Protein AF-A0A011NVB1-F1 (afdb_monomer_lite)

Sequence (656 aa):
MHEAGTSKDQVQRYHRDCARVYELPCSGVNRGPGPGHGWVEADSHVDPPVDDRRLDEIAPDIEPHRRLKRDAVMPAQLICRVVDPRPAGFPRFWIRLLRDEIGLDGAISGDDLSLAGAGAAGGTGQQCTSAGEAGCDPRLVCNSPDAVGELPDGWSVTPDPRRRQRSAKPRPFRSGGRRSGAPGAGRWRYNRRVGSAIARRAPVSRETTAMNDVRARAKAFFNALDFNRPIDFGVPGLVNNGLGQELYVERIHGGGESDPVQQLADQIDFSESAGAYLFTGNRGTGKTTELLRLARILDGYGCEVFYADLSEYLILTQRVEISDFLVSVLGALSEKIGQRFGAEPGREGFFDRVWKFLLSDVVFEEVKLPAGPLELKASLHQNPTFKEELQKRTRGLVEQLVRQARTFVGEAVDQVRSQRQDPARKLVLIVDSVERLRGVGDSADVREVFKSAETLFSSHAEKLRFSGLSVVYTVPPYLLALAGGLGAYYAGGRIYALPSVHIYRCRPAAGKPAEIYAGGQEKMRAIIDRRYPAWSDFFTEKQLNRLAESSGGDLRDYFRMLRLAVTRLPANGVLPLADTVLLDAEQAVRGDMLPIAADDRGWLARITTSHQPELPSLDKLADFARLQQGKYVLQYRNGEDWYDVHPLLRREVAQG

Secondary structure (DSSP, 8-state):
-------HHHHHHHHTTT-SEEE-S-----SSSSSS-SS--S-TTTS--EE---HHHHHHHHHHHHHS--SEEE--S-EETTT-SS-TTS-HHHHHIIIIIS---SEE---BTTSGGG-SSS-HHHHHHHHHHHT-SS-B--S-HHHHHTSPTT------TTHHHHHTSS------S-SS--TTHHHHHHHHHHHHHHHHHS---HHHHHHHHHHHHHHHHHHHT--SSPBP-S-TTS-SSPBPGGG--SSSS--GGG-HHHHHHHHHHH-SS--EEEEEE-TTSSHHHHHHHHHHHHHHTTEEEEEEEGGGTS-TTS---HHHHHHHHHHHHHHHHHHHH---TT---HHHHHHHHHHHS---SSSPPPSSHHHHHHHHHH-HHHHHHHHHHHTTTHHHHHHHHHHHHHHHHHHHHHHHT-TTPEEEEEEESGGG----SSHHHHHHHHHHHHHHHTTTGGGG--SSEEEEEEE-GGGGTTTTTGGGGSTTSSEEEEPSP--BSSPPPTTSPPPB-HHHHHHHHHHHHHH-GGGGGT--HHHHHHHHHHTTT-HHHHHHHHHHHHHT--TT--SSPPHHHHHHHHHHHHHTT-SPPHHHHHHHHHHHHH-S---S-GGGHHHHHHHHHTTSEEEEEESEEEEEE-GGGHHHHHT-

Organism: NCBI:txid1454001

Foldseek 3Di:
DDDPDDDPVNVLVVVQPDDQEEEDFQAAPDDDPDGGHRPFPDDCQAAQAEDQDDPVVSVVSCVSLLVDQHQEYEYGSHADPNVPRAGLLQALVNVCCNCPVSPHLAAYEYDACQGPHNPDPDAPLVSLQRSVVSPHLHYHHPPCVVSVVPHDDPRDYDDDPCSVVRHCSPDDPDPPDDPPDDPCPVVVVVVVVVVVVCVVPVPCDPLVVVVVVLLVLLVLLLVLLDLVAAAAPPDPPQDDDHHHPLLDQPAQQHDDPPQLLVVVLVLLLPDLWAWEAEEEEAPQQRVVNSVNVSQVSNVVSQAAEHEDELLLQAALQAFDALLSVLLRQLLSVQVSLCVVVNDDVPDQALQNVVLVVCVPVPDDDPDDRQPGSVSNSCCRNPPPVSVVSSCVGCVVPLVVSLVSSQVNVVVSLVVVCVSVVHNSHAYEYEYPDNLSRAHDDDPVRRVNSVVSLVCCQAVCLVSPTYTRYHYYDYGHPLVVVVPPFSLCSISNSDHSYRFAGCQFQDDDAFPDDTHGDVVSLVSQVSSSCSSRVVCQFADDSVLLNVLCVLQVRSSVLSSQLSSQLSVPQPSSNDPNGDVVSSVVSSVVLLVLLPDQDPVRLVQQLNCQRHQALSQPDPSCSSVSSVCSNSQQKGWGCNPDIGIHGRNSCPVVSVVD

InterPro domains:
  IPR001764 Glycoside hydrolase, family 3, N-terminal [PF00933] (35-145)
  IPR003593 AAA+ ATPase domain [SM00382] (273-476)
  IPR017853 Glycoside hydrolase superfamily [SSF51445] (35-149)
  IPR027417 P-loop containing nucleoside triphosphate hydrolase [G3DSA:3.40.50.300] (256-474)
  IPR027417 P-loop containing nucleoside triphosphate hydrolase [SSF52540] (266-571)
  IPR036962 Glycoside hydrolase, family 3, N-terminal domain superfamily [G3DSA:3.20.20.300] (35-175)
  IPR050226 NagZ Beta-hexosaminidase [PTHR30480] (35-146)

Structure (mmCIF, N/CA/C/O backbone):
data_AF-A0A011NVB1-F1
#
_entry.id   AF-A0A011NVB1-F1
#
loop_
_atom_site.group_PDB
_atom_site.id
_atom_site.type_symbol
_atom_site.label_atom_id
_atom_site.label_alt_id
_atom_site.label_comp_id
_atom_site.label_asym_id
_atom_site.label_entity_id
_atom_site.label_seq_id
_atom_site.pdbx_PDB_ins_code
_atom_site.Cartn_x
_atom_site.Cartn_y
_atom_site.Cartn_z
_atom_site.occupancy
_atom_site.B_iso_or_equiv
_atom_site.auth_seq_id
_atom_site.auth_comp_id
_atom_site.auth_asym_id
_atom_site.auth_atom_id
_atom_site.pdbx_PDB_model_num
ATOM 1 N N . MET A 1 1 ? 19.431 12.618 -44.768 1.00 31.19 1 MET A N 1
ATOM 2 C CA . MET A 1 1 ? 19.362 14.085 -44.617 1.00 31.19 1 MET A CA 1
ATOM 3 C C . MET A 1 1 ? 18.397 14.635 -45.654 1.00 31.19 1 MET A C 1
ATOM 5 O O . MET A 1 1 ? 18.718 14.622 -46.829 1.00 31.19 1 MET A O 1
ATOM 9 N N . HIS A 1 2 ? 17.209 15.048 -45.226 1.00 21.28 2 HIS A N 1
ATOM 10 C CA . HIS A 1 2 ? 16.389 16.058 -45.894 1.00 21.28 2 HIS A CA 1
ATOM 11 C C . HIS A 1 2 ? 15.531 16.664 -44.784 1.00 21.28 2 HIS A C 1
ATOM 13 O O . HIS A 1 2 ? 14.655 15.999 -44.234 1.00 21.28 2 HIS A O 1
ATOM 19 N N . GLU A 1 3 ? 15.875 17.880 -44.371 1.00 25.19 3 GLU A N 1
ATOM 20 C CA . GLU A 1 3 ? 15.094 18.663 -43.421 1.00 25.19 3 GLU A CA 1
ATOM 21 C C . GLU A 1 3 ? 13.755 19.030 -44.064 1.00 25.19 3 GLU A C 1
ATOM 23 O O . GLU A 1 3 ? 13.701 19.817 -45.006 1.00 25.19 3 GLU A O 1
ATOM 28 N N . ALA A 1 4 ? 12.661 18.470 -43.555 1.00 27.73 4 ALA A N 1
ATOM 29 C CA . ALA A 1 4 ? 11.322 18.969 -43.840 1.00 27.73 4 ALA A CA 1
ATOM 30 C C . ALA A 1 4 ? 10.952 20.011 -42.774 1.00 27.73 4 ALA A C 1
ATOM 32 O O . ALA A 1 4 ? 10.198 19.739 -41.843 1.00 27.73 4 ALA A O 1
ATOM 33 N N . GLY A 1 5 ? 11.538 21.204 -42.882 1.00 30.75 5 GLY A N 1
ATOM 34 C CA . GLY A 1 5 ? 11.035 22.390 -42.197 1.00 30.75 5 GLY A CA 1
ATOM 35 C C . GLY A 1 5 ? 9.868 22.966 -42.995 1.00 30.75 5 GLY A C 1
ATOM 36 O O . GLY A 1 5 ? 10.079 23.571 -44.042 1.00 30.75 5 GLY A O 1
ATOM 37 N N . THR A 1 6 ? 8.633 22.776 -42.535 1.00 42.56 6 THR A N 1
ATOM 38 C CA . THR A 1 6 ? 7.474 23.488 -43.096 1.00 42.56 6 THR A CA 1
ATOM 39 C C . THR A 1 6 ? 7.613 24.970 -42.750 1.00 42.56 6 THR A C 1
ATOM 41 O O . THR A 1 6 ? 7.619 25.328 -41.572 1.00 42.56 6 THR A O 1
ATOM 44 N N . SER A 1 7 ? 7.759 25.846 -43.746 1.00 45.28 7 SER A N 1
ATOM 45 C CA . SER A 1 7 ? 7.908 27.283 -43.485 1.00 45.28 7 SER A CA 1
ATOM 46 C C . SER A 1 7 ? 6.605 27.874 -42.928 1.00 45.28 7 SER A C 1
ATOM 48 O O . SER A 1 7 ? 5.508 27.419 -43.267 1.00 45.28 7 SER A O 1
ATOM 50 N N . LYS A 1 8 ? 6.692 28.924 -42.095 1.00 47.94 8 LYS A N 1
ATOM 51 C CA . LYS A 1 8 ? 5.510 29.630 -41.553 1.00 47.94 8 LYS A CA 1
ATOM 52 C C . LYS A 1 8 ? 4.561 30.122 -42.671 1.00 47.94 8 LYS A C 1
ATOM 54 O O . LYS A 1 8 ? 3.348 30.170 -42.471 1.00 47.94 8 LYS A O 1
ATOM 59 N N . ASP A 1 9 ? 5.078 30.367 -43.877 1.00 43.19 9 ASP A N 1
ATOM 60 C CA . ASP A 1 9 ? 4.288 30.710 -45.070 1.00 43.19 9 ASP A CA 1
ATOM 61 C C . ASP A 1 9 ? 3.477 29.530 -45.647 1.00 43.19 9 ASP A C 1
ATOM 63 O O . ASP A 1 9 ? 2.392 29.732 -46.203 1.00 43.19 9 ASP A O 1
ATOM 67 N N . GLN A 1 10 ? 3.949 28.284 -45.503 1.00 45.34 10 GLN A N 1
ATOM 68 C CA . GLN A 1 10 ? 3.200 27.089 -45.918 1.00 45.34 10 GLN A CA 1
ATOM 69 C C . GLN A 1 10 ? 1.991 26.829 -45.013 1.00 45.34 10 GLN A C 1
ATOM 71 O O . GLN A 1 10 ? 0.910 26.524 -45.519 1.00 45.34 10 GLN A O 1
ATOM 76 N N . VAL A 1 11 ? 2.139 27.025 -43.700 1.00 46.56 11 VAL A N 1
ATOM 77 C CA . VAL A 1 11 ? 1.042 26.944 -42.716 1.00 46.56 11 VAL A CA 1
ATOM 78 C C . VAL A 1 11 ? -0.050 27.966 -43.066 1.00 46.56 11 VAL A C 1
ATOM 80 O O . VAL A 1 11 ? -1.227 27.626 -43.182 1.00 46.56 11 VAL A O 1
ATOM 83 N N . GLN A 1 12 ? 0.339 29.206 -43.378 1.00 49.50 12 GLN A N 1
ATOM 84 C CA . GLN A 1 12 ? -0.593 30.268 -43.778 1.00 49.50 12 GLN A CA 1
ATOM 85 C C . GLN A 1 12 ? -1.372 29.957 -45.067 1.00 49.50 12 GLN A C 1
ATOM 87 O O . GLN A 1 12 ? -2.556 30.295 -45.159 1.00 49.50 12 GLN A O 1
ATOM 92 N N . ARG A 1 13 ? -0.744 29.309 -46.061 1.00 45.03 13 ARG A N 1
ATOM 93 C CA . ARG A 1 13 ? -1.437 28.878 -47.290 1.00 45.03 13 ARG A CA 1
ATOM 94 C C . ARG A 1 13 ? -2.473 27.792 -47.025 1.00 45.03 13 ARG A C 1
ATOM 96 O O . ARG A 1 13 ? -3.556 27.871 -47.591 1.00 45.03 13 ARG A O 1
ATOM 103 N N . TYR A 1 14 ? -2.169 26.822 -46.164 1.00 42.56 14 TYR A N 1
ATOM 104 C CA . TYR A 1 14 ? -3.085 25.722 -45.845 1.00 42.56 14 TYR A CA 1
ATOM 105 C C . TYR A 1 14 ? -4.290 26.162 -44.997 1.00 42.56 14 TYR A C 1
ATOM 107 O O . TYR A 1 14 ? -5.398 25.664 -45.189 1.00 42.56 14 TYR A O 1
ATOM 115 N N . HIS A 1 15 ? -4.107 27.119 -44.084 1.00 45.91 15 HIS A N 1
ATOM 116 C CA . HIS A 1 15 ? -5.171 27.558 -43.173 1.00 45.91 15 HIS A CA 1
ATOM 117 C C . HIS A 1 15 ? -6.183 28.528 -43.789 1.00 45.91 15 HIS A C 1
ATOM 119 O O . HIS A 1 15 ? -7.334 28.570 -43.348 1.00 45.91 15 HIS A O 1
ATOM 125 N N . ARG A 1 16 ? -5.805 29.262 -44.844 1.00 44.53 16 ARG A N 1
ATOM 126 C CA . ARG A 1 16 ? -6.711 30.187 -45.546 1.00 44.53 16 ARG A CA 1
ATOM 127 C C . ARG A 1 16 ? -7.981 29.494 -46.073 1.00 44.53 16 ARG A C 1
ATOM 129 O O . ARG A 1 16 ? -9.020 30.144 -46.162 1.00 44.53 16 ARG A O 1
ATOM 136 N N . ASP A 1 17 ? -7.910 28.187 -46.335 1.00 42.16 17 ASP A N 1
ATOM 137 C CA . ASP A 1 17 ? -8.970 27.430 -47.006 1.00 42.16 17 ASP A CA 1
ATOM 138 C C . ASP A 1 17 ? -9.803 26.506 -46.085 1.00 42.16 17 ASP A C 1
ATOM 140 O O . ASP A 1 17 ? -10.829 25.997 -46.539 1.00 42.16 17 ASP A O 1
ATOM 144 N N . CYS A 1 18 ? -9.437 26.298 -44.804 1.00 41.56 18 CYS A N 1
ATOM 145 C CA . CYS A 1 18 ? -9.981 25.166 -44.021 1.00 41.56 18 CYS A CA 1
ATOM 146 C C . CYS A 1 18 ? -10.708 25.450 -42.686 1.00 41.56 18 CYS A C 1
ATOM 148 O O . CYS A 1 18 ? -11.464 24.580 -42.262 1.00 41.56 18 CYS A O 1
ATOM 150 N N . ALA A 1 19 ? -10.594 26.607 -42.020 1.00 43.34 19 ALA A N 1
ATOM 151 C CA . ALA A 1 19 ? -11.408 26.896 -40.817 1.00 43.34 19 ALA A CA 1
ATOM 152 C C . ALA A 1 19 ? -11.436 28.392 -40.452 1.00 43.34 19 ALA A C 1
ATOM 154 O O . ALA A 1 19 ? -10.541 29.139 -40.840 1.00 43.34 19 ALA A O 1
ATOM 155 N N . ARG A 1 20 ? -12.462 28.828 -39.698 1.00 49.16 20 ARG A N 1
ATOM 156 C CA . ARG A 1 20 ? -12.707 30.231 -39.273 1.00 49.16 20 ARG A CA 1
ATOM 157 C C . ARG A 1 20 ? -12.534 30.494 -37.761 1.00 49.16 20 ARG A C 1
ATOM 159 O O . ARG A 1 20 ? -12.839 31.600 -37.313 1.00 49.16 20 ARG A O 1
ATOM 166 N N . VAL A 1 21 ? -12.041 29.513 -36.999 1.00 47.44 21 VAL A N 1
ATOM 167 C CA . VAL A 1 21 ? -11.800 29.585 -35.542 1.00 47.44 21 VAL A CA 1
ATOM 168 C C . VAL A 1 21 ? -10.361 29.140 -35.263 1.00 47.44 21 VAL A C 1
ATOM 170 O O . VAL A 1 21 ? -9.938 28.138 -35.834 1.00 47.44 21 VAL A O 1
ATOM 173 N N . TYR A 1 22 ? -9.612 29.896 -34.453 1.00 53.28 22 TYR A N 1
ATOM 174 C CA . TYR A 1 22 ? -8.185 29.656 -34.171 1.00 53.28 22 TYR A CA 1
ATOM 175 C C . TYR A 1 22 ? -7.809 30.013 -32.729 1.00 53.28 22 TYR A C 1
ATOM 177 O O . TYR A 1 22 ? -8.450 30.874 -32.134 1.00 53.28 22 TYR A O 1
ATOM 185 N N . GLU A 1 23 ? -6.725 29.433 -32.217 1.00 51.16 23 GLU A N 1
ATOM 186 C CA . GLU A 1 23 ? -6.132 29.782 -30.919 1.00 51.16 23 GLU A CA 1
ATOM 187 C C . GLU A 1 23 ? -5.051 30.879 -31.024 1.00 51.16 23 GLU A C 1
ATOM 189 O O . GLU A 1 23 ? -4.376 30.974 -32.046 1.00 51.16 23 GLU A O 1
ATOM 194 N N . LEU A 1 24 ? -4.915 31.715 -29.990 1.00 46.84 24 LEU A N 1
ATOM 195 C CA . LEU A 1 24 ? -4.014 32.881 -29.821 1.00 46.84 24 LEU A CA 1
ATOM 196 C C . LEU A 1 24 ? -2.522 32.468 -29.627 1.00 46.84 24 LEU A C 1
ATOM 198 O O . LEU A 1 24 ? -2.205 31.280 -29.574 1.00 46.84 24 LEU A O 1
ATOM 202 N N . PRO A 1 25 ? -1.558 33.413 -29.598 1.00 43.56 25 PRO A N 1
ATOM 203 C CA . PRO A 1 25 ? -0.343 33.406 -30.392 1.00 43.56 25 PRO A CA 1
ATOM 204 C C . PRO A 1 25 ? 0.843 32.838 -29.598 1.00 43.56 25 PRO A C 1
ATOM 206 O O . PRO A 1 25 ? 1.775 33.555 -29.260 1.00 43.56 25 PRO A O 1
ATOM 209 N N . CYS A 1 26 ? 0.793 31.554 -29.268 1.00 37.00 26 CYS A N 1
ATOM 210 C CA . CYS A 1 26 ? 1.987 30.752 -28.961 1.00 37.00 26 CYS A CA 1
ATOM 211 C C . CYS A 1 26 ? 1.997 29.450 -29.773 1.00 37.00 26 CYS A C 1
ATOM 213 O O . CYS A 1 26 ? 2.679 28.478 -29.457 1.00 37.00 26 CYS A O 1
ATOM 215 N N . SER A 1 27 ? 1.237 29.437 -30.867 1.00 38.91 27 SER A N 1
ATOM 216 C CA . SER A 1 27 ? 1.065 28.330 -31.800 1.00 38.91 27 SER A CA 1
ATOM 217 C C . SER A 1 27 ? 2.023 28.461 -32.996 1.00 38.91 27 SER A C 1
ATOM 219 O O . SER A 1 27 ? 1.631 28.603 -34.153 1.00 38.91 27 SER A O 1
ATOM 221 N N . GLY A 1 28 ? 3.326 28.406 -32.717 1.00 32.66 28 GLY A N 1
ATOM 222 C CA . GLY A 1 28 ? 4.313 27.935 -33.698 1.00 32.66 28 GLY A CA 1
ATOM 223 C C . GLY A 1 28 ? 4.149 26.432 -34.003 1.00 32.66 28 GLY A C 1
ATOM 224 O O . GLY A 1 28 ? 3.340 25.740 -33.393 1.00 32.66 28 GLY A O 1
ATOM 225 N N . VAL A 1 29 ? 4.911 25.901 -34.955 1.00 27.23 29 VAL A N 1
ATOM 226 C CA . VAL A 1 29 ? 4.956 24.461 -35.267 1.00 27.23 29 VAL A CA 1
ATOM 227 C C . VAL A 1 29 ? 6.234 23.889 -34.666 1.00 27.23 29 VAL A C 1
ATOM 229 O O . VAL A 1 29 ? 7.296 24.456 -34.917 1.00 27.23 29 VAL A O 1
ATOM 232 N N . ASN A 1 30 ? 6.168 22.747 -33.971 1.00 27.08 30 ASN A N 1
ATOM 233 C CA . ASN A 1 30 ? 7.364 21.950 -33.700 1.00 27.08 30 ASN A CA 1
ATOM 234 C C . ASN A 1 30 ? 7.169 20.455 -33.995 1.00 27.08 30 ASN A C 1
ATOM 236 O O . ASN A 1 30 ? 6.054 19.955 -34.135 1.00 27.08 30 ASN A O 1
ATOM 240 N N . ARG A 1 31 ? 8.307 19.776 -34.157 1.00 29.44 31 ARG A N 1
ATOM 241 C CA . ARG A 1 31 ? 8.511 18.372 -34.531 1.00 29.44 31 ARG A CA 1
ATOM 242 C C . ARG A 1 31 ? 7.812 17.399 -33.559 1.00 29.44 31 ARG A C 1
ATOM 244 O O . ARG A 1 31 ? 8.456 16.826 -32.692 1.00 29.44 31 ARG A O 1
ATOM 251 N N . GLY A 1 32 ? 6.512 17.166 -33.718 1.00 25.56 32 GLY A N 1
ATOM 252 C CA . GLY A 1 32 ? 5.775 16.152 -32.954 1.00 25.56 32 GLY A CA 1
ATOM 253 C C . GLY A 1 32 ? 4.277 16.125 -33.288 1.00 25.56 32 GLY A C 1
ATOM 254 O O . GLY A 1 32 ? 3.752 17.117 -33.789 1.00 25.56 32 GLY A O 1
ATOM 255 N N . PRO A 1 33 ? 3.563 15.001 -33.078 1.00 27.03 33 PRO A N 1
ATOM 256 C CA . PRO A 1 33 ? 2.182 14.860 -33.525 1.00 27.03 33 PRO A CA 1
ATOM 257 C C . PRO A 1 33 ? 1.194 15.328 -32.441 1.00 27.03 33 PRO A C 1
ATOM 259 O O . PR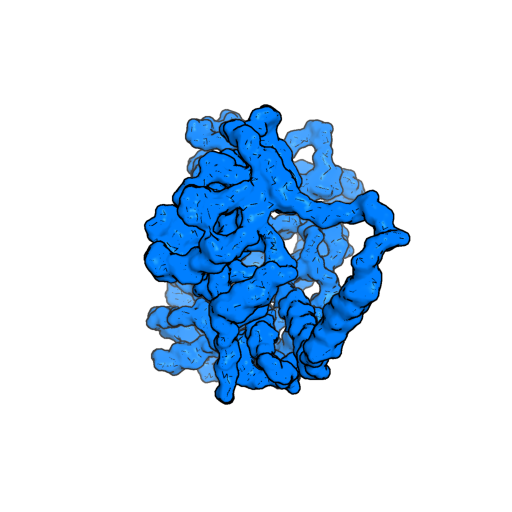O A 1 33 ? 0.778 14.533 -31.602 1.00 27.03 33 PRO A O 1
ATOM 262 N N . GLY A 1 34 ? 0.791 16.600 -32.489 1.00 23.41 34 GLY A N 1
ATOM 263 C CA . GLY A 1 34 ? -0.317 17.171 -31.708 1.00 23.41 34 GLY A CA 1
ATOM 264 C C . GLY A 1 34 ? -0.644 18.606 -32.162 1.00 23.41 34 GLY A C 1
ATOM 265 O O . GLY A 1 34 ? 0.274 19.320 -32.567 1.00 23.41 34 GLY A O 1
ATOM 266 N N . PRO A 1 35 ? -1.918 19.046 -32.180 1.00 28.39 35 PRO A N 1
ATOM 267 C CA . PRO A 1 35 ? -2.260 20.403 -32.592 1.00 28.39 35 PRO A CA 1
ATOM 268 C C . PRO A 1 35 ? -2.109 21.386 -31.416 1.00 28.39 35 PRO A C 1
ATOM 270 O O . PRO A 1 35 ? -2.934 21.375 -30.516 1.00 28.39 35 PRO A O 1
ATOM 273 N N . GLY A 1 36 ? -1.090 22.255 -31.464 1.00 34.66 36 GLY A N 1
ATOM 274 C CA . GLY A 1 36 ? -1.177 23.616 -30.905 1.00 34.66 36 GLY A CA 1
ATOM 275 C C . GLY A 1 36 ? -0.470 23.965 -29.583 1.00 34.66 36 GLY A C 1
ATOM 276 O O . GLY A 1 36 ? -1.137 24.432 -28.683 1.00 34.66 36 GLY A O 1
ATOM 277 N N . HIS A 1 37 ? 0.867 23.893 -29.499 1.00 48.16 37 HIS A N 1
ATOM 278 C CA . HIS A 1 37 ? 1.720 24.684 -28.578 1.00 48.16 37 HIS A CA 1
ATOM 279 C C . HIS A 1 37 ? 3.129 24.734 -29.182 1.00 48.16 37 HIS A C 1
ATOM 281 O O . HIS A 1 37 ? 3.888 23.775 -29.126 1.00 48.16 37 HIS A O 1
ATOM 287 N N . GLY A 1 38 ? 3.469 25.811 -29.878 1.00 51.94 38 GLY A N 1
ATOM 288 C CA . GLY A 1 38 ? 4.564 25.781 -30.846 1.00 51.94 38 GLY A CA 1
ATOM 289 C C . GLY A 1 38 ? 5.979 25.885 -30.327 1.00 51.94 38 GLY A C 1
ATOM 290 O O . GLY A 1 38 ? 6.911 25.750 -31.117 1.00 51.94 38 GLY A O 1
ATOM 291 N N . TRP A 1 39 ? 6.133 26.181 -29.044 1.00 41.06 39 TRP A N 1
ATOM 292 C CA . TRP A 1 39 ? 7.434 26.469 -28.453 1.00 41.06 39 TRP A CA 1
ATOM 293 C C . TRP A 1 39 ? 7.650 25.777 -27.105 1.00 41.06 39 TRP A C 1
ATOM 295 O O . TRP A 1 39 ? 8.786 25.467 -26.769 1.00 41.06 39 TRP A O 1
ATOM 305 N N . VAL A 1 40 ? 6.584 25.483 -26.355 1.00 46.28 40 VAL A N 1
ATOM 306 C CA . VAL A 1 40 ? 6.683 24.938 -24.995 1.00 46.28 40 VAL A CA 1
ATOM 307 C C . VAL A 1 40 ? 6.540 23.412 -25.003 1.00 46.28 40 VAL A C 1
ATOM 309 O O . VAL A 1 40 ? 5.644 22.882 -25.654 1.00 46.28 40 VAL A O 1
ATOM 312 N N . GLU A 1 41 ? 7.433 22.710 -24.294 1.00 45.16 41 GLU A N 1
ATOM 313 C CA . GLU A 1 41 ? 7.519 21.235 -24.242 1.00 45.16 41 GLU A CA 1
ATOM 314 C C . GLU A 1 41 ? 6.520 20.565 -23.273 1.00 45.16 41 GLU A C 1
ATOM 316 O O . GLU A 1 41 ? 6.382 19.342 -23.292 1.00 45.16 41 GLU A O 1
ATOM 321 N N . ALA A 1 42 ? 5.828 21.335 -22.425 1.00 44.03 42 ALA A N 1
ATOM 322 C CA . ALA A 1 42 ? 4.966 20.812 -21.362 1.00 44.03 42 ALA A CA 1
ATOM 323 C C . ALA A 1 42 ? 3.520 20.529 -21.816 1.00 44.03 42 ALA A C 1
ATOM 325 O O . ALA A 1 42 ? 2.948 21.260 -22.625 1.00 44.03 42 ALA A O 1
ATOM 326 N N . ASP A 1 43 ? 2.925 19.480 -21.242 1.00 48.50 43 ASP A N 1
ATOM 327 C CA . ASP A 1 43 ? 1.514 19.120 -21.408 1.00 48.50 43 ASP A CA 1
ATOM 328 C C . ASP A 1 43 ? 0.618 20.075 -20.595 1.00 48.50 43 ASP A C 1
ATOM 330 O O . ASP A 1 43 ? 0.659 20.086 -19.365 1.00 48.50 43 ASP A O 1
ATOM 334 N N . SER A 1 44 ? -0.196 20.879 -21.283 1.00 49.88 44 SER A N 1
ATOM 335 C CA . SER A 1 44 ? -1.026 21.946 -20.704 1.00 49.88 44 SER A CA 1
ATOM 336 C C . SER A 1 44 ? -2.231 21.468 -19.886 1.00 49.88 44 SER A C 1
ATOM 338 O O . SER A 1 44 ? -2.936 22.288 -19.299 1.00 49.88 44 SER A O 1
ATOM 340 N N . HIS A 1 45 ? -2.467 20.154 -19.809 1.00 55.66 45 HIS A N 1
ATOM 341 C CA . HIS A 1 45 ? -3.607 19.577 -19.088 1.00 55.66 45 HIS A CA 1
ATOM 342 C C . HIS A 1 45 ? -3.392 19.443 -17.569 1.00 55.66 45 HIS A C 1
ATOM 344 O O . HIS A 1 45 ? -4.361 19.198 -16.850 1.00 55.66 45 HIS A O 1
ATOM 350 N N . VAL A 1 46 ? -2.152 19.581 -17.078 1.00 48.97 46 VAL A N 1
ATOM 351 C CA . VAL A 1 46 ? -1.803 19.396 -15.653 1.00 48.97 46 VAL A CA 1
ATOM 352 C C . VAL A 1 46 ? -1.364 20.707 -14.999 1.00 48.97 46 VAL A C 1
ATOM 354 O O . VAL A 1 46 ? -1.865 21.026 -13.928 1.00 48.97 46 VAL A O 1
ATOM 357 N N . ASP A 1 47 ? -0.516 21.489 -15.671 1.00 52.16 47 ASP A N 1
ATOM 358 C CA . ASP A 1 47 ? -0.094 22.830 -15.253 1.00 52.16 47 ASP A CA 1
ATOM 359 C C . ASP A 1 47 ? -0.067 23.762 -16.474 1.00 52.16 47 ASP A C 1
ATOM 361 O O . ASP A 1 47 ? 0.301 23.316 -17.567 1.00 52.16 47 ASP A O 1
ATOM 365 N N . PRO A 1 48 ? -0.431 25.054 -16.338 1.00 60.62 48 PRO A N 1
ATOM 366 C CA . PRO A 1 48 ? -0.363 25.980 -17.456 1.00 60.62 48 PRO A CA 1
ATOM 367 C C . PRO A 1 48 ? 1.109 26.186 -17.863 1.00 60.62 48 PRO A C 1
ATOM 369 O O . PRO A 1 48 ? 1.908 26.642 -17.038 1.00 60.62 48 PRO A O 1
ATOM 372 N N . PRO A 1 49 ? 1.499 25.882 -19.115 1.00 70.44 49 PRO A N 1
ATOM 373 C CA . PRO A 1 49 ? 2.855 26.118 -19.587 1.00 70.44 49 PRO A CA 1
ATOM 374 C C . PRO A 1 49 ? 3.247 27.595 -19.437 1.00 70.44 49 PRO A C 1
ATOM 376 O O . PRO A 1 49 ? 2.403 28.495 -19.512 1.00 70.44 49 PRO A O 1
ATOM 379 N N . VAL A 1 50 ? 4.543 27.849 -19.241 1.00 75.75 50 VAL A N 1
ATOM 380 C CA . VAL A 1 50 ? 5.096 29.202 -19.105 1.00 75.75 50 VAL A CA 1
ATOM 381 C C . VAL A 1 50 ? 5.962 29.529 -20.320 1.00 75.75 50 VAL A C 1
ATOM 383 O O . VAL A 1 50 ? 6.848 28.758 -20.679 1.00 75.75 50 VAL A O 1
ATOM 386 N N . ASP A 1 51 ? 5.708 30.679 -20.941 1.00 75.12 51 ASP A N 1
ATOM 387 C CA . ASP A 1 51 ? 6.548 31.283 -21.974 1.00 75.12 51 ASP A CA 1
ATOM 388 C C . ASP A 1 51 ? 7.249 32.519 -21.391 1.00 75.12 51 ASP A C 1
ATOM 390 O O . ASP A 1 51 ? 6.622 33.538 -21.084 1.00 75.12 51 ASP A O 1
ATOM 394 N N . ASP A 1 52 ? 8.560 32.393 -21.194 1.00 77.50 52 ASP A N 1
ATOM 395 C CA . ASP A 1 52 ? 9.417 33.430 -20.614 1.00 77.50 52 ASP A CA 1
ATOM 396 C C . ASP A 1 52 ? 10.024 34.370 -21.683 1.00 77.50 52 ASP A C 1
ATOM 398 O O . ASP A 1 52 ? 10.827 35.244 -21.347 1.00 77.50 52 ASP A O 1
ATOM 402 N N . ARG A 1 53 ? 9.654 34.224 -22.968 1.00 79.44 53 ARG A N 1
ATOM 403 C CA . ARG A 1 53 ? 10.142 35.090 -24.057 1.00 79.44 53 ARG A CA 1
ATOM 404 C C . ARG A 1 53 ? 9.645 36.527 -23.915 1.00 79.44 53 ARG A C 1
ATOM 406 O O . ARG A 1 53 ? 8.570 36.804 -23.376 1.00 79.44 53 ARG A O 1
ATOM 413 N N . ARG A 1 54 ? 10.414 37.469 -24.463 1.00 75.94 54 ARG A N 1
ATOM 414 C CA . ARG A 1 54 ? 10.011 38.882 -24.531 1.00 75.94 54 ARG A CA 1
ATOM 415 C C . ARG A 1 54 ? 8.977 39.102 -25.640 1.00 75.94 54 ARG A C 1
ATOM 417 O O . ARG A 1 54 ? 8.889 38.345 -26.603 1.00 75.94 54 ARG A O 1
ATOM 424 N N . LEU A 1 55 ? 8.178 40.166 -25.532 1.00 72.06 55 LEU A N 1
ATOM 425 C CA . LEU A 1 55 ? 7.062 40.420 -26.457 1.00 72.06 55 LEU A CA 1
ATOM 426 C C . LEU A 1 55 ? 7.505 40.587 -27.928 1.00 72.06 55 LEU A C 1
ATOM 428 O O . LEU A 1 55 ? 6.778 40.199 -28.840 1.00 72.06 55 LEU A O 1
ATOM 432 N N . ASP A 1 56 ? 8.700 41.128 -28.168 1.00 74.62 56 ASP A N 1
ATOM 433 C CA . ASP A 1 56 ? 9.329 41.240 -29.489 1.00 74.62 56 ASP A CA 1
ATOM 434 C C . ASP A 1 56 ? 9.714 39.877 -30.084 1.00 74.62 56 ASP A C 1
ATOM 436 O O . ASP A 1 56 ? 9.591 39.674 -31.292 1.00 74.62 56 ASP A O 1
ATOM 440 N N . GLU A 1 57 ? 10.079 38.913 -29.241 1.00 71.81 57 GLU A N 1
ATOM 441 C CA . GLU A 1 57 ? 10.374 37.528 -29.632 1.00 71.81 57 GLU A CA 1
ATOM 442 C C . GLU A 1 57 ? 9.097 36.707 -29.890 1.00 71.81 57 GLU A C 1
ATOM 444 O O . GLU A 1 57 ? 9.120 35.754 -30.672 1.00 71.81 57 GLU A O 1
ATOM 449 N N . ILE A 1 58 ? 7.971 37.099 -29.279 1.00 74.50 58 ILE A N 1
ATOM 450 C CA . ILE A 1 58 ? 6.630 36.523 -29.501 1.00 74.50 58 ILE A CA 1
ATOM 451 C C . ILE A 1 58 ? 5.950 37.144 -30.737 1.00 74.50 58 ILE A C 1
ATOM 453 O O . ILE A 1 58 ? 5.079 36.529 -31.359 1.00 74.50 58 ILE A O 1
ATOM 457 N N . ALA A 1 59 ? 6.359 38.343 -31.166 1.00 74.25 59 ALA A N 1
ATOM 458 C CA . ALA A 1 59 ? 5.764 39.056 -32.301 1.00 74.25 59 ALA A CA 1
ATOM 459 C C . ALA A 1 59 ? 5.623 38.218 -33.598 1.00 74.25 59 ALA A C 1
ATOM 461 O O . ALA A 1 59 ? 4.571 38.314 -34.244 1.00 74.25 59 ALA A O 1
ATOM 462 N N . PRO A 1 60 ? 6.583 37.349 -33.983 1.00 72.50 60 PRO A N 1
ATOM 463 C CA . PRO A 1 60 ? 6.433 36.462 -35.139 1.00 72.50 60 PRO A CA 1
ATOM 464 C C . PRO A 1 60 ? 5.317 35.413 -35.005 1.00 72.50 60 PRO A C 1
ATOM 466 O O . PRO A 1 60 ? 4.852 34.898 -36.023 1.00 72.50 60 PRO A O 1
ATOM 469 N N . ASP A 1 61 ? 4.905 35.066 -33.784 1.00 71.00 61 ASP A N 1
ATOM 470 C CA . ASP A 1 61 ? 3.804 34.131 -33.504 1.00 71.00 61 ASP A CA 1
ATOM 471 C C . ASP A 1 61 ? 2.445 34.856 -33.489 1.00 71.00 61 ASP A C 1
ATOM 473 O O . ASP A 1 61 ? 1.407 34.261 -33.776 1.00 71.00 61 ASP A O 1
ATOM 477 N N . ILE A 1 62 ? 2.454 36.175 -33.265 1.00 72.00 62 ILE A N 1
ATOM 478 C CA . ILE A 1 62 ? 1.289 37.065 -33.398 1.00 72.00 62 ILE A CA 1
ATOM 479 C C . ILE A 1 62 ? 1.011 37.413 -34.873 1.00 72.00 62 ILE A C 1
ATOM 481 O O . ILE A 1 62 ? -0.128 37.680 -35.257 1.00 72.00 62 ILE A O 1
ATOM 485 N N . GLU A 1 63 ? 2.018 37.379 -35.743 1.00 73.56 63 GLU A N 1
ATOM 486 C CA . GLU A 1 63 ? 1.902 37.822 -37.138 1.00 73.56 63 GLU A CA 1
ATOM 487 C C . GLU A 1 63 ? 0.834 37.085 -37.983 1.00 73.56 63 GLU A C 1
ATOM 489 O O . GLU A 1 63 ? 0.084 37.746 -38.715 1.00 73.56 63 GLU A O 1
ATOM 494 N N . PRO A 1 64 ? 0.645 35.752 -37.868 1.00 70.56 64 PRO A N 1
ATOM 495 C CA . PRO A 1 64 ? -0.483 35.070 -38.503 1.00 70.56 64 PRO A CA 1
ATOM 496 C C . PRO A 1 64 ? -1.835 35.624 -38.043 1.00 70.56 64 PRO A C 1
ATOM 498 O O . PRO A 1 64 ? -2.829 35.528 -38.770 1.00 70.56 64 PRO A O 1
ATOM 501 N N . HIS A 1 65 ? -1.908 36.204 -36.840 1.00 70.94 65 HIS A N 1
ATOM 502 C CA . HIS A 1 65 ? -3.128 36.806 -36.325 1.00 70.94 65 HIS A CA 1
ATOM 503 C C . HIS A 1 65 ? -3.493 38.112 -37.016 1.00 70.94 65 HIS A C 1
ATOM 505 O O . HIS A 1 65 ? -4.656 38.270 -37.381 1.00 70.94 65 HIS A O 1
ATOM 511 N N . ARG A 1 66 ? -2.499 38.950 -37.324 1.00 75.62 66 ARG A N 1
ATOM 512 C CA . ARG A 1 66 ? -2.670 40.211 -38.065 1.00 75.62 66 ARG A CA 1
ATOM 513 C C . ARG A 1 66 ? -3.100 40.009 -39.520 1.00 75.62 66 ARG A C 1
ATOM 515 O O . ARG A 1 66 ? -3.825 40.826 -40.075 1.00 75.62 66 ARG A O 1
ATOM 522 N N . ARG A 1 67 ? -2.671 38.911 -40.152 1.00 72.38 67 ARG A N 1
ATOM 523 C CA . ARG A 1 67 ? -2.888 38.672 -41.595 1.00 72.38 67 ARG A CA 1
ATOM 524 C C . ARG A 1 67 ? -4.174 37.918 -41.939 1.00 72.38 67 ARG A C 1
ATOM 526 O O . ARG A 1 67 ? -4.597 37.933 -43.095 1.00 72.38 67 ARG A O 1
ATOM 533 N N . LEU A 1 68 ? -4.788 37.228 -40.976 1.00 68.69 68 LEU A N 1
ATOM 534 C CA . LEU A 1 68 ? -5.956 36.370 -41.205 1.00 68.69 68 LEU A CA 1
ATOM 535 C C . LEU A 1 68 ? -7.227 36.990 -40.610 1.00 68.69 68 LEU A C 1
ATOM 537 O O . LEU A 1 68 ? -7.318 37.207 -39.403 1.00 68.69 68 LEU A O 1
ATOM 541 N N . LYS A 1 69 ? -8.251 37.199 -41.447 1.00 67.25 69 LYS A N 1
ATOM 542 C CA . LYS A 1 69 ? -9.592 37.595 -40.987 1.00 67.25 69 LYS A CA 1
ATOM 543 C C . LYS A 1 69 ? -10.286 36.404 -40.324 1.00 67.25 69 LYS A C 1
ATOM 545 O O . LYS A 1 69 ? -10.441 35.361 -40.959 1.00 67.25 69 LYS A O 1
ATOM 550 N N . ARG A 1 70 ? -10.710 36.557 -39.067 1.00 71.50 70 ARG A N 1
ATOM 551 C CA . ARG A 1 70 ? -11.325 35.489 -38.260 1.00 71.50 70 ARG A CA 1
ATOM 552 C C . ARG A 1 70 ? -12.653 35.929 -37.661 1.00 71.50 70 ARG A C 1
ATOM 554 O O . ARG A 1 70 ? -12.808 37.083 -37.272 1.00 71.50 70 ARG A O 1
ATOM 561 N N . ASP A 1 71 ? -13.574 34.976 -37.549 1.00 76.19 71 ASP A N 1
ATOM 562 C CA . ASP A 1 71 ? -14.877 35.190 -36.913 1.00 76.19 71 ASP A CA 1
ATOM 563 C C . ASP A 1 71 ? -14.841 34.859 -35.411 1.00 76.19 71 ASP A C 1
ATOM 565 O O . ASP A 1 71 ? -15.681 35.363 -34.663 1.00 76.19 71 ASP A O 1
ATOM 569 N N . ALA A 1 72 ? -13.867 34.054 -34.961 1.00 78.19 72 ALA A N 1
ATOM 570 C CA . ALA A 1 72 ? -13.590 33.823 -33.547 1.00 78.19 72 ALA A CA 1
ATOM 571 C C . ALA A 1 72 ? -12.120 33.453 -33.266 1.00 78.19 72 ALA A C 1
ATOM 573 O O . ALA A 1 72 ? -11.437 32.905 -34.137 1.00 78.19 72 ALA A O 1
ATOM 574 N N . VAL A 1 73 ? -11.656 33.736 -32.045 1.00 80.75 73 VAL A N 1
ATOM 575 C CA . VAL A 1 73 ? -10.338 33.350 -31.518 1.00 80.75 73 VAL A CA 1
ATOM 576 C C . VAL A 1 73 ? -10.464 32.821 -30.083 1.00 80.75 73 VAL A C 1
ATOM 578 O O . VAL A 1 73 ? -11.309 33.307 -29.337 1.00 80.75 73 VAL A O 1
ATOM 581 N N . MET A 1 74 ? -9.636 31.855 -29.690 1.00 80.75 74 MET A N 1
ATOM 582 C CA . MET A 1 74 ? -9.532 31.348 -28.315 1.00 80.75 74 MET A CA 1
ATOM 583 C C . MET A 1 74 ? -8.121 31.634 -27.758 1.00 80.75 74 MET A C 1
ATOM 585 O O . MET A 1 74 ? -7.151 31.268 -28.408 1.00 80.75 74 MET A O 1
ATOM 589 N N . PRO A 1 75 ? -7.942 32.349 -26.636 1.00 77.56 75 PRO A N 1
ATOM 590 C CA . PRO A 1 75 ? -6.674 32.445 -25.911 1.00 77.56 75 PRO A CA 1
ATOM 591 C C . PRO A 1 75 ? -6.094 31.061 -25.632 1.00 77.56 75 PRO A C 1
ATOM 593 O O . PRO A 1 75 ? -6.849 30.139 -25.365 1.00 77.56 75 PRO A O 1
ATOM 596 N N . ALA A 1 76 ? -4.771 30.928 -25.705 1.00 72.50 76 ALA A N 1
ATOM 597 C CA . ALA A 1 76 ? -4.102 29.707 -25.278 1.00 72.50 76 ALA A CA 1
ATOM 598 C C . ALA A 1 76 ? -3.997 29.669 -23.746 1.00 72.50 76 ALA A C 1
ATOM 600 O O . ALA A 1 76 ? -3.731 30.706 -23.123 1.00 72.50 76 ALA A O 1
ATOM 601 N N . GLN A 1 77 ? -4.103 28.475 -23.161 1.00 69.50 77 GLN A N 1
ATOM 602 C CA . GLN A 1 77 ? -3.828 28.217 -21.747 1.00 69.50 77 GLN A CA 1
ATOM 603 C C . GLN A 1 77 ? -2.320 28.277 -21.443 1.00 69.50 77 GLN A C 1
ATOM 605 O O . GLN A 1 77 ? -1.671 27.271 -21.181 1.00 69.50 77 GLN A O 1
ATOM 610 N N . LEU A 1 78 ? -1.735 29.470 -21.534 1.00 73.31 78 LEU A N 1
ATOM 611 C CA . LEU A 1 78 ? -0.302 29.711 -21.378 1.00 73.31 78 LEU A CA 1
ATOM 612 C C . LEU A 1 78 ? -0.062 30.992 -20.577 1.00 73.31 78 LEU A C 1
ATOM 614 O O . LEU A 1 78 ? -0.701 32.019 -20.832 1.00 73.31 78 LEU A O 1
ATOM 618 N N . ILE A 1 79 ? 0.894 30.941 -19.650 1.00 80.00 79 ILE A N 1
ATOM 619 C CA . ILE A 1 79 ? 1.370 32.098 -18.892 1.00 80.00 79 ILE A CA 1
ATOM 620 C C . ILE A 1 79 ? 2.549 32.724 -19.635 1.00 80.00 79 ILE A C 1
ATOM 622 O O . ILE A 1 79 ? 3.610 32.120 -19.748 1.00 80.00 79 ILE A O 1
ATOM 626 N N . CYS A 1 80 ? 2.391 33.962 -20.097 1.00 79.25 80 CYS A N 1
ATOM 627 C CA . CYS A 1 80 ? 3.519 34.762 -20.566 1.00 79.25 80 CYS A CA 1
ATOM 628 C C . CYS A 1 80 ? 4.004 35.635 -19.408 1.00 79.25 80 CYS A C 1
ATOM 630 O O . CYS A 1 80 ? 3.472 36.725 -19.181 1.00 79.25 80 CYS A O 1
ATOM 632 N N . ARG A 1 81 ? 4.994 35.142 -18.654 1.00 78.56 81 ARG A N 1
ATOM 633 C CA . ARG A 1 81 ? 5.399 35.721 -17.360 1.00 78.56 81 ARG A CA 1
ATOM 634 C C . ARG A 1 81 ? 5.851 37.180 -17.469 1.00 78.56 81 ARG A C 1
ATOM 636 O O . ARG A 1 81 ? 5.653 37.955 -16.539 1.00 78.56 81 ARG A O 1
ATOM 643 N N . VAL A 1 82 ? 6.420 37.556 -18.614 1.00 74.94 82 VAL A N 1
ATOM 644 C CA . VAL A 1 82 ? 6.879 38.923 -18.912 1.00 74.94 82 VAL A CA 1
ATOM 645 C C . VAL A 1 82 ? 5.707 39.907 -19.079 1.00 74.94 82 VAL A C 1
ATOM 647 O O . VAL A 1 82 ? 5.889 41.110 -18.911 1.00 74.94 82 VAL A O 1
ATOM 650 N N . VAL A 1 83 ? 4.505 39.412 -19.394 1.00 75.62 83 VAL A N 1
ATOM 651 C CA . VAL A 1 83 ? 3.301 40.222 -19.638 1.00 75.62 83 VAL A CA 1
ATOM 652 C C . VAL A 1 83 ? 2.349 40.201 -18.443 1.00 75.62 83 VAL A C 1
ATOM 654 O O . VAL A 1 83 ? 1.929 41.257 -17.978 1.00 75.62 83 VAL A O 1
ATOM 657 N N . ASP A 1 84 ? 1.978 39.016 -17.958 1.00 78.88 84 ASP A N 1
ATOM 658 C CA . ASP A 1 84 ? 1.110 38.844 -16.789 1.00 78.88 84 ASP A CA 1
ATOM 659 C C . ASP A 1 84 ? 1.311 37.425 -16.223 1.00 78.88 84 ASP A C 1
ATOM 661 O O . ASP A 1 84 ? 1.434 36.473 -16.998 1.00 78.88 84 ASP A O 1
ATOM 665 N N . PRO A 1 85 ? 1.336 37.245 -14.891 1.00 78.50 85 PRO A N 1
ATOM 666 C CA . PRO A 1 85 ? 1.483 35.924 -14.281 1.00 78.50 85 PRO A CA 1
ATOM 667 C C . PRO A 1 85 ? 0.263 35.004 -14.470 1.00 78.50 85 PRO A C 1
ATOM 669 O O . PRO A 1 85 ? 0.330 33.841 -14.080 1.00 78.50 85 PRO A O 1
ATOM 672 N N . ARG A 1 86 ? -0.851 35.487 -15.039 1.00 79.38 86 ARG A N 1
ATOM 673 C CA . ARG A 1 86 ? -2.064 34.696 -15.311 1.00 79.38 86 ARG A CA 1
ATOM 674 C C . ARG A 1 86 ? -2.129 34.217 -16.772 1.00 79.38 86 ARG A C 1
ATOM 676 O O . ARG A 1 86 ? -1.611 34.902 -17.657 1.00 79.38 86 ARG A O 1
ATOM 683 N N . PRO A 1 87 ? -2.829 33.100 -17.063 1.00 80.19 87 PRO A N 1
ATOM 684 C CA . PRO A 1 87 ? -2.993 32.590 -18.428 1.00 80.19 87 PRO A CA 1
ATOM 685 C C . PRO A 1 87 ? -3.644 33.606 -19.371 1.00 80.19 87 PRO A C 1
ATOM 687 O O . PRO A 1 87 ? -4.509 34.367 -18.943 1.00 80.19 87 PRO A O 1
ATOM 690 N N . ALA A 1 88 ? -3.298 33.593 -20.662 1.00 78.31 88 ALA A N 1
ATOM 691 C CA . ALA A 1 88 ? -3.644 34.650 -21.625 1.00 78.31 88 ALA A CA 1
ATOM 692 C C . ALA A 1 88 ? -5.146 35.017 -21.747 1.00 78.31 88 ALA A C 1
ATOM 694 O O . ALA A 1 88 ? -5.466 36.106 -22.227 1.00 78.31 88 ALA A O 1
ATOM 695 N N . GLY A 1 89 ? -6.067 34.156 -21.299 1.00 78.81 89 GLY A N 1
ATOM 696 C CA . GLY A 1 89 ? -7.510 34.429 -21.249 1.00 78.81 89 GLY A CA 1
ATOM 697 C C . GLY A 1 89 ? -7.985 35.365 -20.125 1.00 78.81 89 GLY A C 1
ATOM 698 O O . GLY A 1 89 ? -9.122 35.838 -20.178 1.00 78.81 89 GLY A O 1
ATOM 699 N N . PHE A 1 90 ? -7.142 35.663 -19.129 1.00 80.38 90 PHE A N 1
ATOM 700 C CA . PHE A 1 90 ? -7.496 36.488 -17.961 1.00 80.38 90 PHE A CA 1
ATOM 701 C C . PHE A 1 90 ? -6.929 37.926 -17.981 1.00 80.38 90 PHE A C 1
ATOM 703 O O . PHE A 1 90 ? -7.622 38.849 -17.545 1.00 80.38 90 PHE A O 1
ATOM 710 N N . PRO A 1 91 ? -5.706 38.191 -18.473 1.00 82.88 91 PRO A N 1
ATOM 711 C CA . PRO A 1 91 ? -5.182 39.545 -18.591 1.00 82.88 91 PRO A CA 1
ATOM 712 C C . PRO A 1 91 ? -5.893 40.337 -19.692 1.00 82.88 91 PRO A C 1
ATOM 714 O O . PRO A 1 91 ? -5.953 39.919 -20.849 1.00 82.88 91 PRO A O 1
ATOM 717 N N . ARG A 1 92 ? -6.337 41.561 -19.376 1.00 85.12 92 ARG A N 1
ATOM 718 C CA . ARG A 1 92 ? -6.914 42.491 -20.372 1.00 85.12 92 ARG A CA 1
ATOM 719 C C . ARG A 1 92 ? -5.947 42.824 -21.511 1.00 85.12 92 ARG A C 1
ATOM 721 O O . ARG A 1 92 ? -6.406 43.193 -22.587 1.00 85.12 92 ARG A O 1
ATOM 728 N N . PHE A 1 93 ? -4.639 42.722 -21.273 1.00 86.12 93 PHE A N 1
ATOM 729 C CA . PHE A 1 93 ? -3.599 43.026 -22.256 1.00 86.12 93 PHE A CA 1
ATOM 730 C C . PHE A 1 93 ? -3.792 42.237 -23.560 1.00 86.12 93 PHE A C 1
ATOM 732 O O . PHE A 1 93 ? -3.921 42.840 -24.623 1.00 86.12 93 PHE A O 1
ATOM 739 N N . TRP A 1 94 ? -3.909 40.907 -23.482 1.00 85.06 94 TRP A N 1
ATOM 740 C CA . TRP A 1 94 ? -4.046 40.042 -24.662 1.00 85.06 94 TRP A CA 1
ATOM 741 C C . TRP A 1 94 ? -5.363 40.257 -25.405 1.00 85.06 94 TRP A C 1
ATOM 743 O O . TRP A 1 94 ? -5.416 40.235 -26.636 1.00 85.06 94 TRP A O 1
ATOM 753 N N . ILE A 1 95 ? -6.431 40.523 -24.656 1.00 84.56 95 ILE A N 1
ATOM 754 C CA . ILE A 1 95 ? -7.746 40.806 -25.226 1.00 84.56 95 ILE A CA 1
ATOM 755 C C . ILE A 1 95 ? -7.740 42.157 -25.953 1.00 84.56 95 ILE A C 1
ATOM 757 O O . ILE A 1 95 ? -8.267 42.251 -27.061 1.00 84.56 95 ILE A O 1
ATOM 761 N N . ARG A 1 96 ? -7.099 43.189 -25.390 1.00 84.75 96 ARG A N 1
ATOM 762 C CA . ARG A 1 96 ? -6.912 44.485 -26.063 1.00 84.75 96 ARG A CA 1
ATOM 763 C C . ARG A 1 96 ? -6.014 44.371 -27.283 1.00 84.75 96 ARG A C 1
ATOM 765 O O . ARG A 1 96 ? -6.378 44.898 -28.322 1.00 84.75 96 ARG A O 1
ATOM 772 N N . LEU A 1 97 ? -4.926 43.606 -27.219 1.00 85.69 97 LEU A N 1
ATOM 773 C CA . LEU A 1 97 ? -4.086 43.330 -28.387 1.00 85.69 97 LEU A CA 1
ATOM 774 C C . LEU A 1 97 ? -4.916 42.751 -29.548 1.00 85.69 97 LEU A C 1
ATOM 776 O O . LEU A 1 97 ? -4.817 43.208 -30.687 1.00 85.69 97 LEU A O 1
ATOM 780 N N . LEU A 1 98 ? -5.794 41.782 -29.262 1.00 83.56 98 LEU A N 1
ATOM 781 C CA . LEU A 1 98 ? -6.702 41.216 -30.262 1.00 83.56 98 LEU A CA 1
ATOM 782 C C . LEU A 1 98 ? -7.708 42.227 -30.822 1.00 83.56 98 LEU A C 1
ATOM 784 O O . LEU A 1 98 ? -8.020 42.184 -32.013 1.00 83.56 98 LEU A O 1
ATOM 788 N N . ARG A 1 99 ? -8.267 43.085 -29.969 1.00 84.88 99 ARG A N 1
ATOM 789 C CA . ARG A 1 99 ? -9.330 44.027 -30.342 1.00 84.88 99 ARG A CA 1
ATOM 790 C C . ARG A 1 99 ? -8.797 45.275 -31.028 1.00 84.88 99 ARG A C 1
ATOM 792 O O . ARG A 1 99 ? -9.302 45.631 -32.086 1.00 84.88 99 ARG A O 1
ATOM 799 N N . ASP A 1 100 ? -7.793 45.896 -30.433 1.00 86.62 100 ASP A N 1
ATOM 800 C CA . ASP A 1 100 ? -7.358 47.253 -30.740 1.00 86.62 100 ASP A CA 1
ATOM 801 C C . ASP A 1 100 ? -6.218 47.245 -31.766 1.00 86.62 100 ASP A C 1
ATOM 803 O O . ASP A 1 100 ? -6.239 48.033 -32.708 1.00 86.62 100 ASP A O 1
ATOM 807 N N . GLU A 1 101 ? -5.258 46.320 -31.642 1.00 81.56 101 GLU A N 1
ATOM 808 C CA . GLU A 1 101 ? -4.122 46.241 -32.574 1.00 81.56 101 GLU A CA 1
ATOM 809 C C . GLU A 1 101 ? -4.371 45.287 -33.747 1.00 81.56 101 GLU A C 1
ATOM 811 O O . GLU A 1 101 ? -4.037 45.596 -34.889 1.00 81.56 101 GLU A O 1
ATOM 816 N N . ILE A 1 102 ? -4.944 44.109 -33.486 1.00 82.62 102 ILE A N 1
ATOM 817 C CA . ILE A 1 102 ? -5.227 43.110 -34.531 1.00 82.62 102 ILE A CA 1
ATOM 818 C C . ILE A 1 102 ? -6.563 43.401 -35.236 1.00 82.62 102 ILE A C 1
ATOM 820 O O . ILE A 1 102 ? -6.764 42.968 -36.372 1.00 82.62 102 ILE A O 1
ATOM 824 N N . GLY A 1 103 ? -7.474 44.145 -34.600 1.00 83.75 103 GLY A N 1
ATOM 825 C CA . GLY A 1 103 ? -8.764 44.514 -35.190 1.00 83.75 103 GLY A CA 1
ATOM 826 C C . GLY A 1 103 ? -9.759 43.351 -35.279 1.00 83.75 103 GLY A C 1
ATOM 827 O O . GLY A 1 103 ? -10.526 43.251 -36.239 1.00 83.75 103 GLY A O 1
ATOM 828 N N . LEU A 1 104 ? -9.739 42.415 -34.322 1.00 83.38 104 LEU A N 1
ATOM 829 C CA . LEU A 1 104 ? -10.671 41.288 -34.307 1.00 83.38 104 LEU A CA 1
ATOM 830 C C . LEU A 1 104 ? -12.086 41.748 -33.927 1.00 83.38 104 LEU A C 1
ATOM 832 O O . LEU A 1 104 ? -12.398 41.944 -32.752 1.00 83.38 104 LEU A O 1
ATOM 836 N N . ASP A 1 105 ? -12.989 41.770 -34.905 1.00 81.94 105 ASP A N 1
ATOM 837 C CA . ASP A 1 105 ? -14.413 42.065 -34.679 1.00 81.94 105 ASP A CA 1
ATOM 838 C C . ASP A 1 105 ? -15.257 40.828 -34.291 1.00 81.94 105 ASP A C 1
ATOM 840 O O . ASP A 1 105 ? -16.480 40.929 -34.137 1.00 81.94 105 ASP A O 1
ATOM 844 N N . GLY A 1 106 ? -14.638 39.645 -34.243 1.00 79.12 106 GLY A N 1
ATOM 845 C CA . GLY A 1 106 ? -15.250 38.337 -33.969 1.00 79.12 106 GLY A CA 1
ATOM 846 C C . GLY A 1 106 ? -15.356 37.979 -32.482 1.00 79.12 106 GLY A C 1
ATOM 847 O O . GLY A 1 106 ? -15.022 38.787 -31.620 1.00 79.12 106 GLY A O 1
ATOM 848 N N . ALA A 1 107 ? -15.807 36.769 -32.153 1.00 83.00 107 ALA A N 1
ATOM 849 C CA . ALA A 1 107 ? -15.857 36.310 -30.761 1.00 83.00 107 ALA A CA 1
ATOM 850 C C . ALA A 1 107 ? -14.446 36.037 -30.201 1.00 83.00 107 ALA A C 1
ATOM 852 O O . ALA A 1 107 ? -13.612 35.472 -30.903 1.00 83.00 107 ALA A O 1
ATOM 853 N N . ILE A 1 108 ? -14.178 36.390 -28.943 1.00 86.00 108 ILE A N 1
ATOM 854 C CA . ILE A 1 108 ? -13.015 35.862 -28.206 1.00 86.00 108 ILE A CA 1
ATOM 855 C C . ILE A 1 108 ? -13.536 34.888 -27.157 1.00 86.00 108 ILE A C 1
ATOM 857 O O . ILE A 1 108 ? -14.189 35.324 -26.215 1.00 86.00 108 ILE A O 1
ATOM 861 N N . SER A 1 109 ? -13.324 33.588 -27.341 1.00 82.00 109 SER A N 1
ATOM 862 C CA . SER A 1 109 ? -13.773 32.572 -26.382 1.00 82.00 109 SER A CA 1
ATOM 863 C C . SER A 1 109 ? -12.856 32.534 -25.179 1.00 82.00 109 SER A C 1
ATOM 865 O O . SER A 1 109 ? -11.656 32.557 -25.376 1.00 82.00 109 SER A O 1
ATOM 867 N N . GLY A 1 110 ? -13.388 32.439 -23.963 1.00 74.69 110 GLY A N 1
ATOM 868 C CA . GLY A 1 110 ? -12.588 31.947 -22.843 1.00 74.69 110 GLY A CA 1
ATOM 869 C C . GLY A 1 110 ? -12.161 30.500 -23.096 1.00 74.69 110 GLY A C 1
ATOM 870 O O . GLY A 1 110 ? -12.837 29.789 -23.850 1.00 74.69 110 GLY A O 1
ATOM 871 N N . ASP A 1 111 ? -11.054 30.104 -22.479 1.00 72.75 111 ASP A N 1
ATOM 872 C CA . ASP A 1 111 ? -10.644 28.701 -22.396 1.00 72.75 111 ASP A CA 1
ATOM 873 C C . ASP A 1 111 ? -11.582 27.919 -21.453 1.00 72.75 111 ASP A C 1
ATOM 875 O O . ASP A 1 111 ? -12.500 28.500 -20.856 1.00 72.75 111 ASP A O 1
ATOM 879 N N . ASP A 1 112 ? -11.380 26.609 -21.339 1.00 76.25 112 ASP A N 1
ATOM 880 C CA . ASP A 1 112 ? -12.173 25.746 -20.473 1.00 76.25 112 ASP A CA 1
ATOM 881 C C . ASP A 1 112 ? -11.851 25.972 -18.987 1.00 76.25 112 ASP A C 1
ATOM 883 O O . ASP A 1 112 ? -10.789 25.610 -18.479 1.00 76.25 112 ASP A O 1
ATOM 887 N N . LEU A 1 113 ? -12.800 26.575 -18.269 1.00 74.75 113 LEU A N 1
ATOM 888 C CA . LEU A 1 113 ? -12.643 26.989 -16.873 1.00 74.75 113 LEU A CA 1
ATOM 889 C C . LEU A 1 113 ? -12.769 25.822 -15.878 1.00 74.75 113 LEU A C 1
ATOM 891 O O . LEU A 1 113 ? -12.525 26.002 -14.693 1.00 74.75 113 LEU A O 1
ATOM 895 N N . SER A 1 114 ? -13.132 24.622 -16.339 1.00 67.69 114 SER A N 1
ATOM 896 C CA . SER A 1 114 ? -13.169 23.395 -15.525 1.00 67.69 114 SER A CA 1
ATOM 897 C C . SER A 1 114 ? -11.825 22.671 -15.407 1.00 67.69 114 SER A C 1
ATOM 899 O O . SER A 1 114 ? -11.729 21.697 -14.661 1.00 67.69 114 SER A O 1
ATOM 901 N N . LEU A 1 115 ? -10.791 23.106 -16.133 1.00 61.56 115 LEU A N 1
ATOM 902 C CA . LEU A 1 115 ? -9.466 22.480 -16.106 1.00 61.56 115 LEU A CA 1
ATOM 903 C C . LEU A 1 115 ? -8.647 22.913 -14.877 1.00 61.56 115 LEU A C 1
ATOM 905 O O . LEU A 1 115 ? -8.634 24.085 -14.504 1.00 61.56 115 LEU A O 1
ATOM 909 N N . ALA A 1 116 ? -7.881 21.980 -14.294 1.00 50.97 116 ALA A N 1
ATOM 910 C CA . ALA A 1 116 ? -7.016 22.222 -13.127 1.00 50.97 116 ALA A CA 1
ATOM 911 C C . ALA A 1 116 ? -5.973 23.341 -13.354 1.00 50.97 116 ALA A C 1
ATOM 913 O O . ALA A 1 116 ? -5.604 24.049 -12.420 1.00 50.97 116 ALA A O 1
ATOM 914 N N . GLY A 1 117 ? -5.566 23.560 -14.611 1.00 48.53 117 GLY A N 1
ATOM 915 C CA . GLY A 1 117 ? -4.650 24.627 -15.024 1.00 48.53 117 GLY A CA 1
ATOM 916 C C . GLY A 1 117 ? -5.282 26.017 -15.199 1.00 48.53 117 GLY A C 1
ATOM 917 O O . GLY A 1 117 ? -4.587 26.936 -15.632 1.00 48.53 117 GLY A O 1
ATOM 918 N N . ALA A 1 118 ? -6.574 26.210 -14.889 1.00 52.62 118 ALA A N 1
ATOM 919 C CA . ALA A 1 118 ? -7.264 27.505 -14.996 1.00 52.62 118 ALA A CA 1
ATOM 920 C C . ALA A 1 118 ? -6.707 28.594 -14.057 1.00 52.62 118 ALA A C 1
ATOM 922 O O . ALA A 1 118 ? -6.954 29.774 -14.297 1.00 52.62 118 ALA A O 1
ATOM 923 N N . GLY A 1 119 ? -5.905 28.220 -13.049 1.00 52.00 119 GLY A N 1
ATOM 924 C CA . GLY A 1 119 ? -4.806 29.032 -12.501 1.00 52.00 119 GLY A CA 1
ATOM 925 C C . GLY A 1 119 ? -5.120 30.444 -11.988 1.00 52.00 119 GLY A C 1
ATOM 926 O O . GLY A 1 119 ? -4.196 31.229 -11.784 1.00 52.00 119 GLY A O 1
ATOM 927 N N . ALA A 1 120 ? -6.383 30.802 -11.770 1.00 50.53 120 ALA A N 1
ATOM 928 C CA . ALA A 1 120 ? -6.776 32.036 -11.105 1.00 50.53 120 ALA A CA 1
ATOM 929 C C . ALA A 1 120 ? -7.403 31.667 -9.759 1.00 50.53 120 ALA A C 1
ATOM 931 O O . ALA A 1 120 ? -8.349 30.882 -9.716 1.00 50.53 120 ALA A O 1
ATOM 932 N N . ALA A 1 121 ? -6.854 32.205 -8.667 1.00 48.28 121 ALA A N 1
ATOM 933 C CA . ALA A 1 121 ? -7.370 31.993 -7.318 1.00 48.28 121 ALA A CA 1
ATOM 934 C C . ALA A 1 121 ? -8.881 32.285 -7.269 1.00 48.28 121 ALA A C 1
ATOM 936 O O . ALA A 1 121 ? -9.303 33.393 -7.607 1.00 48.28 121 ALA A O 1
ATOM 937 N N . GLY A 1 122 ? -9.675 31.283 -6.875 1.00 59.31 122 GLY A N 1
ATOM 938 C CA . GLY A 1 122 ? -11.132 31.386 -6.793 1.00 59.31 122 GLY A CA 1
ATOM 939 C C . GLY A 1 122 ? -11.903 30.227 -7.425 1.00 59.31 122 GLY A C 1
ATOM 940 O O . GLY A 1 122 ? -11.388 29.538 -8.299 1.00 59.31 122 GLY A O 1
ATOM 941 N N . GLY A 1 123 ? -13.154 30.022 -6.994 1.00 71.38 123 GLY A N 1
ATOM 942 C CA . GLY A 1 123 ? -14.072 29.040 -7.595 1.00 71.38 123 GLY A CA 1
ATOM 943 C C . GLY A 1 123 ? -14.593 29.456 -8.982 1.00 71.38 123 GLY A C 1
ATOM 944 O O . GLY A 1 123 ? -14.390 30.593 -9.420 1.00 71.38 123 GLY A O 1
ATOM 945 N N . THR A 1 124 ? -15.324 28.563 -9.659 1.00 76.50 124 THR A N 1
ATOM 946 C CA . THR A 1 124 ? -15.819 28.708 -11.049 1.00 76.50 124 THR A CA 1
ATOM 947 C C . THR A 1 124 ? -16.485 30.060 -11.337 1.00 76.50 124 THR A C 1
ATOM 949 O O . THR A 1 124 ? -16.252 30.668 -12.385 1.00 76.50 124 THR A O 1
ATOM 952 N N . GLY A 1 125 ? -17.265 30.595 -10.391 1.00 76.00 125 GLY A N 1
ATOM 953 C CA . GLY A 1 125 ? -17.905 31.908 -10.527 1.00 76.00 125 GLY A CA 1
ATOM 954 C C . GLY A 1 125 ? -16.923 33.078 -10.607 1.00 76.00 125 GLY A C 1
ATOM 955 O O . GLY A 1 125 ? -17.100 33.973 -11.433 1.00 76.00 125 GLY A O 1
ATOM 956 N N . GLN A 1 126 ? -15.850 33.062 -9.813 1.00 77.50 126 GLN A N 1
ATOM 957 C CA . GLN A 1 126 ? -14.815 34.103 -9.850 1.00 77.50 126 GLN A CA 1
ATOM 958 C C . GLN A 1 126 ? -13.991 34.030 -11.139 1.00 77.50 126 GLN A C 1
ATOM 960 O O . GLN A 1 126 ? -13.653 35.068 -11.714 1.00 77.50 126 GLN A O 1
ATOM 965 N N . GLN A 1 127 ? -13.732 32.826 -11.648 1.00 79.06 127 GLN A N 1
ATOM 966 C CA . GLN A 1 127 ? -13.050 32.627 -12.929 1.00 79.06 127 GLN A CA 1
ATOM 967 C C . GLN A 1 127 ? -13.906 33.106 -14.108 1.00 79.06 127 GLN A C 1
ATOM 969 O O . GLN A 1 127 ? -13.417 33.838 -14.973 1.00 79.06 127 GLN A O 1
ATOM 974 N N . CYS A 1 128 ? -15.205 32.791 -14.101 1.00 79.88 128 CYS A N 1
ATOM 975 C CA . CYS A 1 128 ? -16.157 33.292 -15.091 1.00 79.88 128 CYS A CA 1
ATOM 976 C C . CYS A 1 128 ? -16.248 34.827 -15.075 1.00 79.88 128 CYS A C 1
ATOM 978 O O . CYS A 1 128 ? -16.312 35.453 -16.141 1.00 79.88 128 CYS A O 1
ATOM 980 N N . THR A 1 129 ? -16.218 35.441 -13.884 1.00 82.31 129 THR A N 1
ATOM 981 C CA . THR A 1 129 ? -16.208 36.903 -13.731 1.00 82.31 129 THR A CA 1
ATOM 982 C C . THR A 1 129 ? -14.910 37.482 -14.280 1.00 82.31 129 THR A C 1
ATOM 984 O O . THR A 1 129 ? -14.956 38.372 -15.124 1.00 82.31 129 THR A O 1
ATOM 987 N N . SER A 1 130 ? -13.763 36.914 -13.902 1.00 82.25 130 SER A N 1
ATOM 988 C CA . SER A 1 130 ? -12.432 37.376 -14.317 1.00 82.25 130 SER A CA 1
ATOM 989 C C . SER A 1 130 ? -12.236 37.306 -15.832 1.00 82.25 130 SER A C 1
ATOM 991 O O . SER A 1 130 ? -11.867 38.299 -16.457 1.00 82.25 130 SER A O 1
ATOM 993 N N . ALA A 1 131 ? -12.562 36.169 -16.455 1.00 82.12 131 ALA A N 1
ATOM 994 C CA . ALA A 1 131 ? -12.533 36.023 -17.911 1.00 82.12 131 ALA A CA 1
ATOM 995 C C . ALA A 1 131 ? -13.509 37.000 -18.590 1.00 82.12 131 ALA A C 1
ATOM 997 O O . ALA A 1 131 ? -13.267 37.509 -19.690 1.00 82.12 131 ALA A O 1
ATOM 998 N N . GLY A 1 132 ? -14.632 37.293 -17.932 1.00 82.94 132 GLY A N 1
ATOM 999 C CA . GLY A 1 132 ? -15.605 38.235 -18.445 1.00 82.94 132 GLY A CA 1
ATOM 1000 C C . GLY A 1 132 ? -15.182 39.693 -18.381 1.00 82.94 132 GLY A C 1
ATOM 1001 O O . GLY A 1 132 ? -15.398 40.417 -19.355 1.00 82.94 132 GLY A O 1
ATOM 1002 N N . GLU A 1 133 ? -14.540 40.094 -17.292 1.00 84.31 133 GLU A N 1
ATOM 1003 C CA . GLU A 1 133 ? -13.929 41.406 -17.121 1.00 84.31 133 GLU A CA 1
ATOM 1004 C C . GLU A 1 133 ? -12.730 41.600 -18.049 1.00 84.31 133 GLU A C 1
ATOM 1006 O O . GLU A 1 133 ? -12.544 42.698 -18.577 1.00 84.31 133 GLU A O 1
ATOM 1011 N N . ALA A 1 134 ? -11.960 40.539 -18.313 1.00 83.69 134 ALA A N 1
ATOM 1012 C CA . ALA A 1 134 ? -10.883 40.542 -19.301 1.00 83.69 134 ALA A CA 1
ATOM 1013 C C . ALA A 1 134 ? -11.389 40.912 -20.706 1.00 83.69 134 ALA A C 1
ATOM 1015 O O . ALA A 1 134 ? -10.689 41.587 -21.461 1.00 83.69 134 ALA A O 1
ATOM 1016 N N . GLY A 1 135 ? -12.634 40.530 -21.021 1.00 84.00 135 GLY A N 1
ATOM 1017 C CA . GLY A 1 135 ? -13.322 40.844 -22.274 1.00 84.00 135 GLY A CA 1
ATOM 1018 C C . GLY A 1 135 ? -13.650 39.626 -23.143 1.00 84.00 135 GLY A C 1
ATOM 1019 O O . GLY A 1 135 ? -14.018 39.804 -24.307 1.00 84.00 135 GLY A O 1
ATOM 1020 N N . CYS A 1 136 ? -13.560 38.404 -22.601 1.00 85.94 136 CYS A N 1
ATOM 1021 C CA . CYS A 1 136 ? -13.997 37.189 -23.294 1.00 85.94 136 CYS A CA 1
ATOM 1022 C C . CYS A 1 136 ? -15.521 37.193 -23.509 1.00 85.94 136 CYS A C 1
ATOM 1024 O O . CYS A 1 136 ? -16.283 37.602 -22.621 1.00 85.94 136 CYS A O 1
ATOM 1026 N N . ASP A 1 137 ? -15.966 36.731 -24.682 1.00 83.06 137 ASP A N 1
ATOM 1027 C CA . ASP A 1 137 ? -17.346 36.719 -25.176 1.00 83.06 137 ASP A CA 1
ATOM 1028 C C . ASP A 1 137 ? -18.154 35.512 -24.639 1.00 83.06 137 ASP A C 1
ATOM 1030 O O . ASP A 1 137 ? -19.025 35.738 -23.791 1.00 83.06 137 ASP A O 1
ATOM 1034 N N . PRO A 1 138 ? -17.917 34.252 -25.065 1.00 81.31 138 PRO A N 1
ATOM 1035 C CA . PRO A 1 138 ? -18.353 33.071 -24.321 1.00 81.31 138 PRO A CA 1
ATOM 1036 C C . PRO A 1 138 ? -17.314 32.660 -23.262 1.00 81.31 138 PRO A C 1
ATOM 1038 O O . PRO A 1 138 ? -16.129 32.954 -23.402 1.00 81.31 138 PRO A O 1
ATOM 1041 N N . ARG A 1 139 ? -17.766 31.979 -22.202 1.00 84.25 139 ARG A N 1
ATOM 1042 C CA . ARG A 1 139 ? -16.922 31.294 -21.207 1.00 84.25 139 ARG A CA 1
ATOM 1043 C C . ARG A 1 139 ? -17.325 29.835 -21.214 1.00 84.25 139 ARG A C 1
ATOM 1045 O O . ARG A 1 139 ? -18.524 29.556 -21.245 1.00 84.25 139 ARG A O 1
ATOM 1052 N N . LEU A 1 140 ? -16.344 28.950 -21.261 1.00 80.44 140 LEU A N 1
ATOM 1053 C CA . LEU A 1 140 ? -16.573 27.525 -21.412 1.00 80.44 140 LEU A CA 1
ATOM 1054 C C . LEU A 1 140 ? -16.363 26.854 -20.055 1.00 80.44 140 LEU A C 1
ATOM 1056 O O . LEU A 1 140 ? -15.392 27.145 -19.367 1.00 80.44 140 LEU A O 1
ATOM 1060 N N . VAL A 1 141 ? -17.318 26.014 -19.666 1.00 76.38 141 VAL A N 1
ATOM 1061 C CA . VAL A 1 141 ? -17.207 25.082 -18.539 1.00 76.38 141 VAL A CA 1
ATOM 1062 C C . VAL A 1 141 ? -17.644 23.738 -19.100 1.00 76.38 141 VAL A C 1
ATOM 1064 O O . VAL A 1 141 ? -18.830 23.532 -19.379 1.00 76.38 141 VAL A O 1
ATOM 1067 N N . CYS A 1 142 ? -16.684 22.868 -19.381 1.00 78.50 142 CYS A N 1
ATOM 1068 C CA . CYS A 1 142 ? -16.902 21.619 -20.095 1.00 78.50 142 CYS A CA 1
ATOM 1069 C C . CYS A 1 142 ? -16.803 20.428 -19.142 1.00 78.50 142 CYS A C 1
ATOM 1071 O O . CYS A 1 142 ? -15.965 20.380 -18.257 1.00 78.50 142 CYS A O 1
ATOM 1073 N N . ASN A 1 143 ? -17.649 19.414 -19.336 1.00 74.38 143 ASN A N 1
ATOM 1074 C CA . ASN A 1 143 ? -17.612 18.159 -18.566 1.00 74.38 143 ASN A CA 1
ATOM 1075 C C . ASN A 1 143 ? -17.798 18.292 -17.033 1.00 74.38 143 ASN A C 1
ATOM 1077 O O . ASN A 1 143 ? -17.715 17.281 -16.344 1.00 74.38 143 ASN A O 1
ATOM 1081 N N . SER A 1 144 ? -18.126 19.485 -16.522 1.00 75.12 144 SER A N 1
ATOM 1082 C CA . SER A 1 144 ? -18.368 19.768 -15.097 1.00 75.12 144 SER A CA 1
ATOM 1083 C C . SER A 1 144 ? -19.720 20.467 -14.891 1.00 75.12 144 SER A C 1
ATOM 1085 O O . SER A 1 144 ? -19.761 21.671 -14.633 1.00 75.12 144 SER A O 1
ATOM 1087 N N . PRO A 1 145 ? -20.853 19.751 -15.038 1.00 75.00 145 PRO A N 1
ATOM 1088 C CA . PRO A 1 145 ? -22.183 20.336 -14.853 1.00 75.00 145 PRO A CA 1
ATOM 1089 C C . PRO A 1 145 ? -22.407 20.851 -13.422 1.00 75.00 145 PRO A C 1
ATOM 1091 O O . PRO A 1 145 ? -23.063 21.876 -13.250 1.00 75.00 145 PRO A O 1
ATOM 1094 N N . ASP A 1 146 ? -21.805 20.206 -12.420 1.00 73.94 146 ASP A N 1
ATOM 1095 C CA . ASP A 1 146 ? -21.910 20.608 -11.012 1.00 73.94 146 ASP A CA 1
ATOM 1096 C C . ASP A 1 146 ? -21.295 21.998 -10.777 1.00 73.94 146 ASP A C 1
ATOM 1098 O O . ASP A 1 146 ? -21.917 22.857 -10.161 1.00 73.94 146 ASP A O 1
ATOM 1102 N N . ALA A 1 147 ? -20.145 22.280 -11.400 1.00 71.50 147 ALA A N 1
ATOM 1103 C CA . ALA A 1 147 ? -19.477 23.584 -11.342 1.00 71.50 147 ALA A CA 1
ATOM 1104 C C . ALA A 1 147 ? -20.301 24.720 -11.980 1.00 71.50 147 ALA A C 1
ATOM 1106 O O . ALA A 1 147 ? -20.145 25.887 -11.619 1.00 71.50 147 ALA A O 1
ATOM 1107 N N . VAL A 1 148 ? -21.182 24.392 -12.934 1.00 72.94 148 VAL A N 1
ATOM 1108 C CA . VAL A 1 148 ? -22.160 25.343 -13.487 1.00 72.94 148 VAL A CA 1
ATOM 1109 C C . VAL A 1 148 ? -23.315 25.558 -12.504 1.00 72.94 148 VAL A C 1
ATOM 1111 O O . VAL A 1 148 ? -23.794 26.682 -12.378 1.00 72.94 148 VAL A O 1
ATOM 1114 N N . GLY A 1 149 ? -23.738 24.506 -11.795 1.00 71.31 149 GLY A N 1
ATOM 1115 C CA . GLY A 1 149 ? -24.777 24.560 -10.760 1.00 71.31 149 GLY A CA 1
ATOM 1116 C C . GLY A 1 149 ? -24.372 25.321 -9.491 1.00 71.31 149 GLY A C 1
ATOM 1117 O O . GLY A 1 149 ? -25.239 25.807 -8.774 1.00 71.31 149 GLY A O 1
ATOM 1118 N N . GLU A 1 150 ? -23.073 25.475 -9.237 1.00 69.50 150 GLU A N 1
ATOM 1119 C CA . GLU A 1 150 ? -22.521 26.276 -8.133 1.00 69.50 150 GLU A CA 1
ATOM 1120 C C . GLU A 1 150 ? -22.572 27.797 -8.376 1.00 69.50 150 GLU A C 1
ATOM 1122 O O . GLU A 1 150 ? -22.290 28.585 -7.468 1.00 69.50 150 GLU A O 1
ATOM 1127 N N . LEU A 1 151 ? -22.909 28.245 -9.593 1.00 69.81 151 LEU A N 1
ATOM 1128 C CA . LEU A 1 151 ? -23.077 29.670 -9.875 1.00 69.81 151 LEU A CA 1
ATOM 1129 C C . LEU A 1 151 ? -24.327 30.202 -9.149 1.00 69.81 151 LEU A C 1
ATOM 1131 O O . LEU A 1 151 ? -25.405 29.636 -9.322 1.00 69.81 151 LEU A O 1
ATOM 1135 N N . PRO A 1 152 ? -24.229 31.309 -8.385 1.00 69.38 152 PRO A N 1
ATOM 1136 C CA . PRO A 1 152 ? -25.384 31.886 -7.707 1.00 69.38 152 PRO A CA 1
ATOM 1137 C C . PRO A 1 152 ? -26.515 32.236 -8.680 1.00 69.38 152 PRO A C 1
ATOM 1139 O O . PRO A 1 152 ? -26.261 32.764 -9.770 1.00 69.38 152 PRO A O 1
ATOM 1142 N N . ASP A 1 153 ? -27.763 32.034 -8.256 1.00 66.06 153 ASP A N 1
ATOM 1143 C CA . ASP A 1 153 ? -28.933 32.499 -9.002 1.00 66.06 153 ASP A CA 1
ATOM 1144 C C . ASP A 1 153 ? -28.826 34.008 -9.274 1.00 66.06 153 ASP A C 1
ATOM 1146 O O . ASP A 1 153 ? -28.662 34.825 -8.367 1.00 66.06 153 ASP A O 1
ATOM 1150 N N . GLY A 1 154 ? -28.893 34.390 -10.552 1.00 59.94 154 GLY A N 1
ATOM 1151 C CA . GLY A 1 154 ? -28.733 35.783 -10.982 1.00 59.94 154 GLY A CA 1
ATOM 1152 C C . GLY A 1 154 ? -27.285 36.241 -11.198 1.00 59.94 154 GLY A C 1
ATOM 1153 O O . GLY A 1 154 ? -27.065 37.436 -11.420 1.00 59.94 154 GLY A O 1
ATOM 1154 N N . TRP A 1 155 ? -26.300 35.331 -11.188 1.00 74.38 155 TRP A N 1
ATOM 1155 C CA . TRP A 1 155 ? -24.920 35.657 -11.556 1.00 74.38 155 TRP A CA 1
ATOM 1156 C C . TRP A 1 155 ? -24.862 36.344 -12.928 1.00 74.38 155 TRP A C 1
ATOM 1158 O O . TRP A 1 155 ? -25.360 35.842 -13.941 1.00 74.38 155 TRP A O 1
ATOM 1168 N N . SER A 1 156 ? -24.247 37.525 -12.964 1.00 66.19 156 SER A N 1
ATOM 1169 C CA . SER A 1 156 ? -24.078 38.310 -14.181 1.00 66.19 156 SER A CA 1
ATOM 1170 C C . SER A 1 156 ? -22.753 39.063 -14.157 1.00 66.19 156 SER A C 1
ATOM 1172 O O . SER A 1 156 ? -22.210 39.388 -13.105 1.00 66.19 156 SER A O 1
ATOM 1174 N N . VAL A 1 157 ? -22.226 39.338 -15.346 1.00 68.12 157 VAL A N 1
ATOM 1175 C CA . VAL A 1 157 ? -21.060 40.205 -15.546 1.00 68.12 157 VAL A CA 1
ATOM 1176 C C . VAL A 1 157 ? -21.494 41.480 -16.250 1.00 68.12 157 VAL A C 1
ATOM 1178 O O . VAL A 1 157 ? -22.557 41.509 -16.877 1.00 68.12 157 VAL A O 1
ATOM 1181 N N . THR A 1 158 ? -20.640 42.504 -16.219 1.00 71.75 158 THR A N 1
ATOM 1182 C CA . THR A 1 158 ? -20.878 43.791 -16.880 1.00 71.75 158 THR A CA 1
ATOM 1183 C C . THR A 1 158 ? -21.433 43.603 -18.302 1.00 71.75 158 THR A C 1
ATOM 1185 O O . THR A 1 158 ? -20.781 42.960 -19.140 1.00 71.75 158 THR A O 1
ATOM 1188 N N . PRO A 1 159 ? -22.640 44.127 -18.595 1.00 67.56 159 PRO A N 1
ATOM 1189 C CA . PRO A 1 159 ? -23.260 43.985 -19.902 1.00 67.56 159 PRO A CA 1
ATOM 1190 C C . PRO A 1 159 ? -22.398 44.614 -20.999 1.00 67.56 159 PRO A C 1
ATOM 1192 O O . PRO A 1 159 ? -22.045 45.787 -20.935 1.00 67.56 159 PRO A O 1
ATOM 1195 N N . ASP A 1 160 ? -22.095 43.837 -22.039 1.00 77.69 160 ASP A N 1
ATOM 1196 C CA . ASP A 1 160 ? -21.474 44.340 -23.264 1.00 77.69 160 ASP A CA 1
ATOM 1197 C C . ASP A 1 160 ? -22.512 44.251 -24.398 1.00 77.69 160 ASP A C 1
ATOM 1199 O O . ASP A 1 160 ? -22.885 43.138 -24.799 1.00 77.69 160 ASP A O 1
ATOM 1203 N N . PRO A 1 161 ? -22.990 45.391 -24.932 1.00 75.94 161 PRO A N 1
ATOM 1204 C CA . PRO A 1 161 ? -24.056 45.422 -25.933 1.00 75.94 161 PRO A CA 1
ATOM 1205 C C . PRO A 1 161 ? -23.646 44.781 -27.268 1.00 75.94 161 PRO A C 1
ATOM 1207 O O . PRO A 1 161 ? -24.509 44.369 -28.045 1.00 75.94 161 PRO A O 1
ATOM 1210 N N . ARG A 1 162 ? -22.340 44.649 -27.544 1.00 79.81 162 ARG A N 1
ATOM 1211 C CA . ARG A 1 162 ? -21.811 44.043 -28.775 1.00 79.81 162 ARG A CA 1
ATOM 1212 C C . ARG A 1 162 ? -21.514 42.551 -28.625 1.00 79.81 162 ARG A C 1
ATOM 1214 O O . ARG A 1 162 ? -21.414 41.863 -29.641 1.00 79.81 162 ARG A O 1
ATOM 1221 N N . ARG A 1 163 ? -21.453 42.014 -27.400 1.00 81.31 163 ARG A N 1
ATOM 1222 C CA . ARG A 1 163 ? -21.174 40.590 -27.115 1.00 81.31 163 ARG A CA 1
ATOM 1223 C C . ARG A 1 163 ? -22.065 39.642 -27.913 1.00 81.31 163 ARG A C 1
ATOM 1225 O O . ARG A 1 163 ? -21.561 38.771 -28.612 1.00 81.31 163 ARG A O 1
ATOM 1232 N N . ARG A 1 164 ? -23.389 39.842 -27.876 1.00 77.00 164 ARG A N 1
ATOM 1233 C CA . ARG A 1 164 ? -24.341 38.995 -28.626 1.00 77.00 164 ARG A CA 1
ATOM 1234 C C . ARG A 1 164 ? -24.070 39.012 -30.131 1.00 77.00 164 ARG A C 1
ATOM 1236 O O . ARG A 1 164 ? -24.205 37.981 -30.781 1.00 77.00 164 ARG A O 1
ATOM 1243 N N . GLN A 1 165 ? -23.675 40.160 -30.685 1.00 80.31 165 GLN A N 1
ATOM 1244 C CA . GLN A 1 165 ? -23.346 40.278 -32.106 1.00 80.31 165 GLN A CA 1
ATOM 1245 C C . GLN A 1 165 ? -22.041 39.547 -32.441 1.00 80.31 165 GLN A C 1
ATOM 1247 O O . GLN A 1 165 ? -22.000 38.833 -33.439 1.00 80.31 165 GLN A O 1
ATOM 1252 N N . ARG A 1 166 ? -21.005 39.671 -31.598 1.00 83.06 166 ARG A N 1
ATOM 1253 C CA . ARG A 1 166 ? -19.718 38.976 -31.774 1.00 83.06 166 ARG A CA 1
ATOM 1254 C C . ARG A 1 166 ? -19.870 37.458 -31.661 1.00 83.06 166 ARG A C 1
ATOM 1256 O O . ARG A 1 166 ? -19.458 36.749 -32.574 1.00 83.06 166 ARG A O 1
ATOM 1263 N N . SER A 1 167 ? -20.555 36.964 -30.626 1.00 78.69 167 SER A N 1
ATOM 1264 C CA . SER A 1 167 ? -20.822 35.529 -30.432 1.00 78.69 167 SER A CA 1
ATOM 1265 C C . SER A 1 167 ? -21.692 34.913 -31.533 1.00 78.69 167 SER A C 1
ATOM 1267 O O . SER A 1 167 ? -21.630 33.710 -31.760 1.00 78.69 167 SER A O 1
ATOM 1269 N N . ALA A 1 168 ? -22.485 35.719 -32.246 1.00 71.19 168 ALA A N 1
ATOM 1270 C CA . ALA A 1 168 ? -23.338 35.262 -33.344 1.00 71.19 168 ALA A CA 1
ATOM 1271 C C . ALA A 1 168 ? -22.659 35.279 -34.730 1.00 71.19 168 ALA A C 1
ATOM 1273 O O . ALA A 1 168 ? -23.299 34.882 -35.711 1.00 71.19 168 ALA A O 1
ATOM 1274 N N . LYS A 1 169 ? -21.411 35.763 -34.840 1.00 71.31 169 LYS A N 1
ATOM 1275 C CA . LYS A 1 169 ? -20.620 35.749 -36.086 1.00 71.31 169 LYS A CA 1
ATOM 1276 C C . LYS A 1 169 ? -20.155 34.352 -36.513 1.00 71.31 169 LYS A C 1
ATOM 1278 O O . LYS A 1 169 ? -20.317 34.057 -37.700 1.00 71.31 169 LYS A O 1
ATOM 1283 N N . PRO A 1 170 ? -19.651 33.473 -35.622 1.00 65.12 170 PRO A N 1
ATOM 1284 C CA . PRO A 1 170 ? -19.387 32.079 -35.973 1.00 65.12 170 PRO A CA 1
ATOM 1285 C C . PRO A 1 170 ? -20.715 31.326 -36.168 1.00 65.12 170 PRO A C 1
ATOM 1287 O O . PRO A 1 170 ? -21.205 30.629 -35.286 1.00 65.12 170 PRO A O 1
ATOM 1290 N N . ARG A 1 171 ? -21.356 31.504 -37.329 1.00 53.94 171 ARG A N 1
ATOM 1291 C CA . ARG A 1 171 ? -22.583 30.780 -37.682 1.00 53.94 171 ARG A CA 1
ATOM 1292 C C . ARG A 1 171 ? -22.236 29.428 -38.297 1.00 53.94 171 ARG A C 1
ATOM 1294 O O . ARG A 1 171 ? -21.394 29.385 -39.197 1.00 53.94 171 ARG A O 1
ATOM 1301 N N . PRO A 1 172 ? -22.931 28.339 -37.923 1.00 47.22 172 PRO A N 1
ATOM 1302 C CA . PRO A 1 172 ? -22.856 27.114 -38.695 1.00 47.22 172 PRO A CA 1
ATOM 1303 C C . PRO A 1 172 ? -23.349 27.392 -40.117 1.00 47.22 172 PRO A C 1
ATOM 1305 O O . PRO A 1 172 ? -24.298 28.154 -40.341 1.00 47.22 172 PRO A O 1
ATOM 1308 N N . PHE A 1 173 ? -22.696 26.765 -41.092 1.00 42.41 173 PHE A N 1
ATOM 1309 C CA . PHE A 1 173 ? -23.151 26.765 -42.475 1.00 42.41 173 PHE A CA 1
ATOM 1310 C C . PHE A 1 173 ? -24.605 26.264 -42.489 1.00 42.41 173 PHE A C 1
ATOM 1312 O O . PHE A 1 173 ? -24.855 25.119 -42.118 1.00 42.41 173 PHE A O 1
ATOM 1319 N N . ARG A 1 174 ? -25.575 27.129 -42.834 1.00 40.72 174 ARG A N 1
ATOM 1320 C CA . ARG A 1 174 ? -27.015 26.811 -42.784 1.00 40.72 174 ARG A CA 1
ATOM 1321 C C . ARG A 1 174 ? -27.290 25.493 -43.520 1.00 40.72 174 ARG A C 1
ATOM 1323 O O . ARG A 1 174 ? -27.259 25.448 -44.746 1.00 40.72 174 ARG A O 1
ATOM 1330 N N . SER A 1 175 ? -27.612 24.439 -42.777 1.00 42.03 175 SER A N 1
ATOM 1331 C CA . SER A 1 175 ? -27.978 23.113 -43.292 1.00 42.03 175 SER A CA 1
ATOM 1332 C C . SER A 1 175 ? -29.497 22.902 -43.394 1.00 42.03 175 SER A C 1
ATOM 1334 O O . SER A 1 175 ? -29.951 21.768 -43.485 1.00 42.03 175 SER A O 1
ATOM 1336 N N . GLY A 1 176 ? -30.294 23.979 -43.404 1.00 38.56 176 GLY A N 1
ATOM 1337 C CA . GLY A 1 176 ? -31.765 23.909 -43.374 1.00 38.56 176 GLY A CA 1
ATOM 1338 C C . GLY A 1 176 ? -32.502 24.172 -44.697 1.00 38.56 176 GLY A C 1
ATOM 1339 O O . GLY A 1 176 ? -33.726 24.172 -44.706 1.00 38.56 176 GLY A O 1
ATOM 1340 N N . GLY A 1 177 ? -31.810 24.422 -45.814 1.00 37.72 177 GLY A N 1
ATOM 1341 C CA . GLY A 1 177 ? -32.442 24.688 -47.119 1.00 37.72 177 GLY A CA 1
ATOM 1342 C C . GLY A 1 177 ? -32.202 23.553 -48.116 1.00 37.72 177 GLY A C 1
ATOM 1343 O O . GLY A 1 177 ? -31.059 23.137 -48.290 1.00 37.72 177 GLY A O 1
ATOM 1344 N N . ARG A 1 178 ? -33.271 23.053 -48.757 1.00 41.69 178 ARG A N 1
ATOM 1345 C CA . ARG A 1 178 ? -33.303 21.935 -49.728 1.00 41.69 178 ARG A CA 1
ATOM 1346 C C . ARG A 1 178 ? -32.011 21.789 -50.554 1.00 41.69 178 ARG A C 1
ATOM 1348 O O . ARG A 1 178 ? -31.695 22.623 -51.395 1.00 41.69 178 ARG A O 1
ATOM 1355 N N . ARG A 1 179 ? -31.316 20.655 -50.392 1.00 46.12 179 ARG A N 1
ATOM 1356 C CA . ARG A 1 179 ? -30.146 20.249 -51.202 1.00 46.12 179 ARG A CA 1
ATOM 1357 C C . ARG A 1 179 ? -30.477 19.851 -52.651 1.00 46.12 179 ARG A C 1
ATOM 1359 O O . ARG A 1 179 ? -29.575 19.465 -53.387 1.00 46.12 179 ARG A O 1
ATOM 1366 N N . SER A 1 180 ? -31.731 19.929 -53.085 1.00 43.47 180 SER A N 1
ATOM 1367 C CA . SER A 1 180 ? -32.185 19.363 -54.360 1.00 43.47 180 SER A CA 1
ATOM 1368 C C . SER A 1 180 ? -32.123 20.314 -55.566 1.00 43.47 180 SER A C 1
ATOM 1370 O O . SER A 1 180 ? -32.866 20.105 -56.517 1.00 43.47 180 SER A O 1
ATOM 1372 N N . GLY A 1 181 ? -31.246 21.330 -55.583 1.00 50.41 181 GLY A N 1
ATOM 1373 C CA . GLY A 1 181 ? -31.182 22.220 -56.757 1.00 50.41 181 GLY A CA 1
ATOM 1374 C C . GLY A 1 181 ? -30.026 23.216 -56.885 1.00 50.41 181 GLY A C 1
ATOM 1375 O O . GLY A 1 181 ? -30.124 24.113 -57.713 1.00 50.41 181 GLY A O 1
ATOM 1376 N N . ALA A 1 182 ? -28.938 23.120 -56.112 1.00 42.72 182 ALA A N 1
ATOM 1377 C CA . ALA A 1 182 ? -27.841 24.086 -56.259 1.00 42.72 182 ALA A CA 1
ATOM 1378 C C . ALA A 1 182 ? -26.961 23.773 -57.499 1.00 42.72 182 ALA A C 1
ATOM 1380 O O . ALA A 1 182 ? -26.486 22.633 -57.625 1.00 42.72 182 ALA A O 1
ATOM 1381 N N . PRO A 1 183 ? -26.677 24.756 -58.382 1.00 45.78 183 PRO A N 1
ATOM 1382 C CA . PRO A 1 183 ? -25.790 24.597 -59.533 1.00 45.78 183 PRO A CA 1
ATOM 1383 C C . PRO A 1 183 ? -24.346 24.463 -59.032 1.00 45.78 183 PRO A C 1
ATOM 1385 O O . PRO A 1 183 ? -23.617 25.426 -58.826 1.00 45.78 183 PRO A O 1
ATOM 1388 N N . GLY A 1 184 ? -23.961 23.231 -58.721 1.00 48.69 184 GLY A N 1
ATOM 1389 C CA . GLY A 1 184 ? -22.681 22.928 -58.079 1.00 48.69 184 GLY A CA 1
ATOM 1390 C C . GLY A 1 184 ? -22.513 21.470 -57.662 1.00 48.69 184 GLY A C 1
ATOM 1391 O O . GLY A 1 184 ? -21.442 21.096 -57.185 1.00 48.69 184 GLY A O 1
ATOM 1392 N N . ALA A 1 185 ? -23.522 20.617 -57.880 1.00 49.44 185 ALA A N 1
ATOM 1393 C CA . ALA A 1 185 ? -23.456 19.187 -57.580 1.00 49.44 185 ALA A CA 1
ATOM 1394 C C . ALA A 1 185 ? -22.255 18.489 -58.249 1.00 49.44 185 ALA A C 1
ATOM 1396 O O . ALA A 1 185 ? -21.664 17.593 -57.648 1.00 49.44 185 ALA A O 1
ATOM 1397 N N . GLY A 1 186 ? -21.844 18.933 -59.444 1.00 49.81 186 GLY A N 1
ATOM 1398 C CA . GLY A 1 186 ? -20.640 18.446 -60.127 1.00 49.81 186 GLY A CA 1
ATOM 1399 C C . GLY A 1 186 ? -19.344 18.830 -59.406 1.00 49.81 186 GLY A C 1
ATOM 1400 O O . GLY A 1 186 ? -18.510 17.967 -59.153 1.00 49.81 186 GLY A O 1
ATOM 1401 N N . ARG A 1 187 ? -19.205 20.094 -58.982 1.00 48.38 187 ARG A N 1
ATOM 1402 C CA . ARG A 1 187 ? -18.016 20.602 -58.272 1.00 48.38 187 ARG A CA 1
ATOM 1403 C C . ARG A 1 187 ? -17.923 20.069 -56.842 1.00 48.38 187 ARG A C 1
ATOM 1405 O O . ARG A 1 187 ? -16.830 19.804 -56.364 1.00 48.38 187 ARG A O 1
ATOM 1412 N N . TRP A 1 188 ? -19.056 19.827 -56.184 1.00 48.12 188 TRP A N 1
ATOM 1413 C CA . TRP A 1 188 ? -19.095 19.175 -54.874 1.00 48.12 188 TRP A CA 1
ATOM 1414 C C . TRP A 1 188 ? -18.780 17.678 -54.968 1.00 48.12 188 TRP A C 1
ATOM 1416 O O . TRP A 1 188 ? -18.000 17.175 -54.168 1.00 48.12 188 TRP A O 1
ATOM 1426 N N . ARG A 1 189 ? -19.302 16.957 -55.974 1.00 53.50 189 ARG A N 1
ATOM 1427 C CA . ARG A 1 189 ? -18.910 15.557 -56.235 1.00 53.50 189 ARG A CA 1
ATOM 1428 C C . ARG A 1 189 ? -17.447 15.448 -56.661 1.00 53.50 189 ARG A C 1
ATOM 1430 O O . ARG A 1 189 ? -16.792 14.504 -56.235 1.00 53.50 189 ARG A O 1
ATOM 1437 N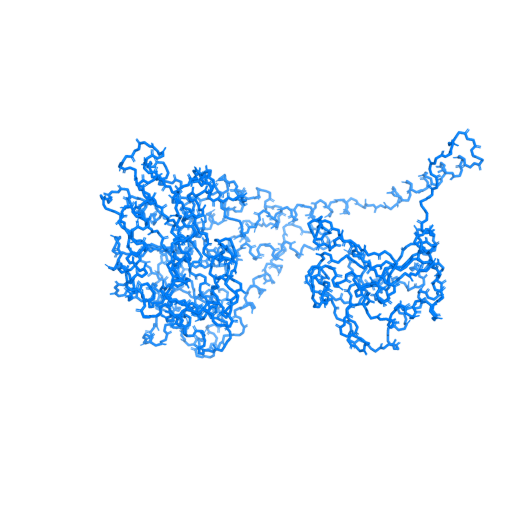 N . TYR A 1 190 ? -16.932 16.410 -57.429 1.00 54.75 190 TYR A N 1
ATOM 1438 C CA . TYR A 1 190 ? -15.517 16.520 -57.780 1.00 54.75 190 TYR A CA 1
ATOM 1439 C C . TYR A 1 190 ? -14.663 16.809 -56.545 1.00 54.75 190 TYR A C 1
ATOM 1441 O O . TYR A 1 190 ? -13.776 16.024 -56.270 1.00 54.75 190 TYR A O 1
ATOM 1449 N N . ASN A 1 191 ? -14.975 17.815 -55.723 1.00 49.75 191 ASN A N 1
ATOM 1450 C CA . ASN A 1 191 ? -14.234 18.111 -54.488 1.00 49.75 191 ASN A CA 1
ATOM 1451 C C . ASN A 1 191 ? -14.355 17.000 -53.442 1.00 49.75 191 ASN A C 1
ATOM 1453 O O . ASN A 1 191 ? -13.411 16.763 -52.703 1.00 49.75 191 ASN A O 1
ATOM 1457 N N . ARG A 1 192 ? -15.474 16.270 -53.390 1.00 47.97 192 ARG A N 1
ATOM 1458 C CA . ARG A 1 192 ? -15.612 15.078 -52.546 1.00 47.97 192 ARG A CA 1
ATOM 1459 C C . ARG A 1 192 ? -14.812 13.909 -53.109 1.00 47.97 192 ARG A C 1
ATOM 1461 O O . ARG A 1 192 ? -14.193 13.203 -52.327 1.00 47.97 192 ARG A O 1
ATOM 1468 N N . ARG A 1 193 ? -14.765 13.725 -54.436 1.00 53.12 193 ARG A N 1
ATOM 1469 C CA . ARG A 1 193 ? -13.885 12.745 -55.095 1.00 53.12 193 ARG A CA 1
ATOM 1470 C C . ARG A 1 193 ? -12.420 13.099 -54.900 1.00 53.12 193 ARG A C 1
ATOM 1472 O O . ARG A 1 193 ? -11.682 12.212 -54.523 1.00 53.12 193 ARG A O 1
ATOM 1479 N N . VAL A 1 194 ? -12.022 14.354 -55.083 1.00 54.19 194 VAL A N 1
ATOM 1480 C CA . VAL A 1 194 ? -10.663 14.870 -54.888 1.00 54.19 194 VAL A CA 1
ATOM 1481 C C . VAL A 1 194 ? -10.291 14.839 -53.414 1.00 54.19 194 VAL A C 1
ATOM 1483 O O . VAL A 1 194 ? -9.239 14.324 -53.105 1.00 54.19 194 VAL A O 1
ATOM 1486 N N . GLY A 1 195 ? -11.158 15.245 -52.488 1.00 47.22 195 GLY A N 1
ATOM 1487 C CA . GLY A 1 195 ? -10.937 15.103 -51.045 1.00 47.22 195 GLY A CA 1
ATOM 1488 C C . GLY A 1 195 ? -10.834 13.638 -50.616 1.00 47.22 195 GLY A C 1
ATOM 1489 O O . GLY A 1 195 ? -9.924 13.275 -49.882 1.00 47.22 195 GLY A O 1
ATOM 1490 N N . SER A 1 196 ? -11.683 12.758 -51.159 1.00 49.31 196 SER A N 1
ATOM 1491 C CA . SER A 1 196 ? -11.568 11.309 -50.946 1.00 49.31 196 SER A CA 1
ATOM 1492 C C . SER A 1 196 ? -10.360 10.698 -51.656 1.00 49.31 196 SER A C 1
ATOM 1494 O O . SER A 1 196 ? -9.840 9.698 -51.193 1.00 49.31 196 SER A O 1
ATOM 1496 N N . ALA A 1 197 ? -9.899 11.285 -52.761 1.00 48.06 197 ALA A N 1
ATOM 1497 C CA . ALA A 1 197 ? -8.730 10.853 -53.509 1.00 48.06 197 ALA A CA 1
ATOM 1498 C C . ALA A 1 197 ? -7.449 11.419 -52.906 1.00 48.06 197 ALA A C 1
ATOM 1500 O O . ALA A 1 197 ? -6.446 10.760 -53.034 1.00 48.06 197 ALA A O 1
ATOM 1501 N N . ILE A 1 198 ? -7.463 12.559 -52.215 1.00 48.03 198 ILE A N 1
ATOM 1502 C CA . ILE A 1 198 ? -6.367 13.080 -51.389 1.00 48.03 198 ILE A CA 1
ATOM 1503 C C . ILE A 1 198 ? -6.284 12.240 -50.112 1.00 48.03 198 ILE A C 1
ATOM 1505 O O . ILE A 1 198 ? -5.203 11.794 -49.761 1.00 48.03 198 ILE A O 1
ATOM 1509 N N . ALA A 1 199 ? -7.421 11.885 -49.501 1.00 47.00 199 ALA A N 1
ATOM 1510 C CA . ALA A 1 199 ? -7.467 10.918 -48.402 1.00 47.00 199 ALA A CA 1
ATOM 1511 C C . ALA A 1 199 ? -7.065 9.484 -48.821 1.00 47.00 199 ALA A C 1
ATOM 1513 O O . ALA A 1 199 ? -6.650 8.705 -47.973 1.00 47.00 199 ALA A O 1
ATOM 1514 N N . ARG A 1 200 ? -7.179 9.126 -50.114 1.00 45.34 200 ARG A N 1
ATOM 1515 C CA . ARG A 1 200 ? -6.757 7.820 -50.677 1.00 45.34 200 ARG A CA 1
ATOM 1516 C C . ARG A 1 200 ? -5.400 7.844 -51.411 1.00 45.34 200 ARG A C 1
ATOM 1518 O O . ARG A 1 200 ? -4.854 6.777 -51.658 1.00 45.34 200 ARG A O 1
ATOM 1525 N N . ARG A 1 201 ? -4.883 9.017 -51.810 1.00 36.72 201 ARG A N 1
ATOM 1526 C CA . ARG A 1 201 ? -3.586 9.241 -52.496 1.00 36.72 201 ARG A CA 1
ATOM 1527 C C . ARG A 1 201 ? -2.542 9.888 -51.599 1.00 36.72 201 ARG A C 1
ATOM 1529 O O . ARG A 1 201 ? -1.398 9.956 -52.025 1.00 36.72 201 ARG A O 1
ATOM 1536 N N . ALA A 1 202 ? -2.875 10.326 -50.387 1.00 36.81 202 ALA A N 1
ATOM 1537 C CA . ALA A 1 202 ? -1.901 10.234 -49.315 1.00 36.81 202 ALA A CA 1
ATOM 1538 C C . ALA A 1 202 ? -1.702 8.728 -49.117 1.00 36.81 202 ALA A C 1
ATOM 1540 O O . ALA A 1 202 ? -2.633 8.066 -48.647 1.00 36.81 202 ALA A O 1
ATOM 1541 N N . PRO A 1 203 ? -0.579 8.139 -49.557 1.00 36.59 203 PRO A N 1
ATOM 1542 C CA . PRO A 1 203 ? -0.328 6.767 -49.205 1.00 36.59 203 PRO A CA 1
ATOM 1543 C C . PRO A 1 203 ? -0.077 6.817 -47.702 1.00 36.59 203 PRO A C 1
ATOM 1545 O O . PRO A 1 203 ? 0.996 7.206 -47.253 1.00 36.59 203 PRO A O 1
ATOM 1548 N N . VAL A 1 204 ? -1.078 6.436 -46.912 1.00 41.88 204 VAL A N 1
ATOM 1549 C CA . VAL A 1 204 ? -0.781 5.738 -45.669 1.00 41.88 204 VAL A CA 1
ATOM 1550 C C . VAL A 1 204 ? -0.089 4.480 -46.177 1.00 41.88 204 VAL A C 1
ATOM 1552 O O . VAL A 1 204 ? -0.741 3.556 -46.664 1.00 41.88 204 VAL A O 1
ATOM 1555 N N . SER A 1 205 ? 1.242 4.531 -46.270 1.00 45.69 205 SER A N 1
ATOM 1556 C CA . SER A 1 205 ? 2.045 3.398 -46.718 1.00 45.69 205 SER A CA 1
ATOM 1557 C C . SER A 1 205 ? 1.640 2.178 -45.884 1.00 45.69 205 SER A C 1
ATOM 1559 O O . SER A 1 205 ? 1.174 2.336 -44.752 1.00 45.69 205 SER A O 1
ATOM 1561 N N . ARG A 1 206 ? 1.814 0.948 -46.393 1.00 49.66 206 ARG A N 1
ATOM 1562 C CA . ARG A 1 206 ? 1.640 -0.257 -45.551 1.00 49.66 206 ARG A CA 1
ATOM 1563 C C . ARG A 1 206 ? 2.397 -0.114 -44.222 1.00 49.66 206 ARG A C 1
ATOM 1565 O O . ARG A 1 206 ? 1.891 -0.541 -43.194 1.00 49.66 206 ARG A O 1
ATOM 1572 N N . GLU A 1 207 ? 3.536 0.577 -44.248 1.00 50.78 207 GLU A N 1
ATOM 1573 C CA . GLU A 1 207 ? 4.313 0.974 -43.071 1.00 50.78 207 GLU A CA 1
ATOM 1574 C C . GLU A 1 207 ? 3.551 1.915 -42.128 1.00 50.78 207 GLU A C 1
ATOM 1576 O O . GLU A 1 207 ? 3.579 1.688 -40.932 1.00 50.78 207 GLU A O 1
ATOM 1581 N N . THR A 1 208 ? 2.812 2.918 -42.612 1.00 52.38 208 THR A N 1
ATOM 1582 C CA . THR A 1 208 ? 2.028 3.833 -41.756 1.00 52.38 208 THR A CA 1
ATOM 1583 C C . THR A 1 208 ? 0.814 3.133 -41.122 1.00 52.38 208 THR A C 1
ATOM 1585 O O . THR A 1 208 ? 0.495 3.386 -39.961 1.00 52.38 208 THR A O 1
ATOM 1588 N N . THR A 1 209 ? 0.141 2.217 -41.833 1.00 56.84 209 THR A N 1
ATOM 1589 C CA . THR A 1 209 ? -0.944 1.400 -41.250 1.00 56.84 209 THR A CA 1
ATOM 1590 C C . THR A 1 209 ? -0.401 0.402 -40.227 1.00 56.84 209 THR A C 1
ATOM 1592 O O . THR A 1 209 ? -0.960 0.297 -39.139 1.00 56.84 209 THR A O 1
ATOM 1595 N N . ALA A 1 210 ? 0.713 -0.271 -40.534 1.00 57.78 210 ALA A N 1
ATOM 1596 C CA . ALA A 1 210 ? 1.397 -1.159 -39.597 1.00 57.78 210 ALA A CA 1
ATOM 1597 C C . ALA A 1 210 ? 1.943 -0.398 -38.376 1.00 57.78 210 ALA A C 1
ATOM 1599 O O . ALA A 1 210 ? 1.836 -0.884 -37.258 1.00 57.78 210 ALA A O 1
ATOM 1600 N N . MET A 1 211 ? 2.451 0.826 -38.550 1.00 58.59 211 MET A N 1
ATOM 1601 C CA . MET A 1 211 ? 2.912 1.683 -37.452 1.00 58.59 211 MET A CA 1
ATOM 1602 C C . MET A 1 211 ? 1.765 2.115 -36.538 1.00 58.59 211 MET A C 1
ATOM 1604 O O . MET A 1 211 ? 1.912 2.125 -35.318 1.00 58.59 211 MET A O 1
ATOM 1608 N N . ASN A 1 212 ? 0.610 2.462 -37.114 1.00 65.25 212 ASN A N 1
ATOM 1609 C CA . ASN A 1 212 ? -0.590 2.791 -36.344 1.00 65.25 212 ASN A CA 1
ATOM 1610 C C . ASN A 1 212 ? -1.093 1.580 -35.544 1.00 65.25 212 ASN A C 1
ATOM 1612 O O . ASN A 1 212 ? -1.526 1.747 -34.405 1.00 65.25 212 ASN A O 1
ATOM 1616 N N . ASP A 1 213 ? -0.972 0.377 -36.103 1.00 80.75 213 ASP A N 1
ATOM 1617 C CA . ASP A 1 213 ? -1.283 -0.879 -35.420 1.00 80.75 213 ASP A CA 1
ATOM 1618 C C . ASP A 1 213 ? -0.274 -1.209 -34.299 1.00 80.75 213 ASP A C 1
ATOM 1620 O O . ASP A 1 213 ? -0.666 -1.497 -33.169 1.00 80.75 213 ASP A O 1
ATOM 1624 N N . VAL A 1 214 ? 1.033 -1.061 -34.545 1.00 85.75 214 VAL A N 1
ATOM 1625 C CA . VAL A 1 214 ? 2.086 -1.216 -33.520 1.00 85.75 214 VAL A CA 1
ATOM 1626 C C . VAL A 1 214 ? 1.895 -0.218 -32.376 1.00 85.75 214 VAL A C 1
ATOM 1628 O O . VAL A 1 214 ? 1.962 -0.596 -31.207 1.00 85.75 214 VAL A O 1
ATOM 1631 N N . ARG A 1 215 ? 1.598 1.050 -32.684 1.00 86.75 215 ARG A N 1
ATOM 1632 C CA . ARG A 1 215 ? 1.337 2.082 -31.671 1.00 86.75 215 ARG A CA 1
ATOM 1633 C C . ARG A 1 215 ? 0.078 1.781 -30.860 1.00 86.75 215 ARG A C 1
ATOM 1635 O O . ARG A 1 215 ? 0.076 2.005 -29.651 1.00 86.75 215 ARG A O 1
ATOM 1642 N N . ALA A 1 216 ? -0.982 1.279 -31.496 1.00 89.44 216 ALA A N 1
ATOM 1643 C CA . ALA A 1 216 ? -2.199 0.869 -30.802 1.00 89.44 216 ALA A CA 1
ATOM 1644 C C . ALA A 1 216 ? -1.933 -0.307 -29.847 1.00 89.44 216 ALA A C 1
ATOM 1646 O O . ALA A 1 216 ? -2.305 -0.227 -28.675 1.00 89.44 216 ALA A O 1
ATOM 1647 N N . ARG A 1 217 ? -1.214 -1.341 -30.307 1.00 91.75 217 ARG A N 1
ATOM 1648 C CA . ARG A 1 217 ? -0.786 -2.474 -29.470 1.00 91.75 217 ARG A CA 1
ATOM 1649 C C . ARG A 1 217 ? 0.115 -2.033 -28.317 1.00 91.75 217 ARG A C 1
ATOM 1651 O O . ARG A 1 217 ? -0.097 -2.456 -27.187 1.00 91.75 217 ARG A O 1
ATOM 1658 N N . ALA A 1 218 ? 1.060 -1.123 -28.549 1.00 92.75 218 ALA A N 1
ATOM 1659 C CA . ALA A 1 218 ? 1.927 -0.613 -27.487 1.00 92.75 218 ALA A CA 1
ATOM 1660 C C . ALA A 1 218 ? 1.170 0.237 -26.466 1.00 92.75 218 ALA A C 1
ATOM 1662 O O . ALA A 1 218 ? 1.433 0.132 -25.272 1.00 92.75 218 ALA A O 1
ATOM 1663 N N . LYS A 1 219 ? 0.185 1.034 -26.906 1.00 93.38 219 LYS A N 1
ATOM 1664 C CA . LYS A 1 219 ? -0.731 1.735 -25.996 1.00 93.38 219 LYS A CA 1
ATOM 1665 C C . LYS A 1 219 ? -1.528 0.739 -25.148 1.00 93.38 219 LYS A C 1
ATOM 1667 O O . LYS A 1 219 ? -1.676 0.956 -23.948 1.00 93.38 219 LYS A O 1
ATOM 1672 N N . ALA A 1 220 ? -2.021 -0.345 -25.749 1.00 94.50 220 ALA A N 1
ATOM 1673 C CA . ALA A 1 220 ? -2.730 -1.398 -25.028 1.00 94.50 220 ALA A CA 1
ATOM 1674 C C . ALA A 1 220 ? -1.820 -2.099 -24.004 1.00 94.50 220 ALA A C 1
ATOM 1676 O O . ALA A 1 220 ? -2.196 -2.182 -22.839 1.00 94.50 220 ALA A O 1
ATOM 1677 N N . PHE A 1 221 ? -0.603 -2.494 -24.394 1.00 95.69 221 PHE A N 1
ATOM 1678 C CA . PHE A 1 221 ? 0.403 -3.056 -23.485 1.00 95.69 221 PHE A CA 1
ATOM 1679 C C . PHE A 1 221 ? 0.734 -2.092 -22.335 1.00 95.69 221 PHE A C 1
ATOM 1681 O O . PHE A 1 221 ? 0.689 -2.472 -21.169 1.00 95.69 221 PHE A O 1
ATOM 1688 N N . PHE A 1 222 ? 1.000 -0.819 -22.641 1.00 95.56 222 PHE A N 1
ATOM 1689 C CA . PHE A 1 222 ? 1.310 0.205 -21.641 1.00 95.56 222 PHE A CA 1
ATOM 1690 C C . PHE A 1 222 ? 0.192 0.362 -20.602 1.00 95.56 222 PHE A C 1
ATOM 1692 O O . PHE A 1 222 ? 0.474 0.458 -19.408 1.00 95.56 222 PHE A O 1
ATOM 1699 N N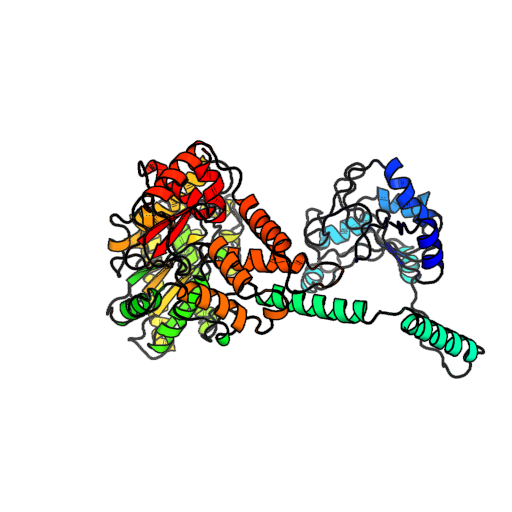 . ASN A 1 223 ? -1.067 0.369 -21.050 1.00 94.06 223 ASN A N 1
ATOM 1700 C CA . ASN A 1 223 ? -2.233 0.490 -20.176 1.00 94.06 223 ASN A CA 1
ATOM 1701 C C . ASN A 1 223 ? -2.541 -0.808 -19.410 1.00 94.06 223 ASN A C 1
ATOM 1703 O O . ASN A 1 223 ? -3.033 -0.743 -18.288 1.00 94.06 223 ASN A O 1
ATOM 1707 N N . ALA A 1 224 ? -2.230 -1.980 -19.970 1.00 94.38 224 ALA A N 1
ATOM 1708 C CA . ALA A 1 224 ? -2.387 -3.267 -19.285 1.00 94.38 224 ALA A CA 1
ATOM 1709 C C . ALA A 1 224 ? -1.458 -3.405 -18.061 1.00 94.38 224 ALA A C 1
ATOM 1711 O O . ALA A 1 224 ? -1.765 -4.113 -17.095 1.00 94.38 224 ALA A O 1
ATOM 1712 N N . LEU A 1 225 ? -0.334 -2.682 -18.074 1.00 93.50 225 LEU A N 1
ATOM 1713 C CA . LEU A 1 225 ? 0.610 -2.571 -16.960 1.00 93.50 225 LEU A CA 1
ATOM 1714 C C . LEU A 1 225 ? 0.279 -1.408 -16.007 1.00 93.50 225 LEU A C 1
ATOM 1716 O O . LEU A 1 225 ? 1.173 -0.811 -15.396 1.00 93.50 225 LEU A O 1
ATOM 1720 N N . ASP A 1 226 ? -1.004 -1.069 -15.870 1.00 85.50 226 ASP A N 1
ATOM 1721 C CA . ASP A 1 226 ? -1.468 -0.186 -14.805 1.00 85.50 226 ASP A CA 1
ATOM 1722 C C . ASP A 1 226 ? -1.258 -0.852 -13.432 1.00 85.50 226 ASP A C 1
ATOM 1724 O O . ASP A 1 226 ? -1.772 -1.939 -13.148 1.00 85.50 226 ASP A O 1
ATOM 1728 N N . PHE A 1 227 ? -0.464 -0.188 -12.594 1.00 81.19 227 PHE A N 1
ATOM 1729 C CA . PHE A 1 227 ? -0.117 -0.597 -11.232 1.00 81.19 227 PHE A CA 1
ATOM 1730 C C . PHE A 1 227 ? -0.766 0.294 -10.162 1.00 81.19 227 PHE A C 1
ATOM 1732 O O . PHE A 1 227 ? -0.457 0.141 -8.978 1.00 81.19 227 PHE A O 1
ATOM 1739 N N . ASN A 1 228 ? -1.624 1.242 -10.557 1.00 82.44 228 ASN A N 1
ATOM 1740 C CA . ASN A 1 228 ? -2.381 2.084 -9.627 1.00 82.44 228 ASN A CA 1
ATOM 1741 C C . ASN A 1 228 ? -3.687 1.420 -9.178 1.00 82.44 228 ASN A C 1
ATOM 1743 O O . ASN A 1 228 ? -4.274 1.836 -8.183 1.00 82.44 228 ASN A O 1
ATOM 1747 N N . ARG A 1 229 ? -4.127 0.378 -9.890 1.00 89.00 229 ARG A N 1
ATOM 1748 C CA . ARG A 1 229 ? -5.332 -0.387 -9.572 1.00 89.00 229 ARG A CA 1
ATOM 1749 C C . ARG A 1 229 ? -4.957 -1.740 -8.960 1.00 89.00 229 ARG A C 1
ATOM 1751 O O . ARG A 1 229 ? -4.192 -2.483 -9.583 1.00 89.00 229 ARG A O 1
ATOM 1758 N N . PRO A 1 230 ? -5.472 -2.083 -7.767 1.00 92.19 230 PRO A N 1
ATOM 1759 C CA . PRO A 1 230 ? -5.299 -3.419 -7.213 1.00 92.19 230 PRO A CA 1
ATOM 1760 C C . PRO A 1 230 ? -6.181 -4.426 -7.960 1.00 92.19 230 PRO A C 1
ATOM 1762 O O . PRO A 1 230 ? -7.090 -4.041 -8.698 1.00 92.19 230 PRO A O 1
ATOM 1765 N N . ILE A 1 231 ? -5.920 -5.717 -7.770 1.00 93.88 231 ILE A N 1
ATOM 1766 C CA . ILE A 1 231 ? -6.810 -6.774 -8.262 1.00 93.88 231 ILE A CA 1
ATOM 1767 C C . ILE A 1 231 ? -7.969 -6.937 -7.279 1.00 93.88 231 ILE A C 1
ATOM 1769 O O . ILE A 1 231 ? -7.744 -7.062 -6.077 1.00 93.88 231 ILE A O 1
ATOM 1773 N N . ASP A 1 232 ? -9.189 -6.918 -7.802 1.00 92.81 232 ASP A N 1
ATOM 1774 C CA . ASP A 1 232 ? -10.410 -7.185 -7.056 1.00 92.81 232 ASP A CA 1
ATOM 1775 C C . ASP A 1 232 ? -10.752 -8.676 -7.132 1.00 92.81 232 ASP A C 1
ATOM 1777 O O . ASP A 1 232 ? -10.736 -9.293 -8.197 1.00 92.81 232 ASP A O 1
ATOM 1781 N N . PHE A 1 233 ? -11.049 -9.246 -5.969 1.00 94.19 233 PHE A N 1
ATOM 1782 C CA . PHE A 1 233 ? -11.400 -10.652 -5.781 1.00 94.19 233 PHE A CA 1
ATOM 1783 C C . PHE A 1 233 ? -12.915 -10.857 -5.616 1.00 94.19 233 PHE A C 1
ATOM 1785 O O . PHE A 1 233 ? -13.358 -11.923 -5.188 1.00 94.19 233 PHE A O 1
ATOM 1792 N N . GLY A 1 234 ? -13.716 -9.835 -5.937 1.00 89.12 234 GLY A N 1
ATOM 1793 C CA . GLY A 1 234 ? -15.171 -9.912 -6.017 1.00 89.12 234 GLY A CA 1
ATOM 1794 C C . GLY A 1 234 ? -15.889 -9.792 -4.675 1.00 89.12 234 GLY A C 1
ATOM 1795 O O . GLY A 1 234 ? -17.046 -10.197 -4.580 1.00 89.12 234 GLY A O 1
ATOM 1796 N N . VAL A 1 235 ? -15.236 -9.253 -3.639 1.00 87.75 235 VAL A N 1
ATOM 1797 C CA . VAL A 1 235 ? -15.897 -8.989 -2.350 1.00 87.75 235 VAL A CA 1
ATOM 1798 C C . VAL A 1 235 ? -16.660 -7.658 -2.450 1.00 87.75 235 VAL A C 1
ATOM 1800 O O . VAL A 1 235 ? -16.028 -6.609 -2.620 1.00 87.75 235 VAL A O 1
ATOM 1803 N N . PRO A 1 236 ? -18.005 -7.652 -2.345 1.00 82.38 236 PRO A N 1
ATOM 1804 C CA . PRO A 1 236 ? -18.799 -6.462 -2.633 1.00 82.38 236 PRO A CA 1
ATOM 1805 C C . PRO A 1 236 ? -18.461 -5.260 -1.742 1.00 82.38 236 PRO A C 1
ATOM 1807 O O . PRO A 1 236 ? -18.437 -5.351 -0.511 1.00 82.38 236 PRO A O 1
ATOM 1810 N N . GLY A 1 237 ? -18.265 -4.101 -2.373 1.00 79.44 237 GLY A N 1
ATOM 1811 C CA . GLY A 1 237 ? -18.107 -2.816 -1.687 1.00 79.44 237 GLY A CA 1
ATOM 1812 C C . GLY A 1 237 ? -16.735 -2.571 -1.051 1.00 79.44 237 GLY A C 1
ATOM 1813 O O . GLY A 1 237 ? -16.609 -1.625 -0.277 1.00 79.44 237 GLY A O 1
ATOM 1814 N N . LEU A 1 238 ? -15.712 -3.388 -1.347 1.00 86.00 238 LEU A N 1
ATOM 1815 C CA . LEU A 1 238 ? -14.346 -3.109 -0.879 1.00 86.00 238 LEU A CA 1
ATOM 1816 C C . LEU A 1 238 ? -13.617 -2.096 -1.770 1.00 86.00 238 LEU A C 1
ATOM 1818 O O . LEU A 1 238 ? -12.985 -1.176 -1.255 1.00 86.00 238 LEU A O 1
ATOM 1822 N N . VAL A 1 239 ? -13.722 -2.237 -3.096 1.00 84.88 239 VAL A N 1
ATOM 1823 C CA . VAL A 1 239 ? -13.121 -1.327 -4.084 1.00 84.88 239 VAL A CA 1
ATOM 1824 C C . VAL A 1 239 ? -14.061 -1.122 -5.273 1.00 84.88 239 VAL A C 1
ATOM 1826 O O . VAL A 1 239 ? -14.698 -2.061 -5.732 1.00 84.88 239 VAL A O 1
ATOM 1829 N N . ASN A 1 240 ? -14.138 0.105 -5.800 1.00 75.00 240 ASN A N 1
ATOM 1830 C CA . ASN A 1 240 ? -15.076 0.447 -6.883 1.00 75.00 240 ASN A CA 1
ATOM 1831 C C . ASN A 1 240 ? -14.478 0.310 -8.298 1.00 75.00 240 ASN A C 1
ATOM 1833 O O . ASN A 1 240 ? -15.216 0.381 -9.271 1.00 75.00 240 ASN A O 1
ATOM 1837 N N . ASN A 1 241 ? -13.155 0.132 -8.425 1.00 80.62 241 ASN A N 1
ATOM 1838 C CA . ASN A 1 241 ? -12.431 0.131 -9.706 1.00 80.62 241 ASN A CA 1
ATOM 1839 C C . ASN A 1 241 ? -11.221 -0.829 -9.705 1.00 80.62 241 ASN A C 1
ATOM 1841 O O . ASN A 1 241 ? -10.141 -0.482 -10.188 1.00 80.62 241 ASN A O 1
ATOM 1845 N N . GLY A 1 242 ? -11.349 -2.038 -9.159 1.00 86.19 242 GLY A N 1
ATOM 1846 C CA . GLY A 1 242 ? -10.261 -3.024 -9.214 1.00 86.19 242 GLY A CA 1
ATOM 1847 C C . GLY A 1 242 ? -10.079 -3.660 -10.596 1.00 86.19 242 GLY A C 1
ATOM 1848 O O . GLY A 1 242 ? -10.920 -3.511 -11.483 1.00 86.19 242 GLY A O 1
ATOM 1849 N N . LEU A 1 243 ? -8.934 -4.301 -10.812 1.00 91.06 243 LEU A N 1
ATOM 1850 C CA . LEU A 1 243 ? -8.669 -5.158 -11.970 1.00 91.06 243 LEU A CA 1
ATOM 1851 C C . LEU A 1 243 ? -9.284 -6.548 -11.754 1.00 91.06 243 LEU A C 1
ATOM 1853 O O . LEU A 1 243 ? -9.478 -6.949 -10.611 1.00 91.06 243 LEU A O 1
ATOM 1857 N N . GLY A 1 244 ? -9.547 -7.296 -12.826 1.00 91.06 244 GLY A N 1
ATOM 1858 C CA . GLY A 1 244 ? -10.125 -8.637 -12.720 1.00 91.06 244 GLY A CA 1
ATOM 1859 C C . GLY A 1 244 ? -9.184 -9.666 -12.077 1.00 91.06 244 GLY A C 1
ATOM 1860 O O . GLY A 1 244 ? -7.958 -9.618 -12.250 1.00 91.06 244 GLY A O 1
ATOM 1861 N N . GLN A 1 245 ? -9.765 -10.602 -11.318 1.00 93.56 245 GLN A N 1
ATOM 1862 C CA . GLN A 1 245 ? -9.050 -11.647 -10.576 1.00 93.56 245 GLN A CA 1
ATOM 1863 C C . GLN A 1 245 ? -8.219 -12.571 -11.481 1.00 93.56 245 GLN A C 1
ATOM 1865 O O . GLN A 1 245 ? -7.202 -13.113 -11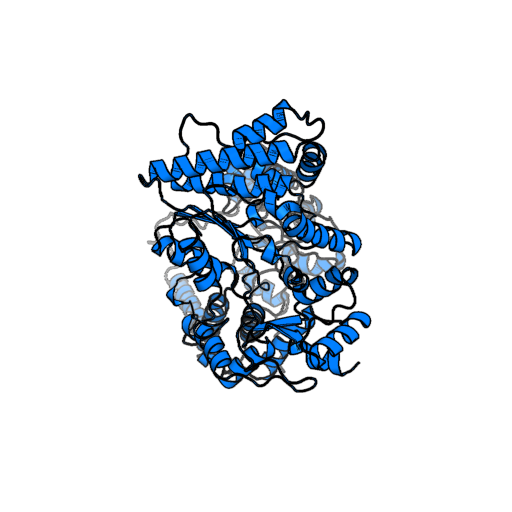.045 1.00 93.56 245 GLN A O 1
ATOM 1870 N N . GLU A 1 246 ? -8.592 -12.727 -12.752 1.00 93.12 246 GLU A N 1
ATOM 1871 C CA . GLU A 1 246 ? -7.866 -13.526 -13.742 1.00 93.12 246 GLU A CA 1
ATOM 1872 C C . GLU A 1 246 ? -6.404 -13.086 -13.912 1.00 93.12 246 GLU A C 1
ATOM 1874 O O . GLU A 1 246 ? -5.538 -13.910 -14.219 1.00 93.12 246 GLU A O 1
ATOM 1879 N N . LEU A 1 247 ? -6.101 -11.815 -13.627 1.00 94.00 247 LEU A N 1
ATOM 1880 C CA . LEU A 1 247 ? -4.753 -11.254 -13.703 1.00 94.00 247 LEU A CA 1
ATOM 1881 C C . LEU A 1 247 ? -3.850 -11.658 -12.526 1.00 94.00 247 LEU A C 1
ATOM 1883 O O . LEU A 1 247 ? -2.646 -11.392 -12.563 1.00 94.00 247 LEU A O 1
ATOM 1887 N N . TYR A 1 248 ? -4.395 -12.277 -11.474 1.00 94.88 248 TYR A N 1
ATOM 1888 C CA . TYR A 1 248 ? -3.658 -12.574 -10.247 1.00 94.88 248 TYR A CA 1
ATOM 1889 C C . TYR A 1 248 ? -2.742 -13.790 -10.389 1.00 94.88 248 TYR A C 1
ATOM 1891 O O . TYR A 1 248 ? -3.202 -14.917 -10.566 1.00 94.88 248 TYR A O 1
ATOM 1899 N N . VAL A 1 249 ? -1.434 -13.586 -10.247 1.00 93.38 249 VAL A N 1
ATOM 1900 C CA . VAL A 1 249 ? -0.460 -14.681 -10.190 1.00 93.38 249 VAL A CA 1
ATOM 1901 C C . VAL A 1 249 ? -0.178 -15.019 -8.733 1.00 93.38 249 VAL A C 1
ATOM 1903 O O . VAL A 1 249 ? 0.391 -14.222 -7.996 1.00 93.38 249 VAL A O 1
ATOM 1906 N N . GLU A 1 250 ? -0.546 -16.230 -8.330 1.00 90.81 250 GLU A N 1
ATOM 1907 C CA . GLU A 1 250 ? -0.290 -16.735 -6.984 1.00 90.81 250 GLU A CA 1
ATOM 1908 C C . GLU A 1 250 ? 1.201 -16.940 -6.706 1.00 90.81 250 GLU A C 1
ATOM 1910 O O . GLU A 1 250 ? 1.980 -17.278 -7.610 1.00 90.81 250 GLU A O 1
ATOM 1915 N N . ARG A 1 251 ? 1.567 -16.880 -5.417 1.00 86.25 251 ARG A N 1
ATOM 1916 C CA . ARG A 1 251 ? 2.878 -17.329 -4.911 1.00 86.25 251 ARG A CA 1
ATOM 1917 C C . ARG A 1 251 ? 4.054 -16.567 -5.531 1.00 86.25 251 ARG A C 1
ATOM 1919 O O . ARG A 1 251 ? 5.079 -17.147 -5.880 1.00 86.25 251 ARG A O 1
ATOM 1926 N N . ILE A 1 252 ? 3.884 -15.257 -5.707 1.00 88.44 252 ILE A N 1
ATOM 1927 C CA . ILE A 1 252 ? 4.945 -14.358 -6.190 1.00 88.44 252 ILE A CA 1
ATOM 1928 C C . ILE A 1 252 ? 5.859 -13.883 -5.045 1.00 88.44 252 ILE A C 1
ATOM 1930 O O . ILE A 1 252 ? 7.033 -13.607 -5.270 1.00 88.44 252 ILE A O 1
ATOM 1934 N N . HIS A 1 253 ? 5.346 -13.870 -3.810 1.00 85.44 253 HIS A N 1
ATOM 1935 C CA . HIS A 1 253 ? 6.051 -13.471 -2.582 1.00 85.44 253 HIS A CA 1
ATOM 1936 C C . HIS A 1 253 ? 6.483 -14.660 -1.701 1.00 85.44 253 HIS A C 1
ATOM 1938 O O . HIS A 1 253 ? 6.764 -14.475 -0.521 1.00 85.44 253 HIS A O 1
ATOM 1944 N N . GLY A 1 254 ? 6.432 -15.893 -2.219 1.00 69.94 254 GLY A N 1
ATOM 1945 C CA . GLY A 1 254 ? 6.603 -17.108 -1.413 1.00 69.94 254 GLY A CA 1
ATOM 1946 C C . GLY A 1 254 ? 6.193 -18.377 -2.145 1.00 69.94 254 GLY A C 1
ATOM 1947 O O . GLY A 1 254 ? 5.328 -18.333 -3.013 1.00 69.94 254 GLY A O 1
ATOM 1948 N N . GLY A 1 255 ? 6.797 -19.514 -1.789 1.00 60.59 255 GLY A N 1
ATOM 1949 C CA . GLY A 1 255 ? 6.369 -20.845 -2.229 1.00 60.59 255 GLY A CA 1
ATOM 1950 C C . GLY A 1 255 ? 5.776 -21.659 -1.070 1.00 60.59 255 GLY A C 1
ATOM 1951 O O . GLY A 1 255 ? 6.206 -21.514 0.073 1.00 60.59 255 GLY A O 1
ATOM 1952 N N . GLY A 1 256 ? 4.808 -22.534 -1.367 1.00 60.81 256 GLY A N 1
ATOM 1953 C CA . GLY A 1 256 ? 4.287 -23.541 -0.427 1.00 60.81 256 GLY A CA 1
ATOM 1954 C C . GLY A 1 256 ? 3.711 -22.985 0.887 1.00 60.81 256 GLY A C 1
ATOM 1955 O O . GLY A 1 256 ? 2.951 -22.022 0.872 1.00 60.81 256 GLY A O 1
ATOM 1956 N N . GLU A 1 257 ? 4.082 -23.613 2.009 1.00 55.00 257 GLU A N 1
ATOM 1957 C CA . GLU A 1 257 ? 3.553 -23.454 3.385 1.00 55.00 257 GLU A CA 1
ATOM 1958 C C . GLU A 1 257 ? 3.778 -22.067 4.041 1.00 55.00 257 GLU A C 1
ATOM 1960 O O . GLU A 1 257 ? 3.382 -21.833 5.184 1.00 55.00 257 GLU A O 1
ATOM 1965 N N . SER A 1 258 ? 4.404 -21.118 3.337 1.00 72.69 258 SER A N 1
ATOM 1966 C CA . SER A 1 258 ? 4.857 -19.827 3.886 1.00 72.69 258 SER A CA 1
ATOM 1967 C C . SER A 1 258 ? 4.123 -18.595 3.336 1.00 72.69 258 SER A C 1
ATOM 1969 O O . SER A 1 258 ? 4.698 -17.512 3.273 1.00 72.69 258 SER A O 1
ATOM 1971 N N . ASP A 1 259 ? 2.857 -18.731 2.931 1.00 88.38 259 ASP A N 1
ATOM 1972 C CA . ASP A 1 259 ? 2.044 -17.596 2.474 1.00 88.38 259 ASP A CA 1
ATOM 1973 C C . ASP A 1 259 ? 1.608 -16.703 3.657 1.00 88.38 259 ASP A C 1
ATOM 1975 O O . ASP A 1 259 ? 0.746 -17.109 4.443 1.00 88.38 259 ASP A O 1
ATOM 1979 N N . PRO A 1 260 ? 2.150 -15.476 3.807 1.00 89.12 260 PRO A N 1
ATOM 1980 C CA . PRO A 1 260 ? 1.832 -14.625 4.951 1.00 89.12 260 PRO A CA 1
ATOM 1981 C C . PRO A 1 260 ? 0.360 -14.200 4.988 1.00 89.12 260 PRO A C 1
ATOM 1983 O O . PRO A 1 260 ? -0.161 -13.944 6.070 1.00 89.12 260 PRO A O 1
ATOM 1986 N N . VAL A 1 261 ? -0.325 -14.134 3.843 1.00 94.38 261 VAL A N 1
ATOM 1987 C CA . VAL A 1 261 ? -1.743 -13.757 3.796 1.00 94.38 261 VAL A CA 1
ATOM 1988 C C . VAL A 1 261 ? -2.613 -14.896 4.298 1.00 94.38 261 VAL A C 1
ATOM 1990 O O . VAL A 1 261 ? -3.471 -14.666 5.146 1.00 94.38 261 VAL A O 1
ATOM 1993 N N . GLN A 1 262 ? -2.358 -16.121 3.832 1.00 93.94 262 GLN A N 1
ATOM 1994 C CA . GLN A 1 262 ? -3.078 -17.300 4.308 1.00 93.94 262 GLN A CA 1
ATOM 1995 C C . GLN A 1 262 ? -2.853 -17.498 5.809 1.00 93.94 262 GLN A C 1
ATOM 1997 O O . GLN A 1 262 ? -3.804 -17.644 6.566 1.00 93.94 262 GLN A O 1
ATOM 2002 N N . GLN A 1 263 ? -1.603 -17.387 6.262 1.00 92.62 263 GLN A N 1
ATOM 2003 C CA . GLN A 1 263 ? -1.296 -17.527 7.679 1.00 92.62 263 GLN A CA 1
ATOM 2004 C C . GLN A 1 263 ? -1.939 -16.431 8.546 1.00 92.62 263 GLN A C 1
ATOM 2006 O O . GLN A 1 263 ? -2.268 -16.691 9.700 1.00 92.62 263 GLN A O 1
ATOM 2011 N N . LEU A 1 264 ? -2.088 -15.202 8.036 1.00 96.00 264 LEU A N 1
ATOM 2012 C CA . LEU A 1 264 ? -2.822 -14.145 8.737 1.00 96.00 264 LEU A CA 1
ATOM 2013 C C . LEU A 1 264 ? -4.323 -14.452 8.782 1.00 96.00 264 LEU A C 1
ATOM 2015 O O . LEU A 1 264 ? -4.942 -14.271 9.828 1.00 96.00 264 LEU A O 1
ATOM 2019 N N . ALA A 1 265 ? -4.894 -14.937 7.677 1.00 97.00 265 ALA A N 1
ATOM 2020 C CA . ALA A 1 265 ? -6.294 -15.339 7.619 1.00 97.00 265 ALA A CA 1
ATOM 2021 C C . ALA A 1 265 ? -6.598 -16.445 8.638 1.00 97.00 265 ALA A C 1
ATOM 2023 O O . ALA A 1 265 ? -7.515 -16.290 9.438 1.00 97.00 265 ALA A O 1
ATOM 2024 N N . ASP A 1 266 ? -5.779 -17.499 8.665 1.00 95.62 266 ASP A N 1
ATOM 2025 C CA . ASP A 1 266 ? -5.929 -18.628 9.588 1.00 95.62 266 ASP A CA 1
ATOM 2026 C C . ASP A 1 266 ? -5.780 -18.180 11.048 1.00 95.62 266 ASP A C 1
ATOM 2028 O O . ASP A 1 266 ? -6.507 -18.631 11.922 1.00 95.62 266 ASP A O 1
ATOM 2032 N N . GLN A 1 267 ? -4.883 -17.234 11.336 1.00 95.94 267 GLN A N 1
ATOM 2033 C CA . GLN A 1 267 ? -4.732 -16.679 12.687 1.00 95.94 267 GLN A CA 1
ATOM 2034 C C . GLN A 1 267 ? -5.966 -15.888 13.138 1.00 95.94 267 GLN A C 1
ATOM 2036 O O . GLN A 1 267 ? -6.412 -16.034 14.276 1.00 95.94 267 GLN A O 1
ATOM 2041 N N . ILE A 1 268 ? -6.559 -15.089 12.247 1.00 97.25 268 ILE A N 1
ATOM 2042 C CA . ILE A 1 268 ? -7.818 -14.382 12.523 1.00 97.25 268 ILE A CA 1
ATOM 2043 C C . ILE A 1 268 ? -8.974 -15.379 12.704 1.00 97.25 268 ILE A C 1
ATOM 2045 O O . ILE A 1 268 ? -9.821 -15.197 13.585 1.00 97.25 268 ILE A O 1
ATOM 2049 N N . ASP A 1 269 ? -9.014 -16.429 11.887 1.00 95.88 269 ASP A N 1
ATOM 2050 C CA . ASP A 1 269 ? -10.061 -17.450 11.910 1.00 95.88 269 ASP A CA 1
ATOM 2051 C C . ASP A 1 269 ? -9.978 -18.378 13.129 1.00 95.88 269 ASP A C 1
ATOM 2053 O O . ASP A 1 269 ? -10.996 -18.692 13.739 1.00 95.88 269 ASP A O 1
ATOM 2057 N N . PHE A 1 270 ? -8.781 -18.753 13.569 1.00 95.00 270 PHE A N 1
ATOM 2058 C CA . PHE A 1 270 ? -8.619 -19.658 14.710 1.00 95.00 270 PHE A CA 1
ATOM 2059 C C . PHE A 1 270 ? -8.710 -18.939 16.057 1.00 95.00 270 PHE A C 1
ATOM 2061 O O . PHE A 1 270 ? -9.074 -19.554 17.056 1.00 95.00 270 PHE A O 1
ATOM 2068 N N . SER A 1 271 ? -8.407 -17.637 16.112 1.00 94.25 271 SER A N 1
ATOM 2069 C CA . SER A 1 271 ? -8.504 -16.872 17.357 1.00 94.25 271 SER A CA 1
ATOM 2070 C C . SER A 1 271 ? -9.956 -16.750 17.822 1.00 94.25 271 SER A C 1
ATOM 2072 O O . SER A 1 271 ? -10.799 -16.225 17.096 1.00 94.25 271 SER A O 1
ATOM 2074 N N . GLU A 1 272 ? -10.268 -17.172 19.047 1.00 89.81 272 GLU A N 1
ATOM 2075 C CA . GLU A 1 272 ? -11.602 -16.962 19.634 1.00 89.81 272 GLU A CA 1
ATOM 2076 C C . GLU A 1 272 ? -11.897 -15.473 19.857 1.00 89.81 272 GLU A C 1
ATOM 2078 O O . GLU A 1 272 ? -13.031 -15.017 19.708 1.00 89.81 272 GLU A O 1
ATOM 2083 N N . SER A 1 273 ? -10.862 -14.699 20.199 1.00 90.75 273 SER A N 1
ATOM 2084 C CA . SER A 1 273 ? -10.974 -13.273 20.479 1.00 90.75 273 SER A CA 1
ATOM 2085 C C . SER A 1 273 ? -10.504 -12.418 19.304 1.00 90.75 273 SER A C 1
ATOM 2087 O O . SER A 1 273 ? -9.642 -12.799 18.508 1.00 90.75 273 SER A O 1
ATOM 2089 N N . ALA A 1 274 ? -11.101 -11.235 19.192 1.00 94.81 274 ALA A N 1
ATOM 2090 C CA . ALA A 1 274 ? -10.663 -10.213 18.257 1.00 94.81 274 ALA A CA 1
ATOM 2091 C C . ALA A 1 274 ? -9.241 -9.730 18.580 1.00 94.81 274 ALA A C 1
ATOM 2093 O O . ALA A 1 274 ? -8.865 -9.611 19.747 1.00 94.81 274 ALA A O 1
ATOM 2094 N N . GLY A 1 275 ? -8.469 -9.413 17.541 1.00 95.50 275 GLY A N 1
ATOM 2095 C CA . GLY A 1 275 ? -7.072 -9.012 17.682 1.00 95.50 275 GLY A CA 1
ATOM 2096 C C . GLY A 1 275 ? -6.664 -7.890 16.735 1.00 95.50 275 GLY A C 1
ATOM 2097 O O . GLY A 1 275 ? -7.266 -7.691 15.683 1.00 95.50 275 GLY A O 1
ATOM 2098 N N . ALA A 1 276 ? -5.603 -7.172 17.097 1.00 97.38 276 ALA A N 1
ATOM 2099 C CA . ALA A 1 276 ? -4.902 -6.282 16.179 1.00 97.38 276 ALA A CA 1
ATOM 2100 C C . ALA A 1 276 ? -3.718 -7.030 15.547 1.00 97.38 276 ALA A C 1
ATOM 2102 O O . ALA A 1 276 ? -2.966 -7.710 16.253 1.00 97.38 276 ALA A O 1
ATOM 2103 N N . TYR A 1 277 ? -3.535 -6.871 14.238 1.00 97.31 277 TYR A N 1
ATOM 2104 C CA . TYR A 1 277 ? -2.506 -7.530 13.435 1.00 97.31 277 TYR A CA 1
ATOM 2105 C C . TYR A 1 277 ? -1.753 -6.501 12.596 1.00 97.31 277 TYR A C 1
ATOM 2107 O O . TYR A 1 277 ? -2.340 -5.517 12.149 1.00 97.31 277 TYR A O 1
ATOM 2115 N N . LEU A 1 278 ? -0.463 -6.742 12.355 1.00 95.81 278 LEU A N 1
ATOM 2116 C CA . LEU A 1 278 ? 0.374 -5.859 11.546 1.00 95.81 278 LEU A CA 1
ATOM 2117 C C . LEU A 1 278 ? 0.738 -6.511 10.219 1.00 95.81 278 LEU A C 1
ATOM 2119 O O . LEU A 1 278 ? 1.245 -7.633 10.187 1.00 95.81 278 LEU A O 1
ATOM 2123 N N . PHE A 1 279 ? 0.544 -5.772 9.137 1.00 95.25 279 PHE A N 1
ATOM 2124 C CA . PHE A 1 279 ? 0.880 -6.173 7.781 1.00 95.25 279 PHE A CA 1
ATOM 2125 C C . PHE A 1 279 ? 1.813 -5.141 7.147 1.00 95.25 279 PHE A C 1
ATOM 2127 O O . PHE A 1 279 ? 1.669 -3.942 7.366 1.00 95.25 279 PHE A O 1
ATOM 2134 N N . THR A 1 280 ? 2.799 -5.560 6.363 1.00 92.44 280 THR A N 1
ATOM 2135 C CA . THR A 1 280 ? 3.769 -4.619 5.791 1.00 92.44 280 THR A CA 1
ATOM 2136 C C . THR A 1 280 ? 4.358 -5.103 4.474 1.00 92.44 280 THR A C 1
ATOM 2138 O O . THR A 1 280 ? 4.144 -6.231 4.044 1.00 92.44 280 THR A O 1
ATOM 2141 N N . GLY A 1 281 ? 5.099 -4.224 3.811 1.00 89.50 281 GLY A N 1
ATOM 2142 C CA . GLY A 1 281 ? 5.776 -4.477 2.547 1.00 89.50 281 GLY A CA 1
ATOM 2143 C C . GLY A 1 281 ? 6.053 -3.180 1.792 1.00 89.50 281 GLY A C 1
ATOM 2144 O O . GLY A 1 281 ? 5.396 -2.146 1.990 1.00 89.50 281 GLY A O 1
ATOM 2145 N N . ASN A 1 282 ? 7.034 -3.221 0.901 1.00 84.31 282 ASN A N 1
ATOM 2146 C CA . ASN A 1 282 ? 7.458 -2.032 0.170 1.00 84.31 282 ASN A CA 1
ATOM 2147 C C . ASN A 1 282 ? 6.348 -1.471 -0.735 1.00 84.31 282 ASN A C 1
ATOM 2149 O O . ASN A 1 282 ? 5.362 -2.128 -1.088 1.00 84.31 282 ASN A O 1
ATOM 2153 N N . ARG A 1 283 ? 6.453 -0.186 -1.085 1.00 80.00 283 ARG A N 1
ATOM 2154 C CA . ARG A 1 283 ? 5.495 0.415 -2.021 1.00 80.00 283 ARG A CA 1
ATOM 2155 C C . ARG A 1 283 ? 5.682 -0.208 -3.399 1.00 80.00 283 ARG A C 1
ATOM 2157 O O . ARG A 1 283 ? 6.768 -0.146 -3.956 1.00 80.00 283 ARG A O 1
ATOM 2164 N N . GLY A 1 284 ? 4.592 -0.712 -3.971 1.00 79.50 284 GLY A N 1
ATOM 2165 C CA . GLY A 1 284 ? 4.618 -1.344 -5.288 1.00 79.50 284 GLY A CA 1
ATOM 2166 C C . GLY A 1 284 ? 4.804 -2.859 -5.269 1.00 79.50 284 GLY A C 1
ATOM 2167 O O . GLY A 1 284 ? 4.756 -3.447 -6.339 1.00 79.50 284 GLY A O 1
ATOM 2168 N N . THR A 1 285 ? 4.916 -3.506 -4.102 1.00 86.50 285 THR A N 1
ATOM 2169 C CA . THR A 1 285 ? 4.994 -4.977 -4.025 1.00 86.50 285 THR A CA 1
ATOM 2170 C C . THR A 1 285 ? 3.663 -5.679 -4.287 1.00 86.50 285 THR A C 1
ATOM 2172 O O . THR A 1 285 ? 3.661 -6.881 -4.455 1.00 86.50 285 THR A O 1
ATOM 2175 N N . GLY A 1 286 ? 2.532 -4.971 -4.356 1.00 90.06 286 GLY A N 1
ATOM 2176 C CA . GLY A 1 286 ? 1.211 -5.598 -4.525 1.00 90.06 286 GLY A CA 1
ATOM 2177 C C . GLY A 1 286 ? 0.422 -5.774 -3.225 1.00 90.06 286 GLY A C 1
ATOM 2178 O O . GLY A 1 286 ? -0.595 -6.454 -3.224 1.00 90.06 286 GLY A O 1
ATOM 2179 N N . LYS A 1 287 ? 0.828 -5.117 -2.132 1.00 92.25 287 LYS A N 1
ATOM 2180 C CA . LYS A 1 287 ? 0.139 -5.193 -0.832 1.00 92.25 287 LYS A CA 1
ATOM 2181 C C . LYS A 1 287 ? -1.375 -5.025 -0.882 1.00 92.25 287 LYS A C 1
ATOM 2183 O O . LYS A 1 287 ? -2.068 -5.858 -0.326 1.00 92.25 287 LYS A O 1
ATOM 2188 N N . THR A 1 288 ? -1.885 -3.984 -1.539 1.00 93.94 288 THR A N 1
ATOM 2189 C CA . THR A 1 288 ? -3.334 -3.752 -1.613 1.00 93.94 288 THR A CA 1
ATOM 2190 C C . THR A 1 288 ? -4.042 -4.933 -2.282 1.00 93.94 288 THR A C 1
ATOM 2192 O O . THR A 1 288 ? -5.052 -5.403 -1.780 1.00 93.94 288 THR A O 1
ATOM 2195 N N . THR A 1 289 ? -3.469 -5.491 -3.354 1.00 94.69 289 THR A N 1
ATOM 2196 C CA . THR A 1 289 ? -3.968 -6.732 -3.974 1.00 94.69 289 THR A CA 1
ATOM 2197 C C . THR A 1 289 ? -3.977 -7.892 -2.973 1.00 94.69 289 THR A C 1
ATOM 2199 O O . THR A 1 289 ? -4.972 -8.594 -2.847 1.00 94.69 289 THR A O 1
ATOM 2202 N N . GLU A 1 290 ? -2.899 -8.079 -2.220 1.00 95.62 290 GLU A N 1
ATOM 2203 C CA . GLU A 1 290 ? -2.780 -9.149 -1.223 1.00 95.62 290 GLU A CA 1
ATOM 2204 C C . GLU A 1 290 ? -3.707 -8.961 -0.005 1.00 95.62 290 GLU A C 1
ATOM 2206 O O . GLU A 1 290 ? -4.213 -9.936 0.547 1.00 95.62 290 GLU A O 1
ATOM 2211 N N . LEU A 1 291 ? -4.013 -7.721 0.379 1.00 96.75 291 LEU A N 1
ATOM 2212 C CA . LEU A 1 291 ? -5.012 -7.390 1.397 1.00 96.75 291 LEU A CA 1
ATOM 2213 C C . LEU A 1 291 ? -6.444 -7.635 0.904 1.00 96.75 291 LEU A C 1
ATOM 2215 O O . LEU A 1 291 ? -7.288 -8.092 1.671 1.00 96.75 291 LEU A O 1
ATOM 2219 N N . LEU A 1 292 ? -6.735 -7.386 -0.374 1.00 96.94 292 LEU A N 1
ATOM 2220 C CA . LEU A 1 292 ? -8.024 -7.762 -0.963 1.00 96.94 292 LEU A CA 1
ATOM 2221 C C . LEU A 1 292 ? -8.151 -9.285 -1.110 1.00 96.94 292 LEU A C 1
ATOM 2223 O O . LEU A 1 292 ? -9.237 -9.831 -0.911 1.00 96.94 292 LEU A O 1
ATOM 2227 N N . ARG A 1 293 ? -7.040 -9.992 -1.357 1.00 96.56 293 ARG A N 1
ATOM 2228 C CA . ARG A 1 293 ? -6.994 -11.458 -1.273 1.00 96.56 293 ARG A CA 1
ATOM 2229 C C . ARG A 1 293 ? -7.279 -11.943 0.148 1.00 96.56 293 ARG A C 1
ATOM 2231 O O . ARG A 1 293 ? -8.104 -12.837 0.314 1.00 96.56 293 ARG A O 1
ATOM 2238 N N . LEU A 1 294 ? -6.663 -11.329 1.164 1.00 97.75 294 LEU A N 1
ATOM 2239 C CA . LEU A 1 294 ? -6.966 -11.600 2.575 1.00 97.75 294 LEU A CA 1
ATOM 2240 C C . LEU A 1 294 ? -8.461 -11.427 2.854 1.00 97.75 294 LEU A C 1
ATOM 2242 O O . LEU A 1 294 ? -9.087 -12.307 3.440 1.00 97.75 294 LEU A O 1
ATOM 2246 N N . ALA A 1 295 ? -9.038 -10.315 2.393 1.00 97.81 295 ALA A N 1
ATOM 2247 C CA . ALA A 1 295 ? -10.456 -10.039 2.560 1.00 97.81 295 ALA A CA 1
ATOM 2248 C C . ALA A 1 295 ? -11.331 -11.128 1.933 1.00 97.81 295 ALA A C 1
ATOM 2250 O O . ALA A 1 295 ? -12.299 -11.561 2.552 1.00 97.81 295 ALA A O 1
ATOM 2251 N N . ARG A 1 296 ? -10.969 -11.613 0.739 1.00 97.38 296 ARG A N 1
ATOM 2252 C CA . ARG A 1 296 ? -11.688 -12.700 0.069 1.00 97.38 296 ARG A CA 1
ATOM 2253 C C . ARG A 1 296 ? -11.608 -14.025 0.825 1.00 97.38 296 ARG A C 1
ATOM 2255 O O . ARG A 1 296 ? -12.614 -14.726 0.898 1.00 97.38 296 ARG A O 1
ATOM 2262 N N . ILE A 1 297 ? -10.443 -14.370 1.371 1.00 97.62 297 ILE A N 1
ATOM 2263 C CA . ILE A 1 297 ? -10.267 -15.592 2.171 1.00 97.62 297 ILE A CA 1
ATOM 2264 C C . ILE A 1 297 ? -11.135 -15.516 3.431 1.00 97.62 297 ILE A C 1
ATOM 2266 O O . ILE A 1 297 ? -11.922 -16.420 3.691 1.00 97.62 297 ILE A O 1
ATOM 2270 N N . LEU A 1 298 ? -11.052 -14.403 4.165 1.00 98.06 298 LEU A N 1
ATOM 2271 C CA . LEU A 1 298 ? -11.823 -14.180 5.389 1.00 98.06 298 LEU A CA 1
ATOM 2272 C C . LEU A 1 298 ? -13.336 -14.157 5.139 1.00 98.06 298 LEU A C 1
ATOM 2274 O O . LEU A 1 298 ? -14.092 -14.718 5.926 1.00 98.06 298 LEU A O 1
ATOM 2278 N N . ASP A 1 299 ? -13.786 -13.548 4.042 1.00 96.38 299 ASP A N 1
ATOM 2279 C CA . ASP A 1 299 ? -15.181 -13.614 3.593 1.00 96.38 299 ASP A CA 1
ATOM 2280 C C . ASP A 1 299 ? -15.622 -15.072 3.355 1.00 96.38 299 ASP A C 1
ATOM 2282 O O . ASP A 1 299 ? -16.681 -15.488 3.827 1.00 96.38 299 ASP A O 1
ATOM 2286 N N . GLY A 1 300 ? -14.763 -15.882 2.724 1.00 97.00 300 GLY A N 1
ATOM 2287 C CA . GLY A 1 300 ? -14.968 -17.323 2.543 1.00 97.00 300 GLY A CA 1
ATOM 2288 C C . GLY A 1 300 ? -15.030 -18.125 3.849 1.00 97.00 300 GLY A C 1
ATOM 2289 O O . GLY A 1 300 ? -15.755 -19.115 3.912 1.00 97.00 300 GLY A O 1
ATOM 2290 N N . TYR A 1 301 ? -14.340 -17.677 4.900 1.00 96.88 301 TYR A N 1
ATOM 2291 C CA . TYR A 1 301 ? -14.431 -18.236 6.258 1.00 96.88 301 TYR A CA 1
ATOM 2292 C C . TYR A 1 301 ? -15.677 -17.779 7.023 1.00 96.88 301 TYR A C 1
ATOM 2294 O O . TYR A 1 301 ? -15.914 -18.199 8.152 1.00 96.88 301 TYR A O 1
ATOM 2302 N N . GLY A 1 302 ? -16.505 -16.921 6.426 1.00 95.25 302 GLY A N 1
ATOM 2303 C CA . GLY A 1 302 ? -17.665 -16.377 7.108 1.00 95.25 302 GLY A CA 1
ATOM 2304 C C . GLY A 1 302 ? -17.315 -15.244 8.076 1.00 95.25 302 GLY A C 1
ATOM 2305 O O . GLY A 1 302 ? -18.031 -15.028 9.050 1.00 95.25 302 GLY A O 1
ATOM 2306 N N . CYS A 1 303 ? -16.259 -14.475 7.816 1.00 96.44 303 CYS A N 1
ATOM 2307 C CA . CYS A 1 303 ? -16.076 -13.174 8.456 1.00 96.44 303 CYS A CA 1
ATOM 2308 C C . CYS A 1 303 ? -16.908 -12.094 7.745 1.00 96.44 303 CYS A C 1
ATOM 2310 O O . CYS A 1 303 ? -17.223 -12.190 6.559 1.00 96.44 303 CYS A O 1
ATOM 2312 N N . GLU A 1 304 ? -17.259 -11.025 8.454 1.00 95.81 304 GLU A N 1
ATOM 2313 C CA . GLU A 1 304 ? -17.694 -9.767 7.851 1.00 95.81 304 GLU A CA 1
ATOM 2314 C C . GLU A 1 304 ? -16.478 -8.847 7.694 1.00 95.81 304 GLU A C 1
ATOM 2316 O O . GLU A 1 304 ? -15.920 -8.372 8.685 1.00 95.81 304 GLU A O 1
ATOM 2321 N N . VAL A 1 305 ? -16.055 -8.605 6.451 1.00 97.31 305 VAL A N 1
ATOM 2322 C CA . VAL A 1 305 ? -14.826 -7.851 6.170 1.00 97.31 305 VAL A CA 1
ATOM 2323 C C . VAL A 1 305 ? -15.136 -6.453 5.648 1.00 97.31 305 VAL A C 1
ATOM 2325 O O . VAL A 1 305 ? -15.884 -6.287 4.680 1.00 97.31 305 VAL A O 1
ATOM 2328 N N . PHE A 1 306 ? -14.507 -5.453 6.256 1.00 95.88 306 PHE A N 1
ATOM 2329 C CA . PHE A 1 306 ? -14.476 -4.066 5.805 1.00 95.88 306 PHE A CA 1
ATOM 2330 C C . PHE A 1 306 ? -13.060 -3.683 5.382 1.00 95.88 306 PHE A C 1
ATOM 2332 O O . PHE A 1 306 ? -12.076 -4.154 5.953 1.00 95.88 306 PHE A O 1
ATOM 2339 N N . TYR A 1 307 ? -12.961 -2.794 4.399 1.00 96.50 307 TYR A N 1
ATOM 2340 C CA . TYR A 1 307 ? -11.697 -2.280 3.884 1.00 96.50 307 TYR A CA 1
ATOM 2341 C C . TYR A 1 307 ? -11.717 -0.751 3.896 1.00 96.50 307 TYR A C 1
ATOM 2343 O O . TYR A 1 307 ? -12.687 -0.132 3.450 1.00 96.50 307 TYR A O 1
ATOM 2351 N N . ALA A 1 308 ? -10.640 -0.152 4.397 1.00 93.62 308 ALA A N 1
ATOM 2352 C CA . ALA A 1 308 ? -10.445 1.285 4.467 1.00 93.62 308 ALA A CA 1
ATOM 2353 C C . ALA A 1 308 ? -9.047 1.660 3.962 1.00 93.62 308 ALA A C 1
ATOM 2355 O O . ALA A 1 308 ? -8.043 1.206 4.509 1.00 93.62 308 ALA A O 1
ATOM 2356 N N . ASP A 1 309 ? -8.984 2.529 2.953 1.00 93.44 309 ASP A N 1
ATOM 2357 C CA . ASP A 1 309 ? -7.746 3.192 2.542 1.00 93.44 309 ASP A CA 1
ATOM 2358 C C . ASP A 1 309 ? -7.585 4.482 3.358 1.00 93.44 309 ASP A C 1
ATOM 2360 O O . ASP A 1 309 ? -8.298 5.459 3.121 1.00 93.44 309 ASP A O 1
ATOM 2364 N N . LEU A 1 310 ? -6.658 4.517 4.326 1.00 91.94 310 LEU A N 1
ATOM 2365 C CA . LEU A 1 310 ? -6.493 5.712 5.165 1.00 91.94 310 LEU A CA 1
ATOM 2366 C C . LEU A 1 310 ? -5.934 6.921 4.426 1.00 91.94 310 LEU A C 1
ATOM 2368 O O . LEU A 1 310 ? -6.004 8.023 4.970 1.00 91.94 310 LEU A O 1
ATOM 2372 N N . SER A 1 311 ? -5.448 6.768 3.193 1.00 90.19 311 SER A N 1
ATOM 2373 C CA . SER A 1 311 ? -5.118 7.937 2.378 1.00 90.19 311 SER A CA 1
ATOM 2374 C C . SER A 1 311 ? -6.343 8.769 2.000 1.00 90.19 311 SER A C 1
ATOM 2376 O O . SER A 1 311 ? -6.160 9.884 1.550 1.00 90.19 311 SER A O 1
ATOM 2378 N N . GLU A 1 312 ? -7.571 8.291 2.231 1.00 89.06 312 GLU A N 1
ATOM 2379 C CA . GLU A 1 312 ? -8.790 9.103 2.097 1.00 89.06 312 GLU A CA 1
ATOM 2380 C C . GLU A 1 312 ? -9.198 9.840 3.387 1.00 89.06 312 GLU A C 1
ATOM 2382 O O . GLU A 1 312 ? -10.120 10.656 3.360 1.00 89.06 312 GLU A O 1
ATOM 2387 N N . TYR A 1 313 ? -8.567 9.527 4.524 1.00 86.31 313 TYR A N 1
ATOM 2388 C CA . TYR A 1 313 ? -8.988 9.998 5.852 1.00 86.31 313 TYR A CA 1
ATOM 2389 C C . TYR A 1 313 ? -7.887 10.757 6.602 1.00 86.31 313 TYR A C 1
ATOM 2391 O O . TYR A 1 313 ? -8.194 11.555 7.482 1.00 86.31 313 TYR A O 1
ATOM 2399 N N . LEU A 1 314 ? -6.616 10.530 6.261 1.00 86.12 314 LEU A N 1
ATOM 2400 C CA . LEU A 1 314 ? -5.460 11.121 6.932 1.00 86.12 314 LEU A CA 1
ATOM 2401 C C . LEU A 1 314 ? -4.496 11.775 5.945 1.00 86.12 314 LEU A C 1
ATOM 2403 O O . LEU A 1 314 ? -4.167 11.212 4.903 1.00 86.12 314 LEU A O 1
ATOM 2407 N N . ILE A 1 315 ? -3.937 12.918 6.348 1.00 85.00 315 ILE A N 1
ATOM 2408 C CA . ILE A 1 315 ? -2.764 13.508 5.694 1.00 85.00 315 ILE A CA 1
ATOM 2409 C C . ILE A 1 315 ? -1.535 12.659 6.031 1.00 85.00 315 ILE A C 1
ATOM 2411 O O . ILE A 1 315 ? -1.003 12.729 7.142 1.00 85.00 315 ILE A O 1
ATOM 2415 N N . LEU A 1 316 ? -1.068 11.873 5.059 1.00 83.75 316 LEU A N 1
ATOM 2416 C CA . LEU A 1 316 ? 0.038 10.923 5.239 1.00 83.75 316 LEU A CA 1
ATOM 2417 C C . LEU A 1 316 ? 1.437 11.553 5.116 1.00 83.75 316 LEU A C 1
ATOM 2419 O O . LEU A 1 316 ? 2.440 10.844 5.185 1.00 83.75 316 LEU A O 1
ATOM 2423 N N . THR A 1 317 ? 1.518 12.868 4.913 1.00 83.12 317 THR A N 1
ATOM 2424 C CA . THR A 1 317 ? 2.782 13.614 4.798 1.00 83.12 317 THR A CA 1
ATOM 2425 C C . THR A 1 317 ? 3.225 14.296 6.094 1.00 83.12 317 THR A C 1
ATOM 2427 O O . THR A 1 317 ? 4.274 14.932 6.139 1.00 83.12 317 THR A O 1
ATOM 2430 N N . GLN A 1 318 ? 2.415 14.188 7.146 1.00 83.19 318 GLN A N 1
ATOM 2431 C CA . GLN A 1 318 ? 2.606 14.872 8.421 1.00 83.19 318 GLN A CA 1
ATOM 2432 C C . GLN A 1 318 ? 2.667 13.869 9.567 1.00 83.19 318 GLN A C 1
ATOM 2434 O O . GLN A 1 318 ? 2.257 12.715 9.423 1.00 83.19 318 GLN A O 1
ATOM 2439 N N . ARG A 1 319 ? 3.128 14.331 10.735 1.00 86.19 319 ARG A N 1
ATOM 2440 C CA . ARG A 1 319 ? 3.103 13.522 11.953 1.00 86.19 319 ARG A CA 1
ATOM 2441 C C . ARG A 1 319 ? 1.676 13.067 12.257 1.00 86.19 319 ARG A C 1
ATOM 2443 O O . ARG A 1 319 ? 0.710 13.801 12.013 1.00 86.19 319 ARG A O 1
ATOM 2450 N N . VAL A 1 320 ? 1.552 11.865 12.796 1.00 88.31 320 VAL A N 1
ATOM 2451 C CA . VAL A 1 320 ? 0.265 11.284 13.186 1.00 88.31 320 VAL A CA 1
ATOM 2452 C C . VAL A 1 320 ? 0.257 11.101 14.701 1.00 88.31 320 VAL A C 1
ATOM 2454 O O . VAL A 1 320 ? 1.217 10.576 15.266 1.00 88.31 320 VAL A O 1
ATOM 2457 N N . GLU A 1 321 ? -0.794 11.565 15.373 1.00 89.75 321 GLU A N 1
ATOM 2458 C CA . GLU A 1 321 ? -1.028 11.271 16.786 1.00 89.75 321 GLU A CA 1
ATOM 2459 C C . GLU A 1 321 ? -2.087 10.158 16.897 1.00 89.75 321 GLU A C 1
ATOM 2461 O O . GLU A 1 321 ? -2.814 9.825 15.956 1.00 89.75 321 GLU A O 1
ATOM 2466 N N . ILE A 1 322 ? -2.167 9.516 18.063 1.00 91.62 322 ILE A N 1
ATOM 2467 C CA . ILE A 1 322 ? -3.138 8.436 18.288 1.00 91.62 322 ILE A CA 1
ATOM 2468 C C . ILE A 1 322 ? -4.587 8.923 18.160 1.00 91.62 322 ILE A C 1
ATOM 2470 O O . ILE A 1 322 ? -5.453 8.154 17.747 1.00 91.62 322 ILE A O 1
ATOM 2474 N N . SER A 1 323 ? -4.866 10.184 18.498 1.00 86.62 323 SER A N 1
ATOM 2475 C CA . SER A 1 323 ? -6.221 10.731 18.469 1.00 86.62 323 SER A CA 1
ATOM 2476 C C . SER A 1 323 ? -6.754 10.878 17.047 1.00 86.62 323 SER A C 1
ATOM 2478 O O . SER A 1 323 ? -7.805 10.312 16.745 1.00 86.62 323 SER A O 1
ATOM 2480 N N . ASP A 1 324 ? -6.030 11.557 16.154 1.00 85.06 324 ASP A N 1
ATOM 2481 C CA . ASP A 1 324 ? -6.430 11.688 14.750 1.00 85.06 324 ASP A CA 1
ATOM 2482 C C . ASP A 1 324 ? -6.435 10.336 14.031 1.00 85.06 324 ASP A C 1
ATOM 2484 O O . ASP A 1 324 ? -7.334 10.075 13.225 1.00 85.06 324 ASP A O 1
ATOM 2488 N N . PHE A 1 325 ? -5.511 9.432 14.376 1.00 91.31 325 PHE A N 1
ATOM 2489 C CA . PHE A 1 325 ? -5.508 8.077 13.831 1.00 91.31 325 PHE A CA 1
ATOM 2490 C C . PHE A 1 325 ? -6.767 7.284 14.215 1.00 91.31 325 PHE A C 1
ATOM 2492 O O . PHE A 1 325 ? -7.431 6.727 13.339 1.00 91.31 325 PHE A O 1
ATOM 2499 N N . LEU A 1 326 ? -7.140 7.260 15.502 1.00 90.19 326 LEU A N 1
ATOM 2500 C CA . LEU A 1 326 ? -8.341 6.557 15.971 1.00 90.19 326 LEU A CA 1
ATOM 2501 C C . LEU A 1 326 ? -9.617 7.132 15.355 1.00 90.19 326 LEU A C 1
ATOM 2503 O O . LEU A 1 326 ? -10.456 6.366 14.883 1.00 90.19 326 LEU A O 1
ATOM 2507 N N . VAL A 1 327 ? -9.749 8.462 15.322 1.00 84.38 327 VAL A N 1
ATOM 2508 C CA . VAL A 1 327 ? -10.902 9.131 14.698 1.00 84.38 327 VAL A CA 1
ATOM 2509 C C . VAL A 1 327 ? -11.015 8.742 13.224 1.00 84.38 327 VAL A C 1
ATOM 2511 O O . VAL A 1 327 ? -12.109 8.437 12.757 1.00 84.38 327 VAL A O 1
ATOM 2514 N N . SER A 1 328 ? -9.893 8.672 12.509 1.00 88.38 328 SER A N 1
ATOM 2515 C CA . SER A 1 328 ? -9.873 8.325 11.085 1.00 88.38 328 SER A CA 1
ATOM 2516 C C . SER A 1 328 ? -10.212 6.856 10.821 1.00 88.38 328 SER A C 1
ATOM 2518 O O . SER A 1 328 ? -11.018 6.568 9.942 1.00 88.38 328 SER A O 1
ATOM 2520 N N . VAL A 1 329 ? -9.652 5.919 11.597 1.00 91.62 329 VAL A N 1
ATOM 2521 C CA . VAL A 1 329 ? -9.914 4.472 11.451 1.00 91.62 329 VAL A CA 1
ATOM 2522 C C . VAL A 1 329 ? -11.370 4.137 11.750 1.00 91.62 329 VAL A C 1
ATOM 2524 O O . VAL A 1 329 ? -12.045 3.477 10.961 1.00 91.62 329 VAL A O 1
ATOM 2527 N N . LEU A 1 330 ? -11.863 4.590 12.899 1.00 87.56 330 LEU A N 1
ATOM 2528 C CA . LEU A 1 330 ? -13.239 4.337 13.327 1.00 87.56 330 LEU A CA 1
ATOM 2529 C C . LEU A 1 330 ? -14.228 5.089 12.457 1.00 87.56 330 LEU A C 1
ATOM 2531 O O . LEU A 1 330 ? -15.346 4.634 12.220 1.00 87.56 330 LEU A O 1
ATOM 2535 N N . GLY A 1 331 ? -13.773 6.219 11.940 1.00 83.38 331 GLY A N 1
ATOM 2536 C CA . GLY A 1 331 ? -14.504 6.957 10.967 1.00 83.38 331 GLY A CA 1
ATOM 2537 C C . GLY A 1 331 ? -14.713 6.201 9.661 1.00 83.38 331 GLY A C 1
ATOM 2538 O O . GLY A 1 331 ? -15.841 6.001 9.210 1.00 83.38 331 GLY A O 1
ATOM 2539 N N . ALA A 1 332 ? -13.627 5.684 9.096 1.00 87.94 332 ALA A N 1
ATOM 2540 C CA . ALA A 1 332 ? -13.702 4.815 7.937 1.00 87.94 332 ALA A CA 1
ATOM 2541 C C . ALA A 1 332 ? -14.607 3.600 8.205 1.00 87.94 332 ALA A C 1
ATOM 2543 O O . ALA A 1 332 ? -15.472 3.295 7.389 1.00 87.94 332 ALA A O 1
ATOM 2544 N N . LEU A 1 333 ? -14.495 2.958 9.375 1.00 89.44 333 LEU A N 1
ATOM 2545 C CA . LEU A 1 333 ? -15.379 1.854 9.762 1.00 89.44 333 LEU A CA 1
ATOM 2546 C C . LEU A 1 333 ? -16.862 2.260 9.741 1.00 89.44 333 LEU A C 1
ATOM 2548 O O . LEU A 1 333 ? -17.674 1.565 9.133 1.00 89.44 333 LEU A O 1
ATOM 2552 N N . SER A 1 334 ? -17.212 3.385 10.369 1.00 84.69 334 SER A N 1
ATOM 2553 C CA . SER A 1 334 ? -18.588 3.893 10.409 1.00 84.69 334 SER A CA 1
ATOM 2554 C C . SER A 1 334 ? -19.137 4.166 9.008 1.00 84.69 334 SER A C 1
ATOM 2556 O O . SER A 1 334 ? -20.279 3.812 8.718 1.00 84.69 334 SER A O 1
ATOM 2558 N N . GLU A 1 335 ? -18.331 4.774 8.133 1.00 83.75 335 GLU A N 1
ATOM 2559 C CA . GLU A 1 335 ? -18.703 5.034 6.740 1.00 83.75 335 GLU A CA 1
ATOM 2560 C C . GLU A 1 335 ? -18.956 3.719 5.986 1.00 83.75 335 GLU A C 1
ATOM 2562 O O . GLU A 1 335 ? -19.977 3.580 5.312 1.00 83.75 335 GLU A O 1
ATOM 2567 N N . LYS A 1 336 ? -18.067 2.727 6.132 1.00 88.19 336 LYS A N 1
ATOM 2568 C CA . LYS A 1 336 ? -18.178 1.432 5.442 1.00 88.19 336 LYS A CA 1
ATOM 2569 C C . LYS A 1 336 ? -19.350 0.587 5.942 1.00 88.19 336 LYS A C 1
ATOM 2571 O O . LYS A 1 336 ? -20.014 -0.056 5.129 1.00 88.19 336 LYS A O 1
ATOM 2576 N N . ILE A 1 337 ? -19.653 0.621 7.241 1.00 87.31 337 ILE A N 1
ATOM 2577 C CA . ILE A 1 337 ? -20.863 -0.005 7.795 1.00 87.31 337 ILE A CA 1
ATOM 2578 C C . ILE A 1 337 ? -22.108 0.673 7.217 1.00 87.31 337 ILE A C 1
ATOM 2580 O O . ILE A 1 337 ? -22.979 -0.018 6.690 1.00 87.31 337 ILE A O 1
ATOM 2584 N N . GLY A 1 338 ? -22.166 2.009 7.237 1.00 82.44 338 GLY A N 1
ATOM 2585 C CA . GLY A 1 338 ? -23.296 2.766 6.695 1.00 82.44 338 GLY A CA 1
ATOM 2586 C C . GLY A 1 338 ? -23.519 2.537 5.196 1.00 82.44 338 GLY A C 1
ATOM 2587 O O . GLY A 1 338 ? -24.657 2.395 4.761 1.00 82.44 338 GLY A O 1
ATOM 2588 N N . GLN A 1 339 ? -22.448 2.425 4.403 1.00 85.19 339 GLN A N 1
ATOM 2589 C CA . GLN A 1 339 ? -22.527 2.092 2.974 1.00 85.19 339 GLN A CA 1
ATOM 2590 C C . GLN A 1 339 ? -23.100 0.690 2.725 1.00 85.19 339 GLN A C 1
ATOM 2592 O O . GLN A 1 339 ? -23.826 0.496 1.751 1.00 85.19 339 GLN A O 1
ATOM 2597 N N . ARG A 1 340 ? -22.781 -0.291 3.582 1.00 87.69 340 ARG A N 1
ATOM 2598 C CA . ARG A 1 340 ? -23.196 -1.691 3.392 1.00 87.69 340 ARG A CA 1
ATOM 2599 C C . ARG A 1 340 ? -24.581 -2.003 3.959 1.00 87.69 340 ARG A C 1
ATOM 2601 O O . ARG A 1 340 ? -25.321 -2.757 3.334 1.00 87.69 340 ARG A O 1
ATOM 2608 N N . PHE A 1 341 ? -24.919 -1.457 5.125 1.00 84.56 341 PHE A N 1
ATOM 2609 C CA . PHE A 1 341 ? -26.150 -1.786 5.857 1.00 84.56 341 PHE A CA 1
ATOM 2610 C C . PHE A 1 341 ? -27.170 -0.637 5.897 1.00 84.56 341 PHE A C 1
ATOM 2612 O O . PHE A 1 341 ? -28.278 -0.822 6.392 1.00 84.56 341 PHE A O 1
ATOM 2619 N N . GLY A 1 342 ? -26.826 0.529 5.343 1.00 75.06 342 GLY A N 1
ATOM 2620 C CA . GLY A 1 342 ? -27.617 1.751 5.466 1.00 75.06 342 GLY A CA 1
ATOM 2621 C C . GLY A 1 342 ? -27.374 2.470 6.797 1.00 75.06 342 GLY A C 1
ATOM 2622 O O . GLY A 1 342 ? -26.910 1.884 7.775 1.00 75.06 342 GLY A O 1
ATOM 2623 N N . ALA A 1 343 ? -27.682 3.767 6.839 1.00 63.56 343 ALA A N 1
ATOM 2624 C CA . ALA A 1 343 ? -27.760 4.499 8.100 1.00 63.56 343 ALA A CA 1
ATOM 2625 C C . ALA A 1 343 ? -29.049 4.093 8.830 1.00 63.56 343 ALA A C 1
ATOM 2627 O O . ALA A 1 343 ? -30.129 4.175 8.245 1.00 63.56 343 ALA A O 1
ATOM 2628 N N . GLU A 1 344 ? -28.966 3.674 10.095 1.00 48.25 344 GLU A N 1
ATOM 2629 C CA . GLU A 1 344 ? -30.167 3.494 10.915 1.00 48.25 344 GLU A CA 1
ATOM 2630 C C . GLU A 1 344 ? -30.743 4.874 11.275 1.00 48.25 344 GLU A C 1
ATOM 2632 O O . GLU A 1 344 ? -30.060 5.665 11.933 1.00 48.25 344 GLU A O 1
ATOM 2637 N N . PRO A 1 345 ? -31.993 5.198 10.894 1.00 34.22 345 PRO A N 1
ATOM 2638 C CA . PRO A 1 345 ? -32.647 6.413 11.354 1.00 34.22 345 PRO A CA 1
ATOM 2639 C C . PRO A 1 345 ? -32.934 6.263 12.858 1.00 34.22 345 PRO A C 1
ATOM 2641 O O . PRO A 1 345 ? -33.901 5.611 13.241 1.00 34.22 345 PRO A O 1
ATOM 2644 N N . GLY A 1 346 ? -32.080 6.826 13.721 1.00 39.50 346 GLY A N 1
ATOM 2645 C CA . GLY A 1 346 ? -32.352 6.932 15.163 1.00 39.50 346 GLY A CA 1
ATOM 2646 C C . GLY A 1 346 ? -31.236 6.522 16.129 1.00 39.50 346 GLY A C 1
ATOM 2647 O O . GLY A 1 346 ? -31.423 6.680 17.334 1.00 39.50 346 GLY A O 1
ATOM 2648 N N . ARG A 1 347 ? -30.079 6.041 15.657 1.00 51.72 347 ARG A N 1
ATOM 2649 C CA . ARG A 1 347 ? -28.882 5.870 16.500 1.00 51.72 347 ARG A CA 1
ATOM 2650 C C . ARG A 1 347 ? -27.791 6.835 16.050 1.00 51.72 347 ARG A C 1
ATOM 2652 O O . ARG A 1 347 ? -27.380 6.805 14.897 1.00 51.72 347 ARG A O 1
ATOM 2659 N N . GLU A 1 348 ? -27.335 7.690 16.964 1.00 56.03 348 GLU A N 1
ATOM 2660 C CA . GLU A 1 348 ? -26.191 8.576 16.722 1.00 56.03 348 GLU A CA 1
ATOM 2661 C C . GLU A 1 348 ? -24.939 7.735 16.488 1.00 56.03 348 GLU A C 1
ATOM 2663 O O . GLU A 1 348 ? -24.552 6.945 17.357 1.00 56.03 348 GLU A O 1
ATOM 2668 N N . GLY A 1 349 ? -24.305 7.898 15.326 1.00 60.84 349 GLY A N 1
ATOM 2669 C CA . GLY A 1 349 ? -23.063 7.203 15.014 1.00 60.84 349 GLY A CA 1
ATOM 2670 C C . GLY A 1 349 ? -21.939 7.654 15.947 1.00 60.84 349 GLY A C 1
ATOM 2671 O O . GLY A 1 349 ? -21.985 8.728 16.546 1.00 60.84 349 GLY A O 1
ATOM 2672 N N . PHE A 1 350 ? -20.871 6.868 16.071 1.00 57.00 350 PHE A N 1
ATOM 2673 C CA . PHE A 1 350 ? -19.685 7.315 16.813 1.00 57.00 350 PHE A CA 1
ATOM 2674 C C . PHE A 1 350 ? -19.076 8.584 16.278 1.00 57.00 350 PHE A C 1
ATOM 2676 O O . PHE A 1 350 ? -18.571 9.371 17.067 1.00 57.00 350 PHE A O 1
ATOM 2683 N N . PHE A 1 351 ? -19.166 8.806 14.972 1.00 57.38 351 PHE A N 1
ATOM 2684 C CA . PHE A 1 351 ? -18.797 10.090 14.416 1.00 57.38 351 PHE A CA 1
ATOM 2685 C C . PHE A 1 351 ? -19.622 11.221 15.001 1.00 57.38 351 PHE A C 1
ATOM 2687 O O . PHE A 1 351 ? -19.020 12.202 15.400 1.00 57.38 351 PHE A O 1
ATOM 2694 N N . ASP A 1 352 ? -20.939 11.074 15.142 1.00 67.50 352 ASP A N 1
ATOM 2695 C CA . ASP A 1 352 ? -21.786 12.096 15.764 1.00 67.50 352 ASP A CA 1
ATOM 2696 C C . ASP A 1 352 ? -21.446 12.279 17.248 1.00 67.50 352 ASP A C 1
ATOM 2698 O O . ASP A 1 352 ? -21.492 13.394 17.759 1.00 67.50 352 ASP A O 1
ATOM 2702 N N . ARG A 1 353 ? -21.040 11.211 17.947 1.00 65.88 353 ARG A N 1
ATOM 2703 C CA . ARG A 1 353 ? -20.634 11.270 19.362 1.00 65.88 353 ARG A CA 1
ATOM 2704 C C . ARG A 1 353 ? -19.260 11.891 19.578 1.00 65.88 353 ARG A C 1
ATOM 2706 O O . ARG A 1 353 ? -19.121 12.725 20.463 1.00 65.88 353 ARG A O 1
ATOM 2713 N N . VAL A 1 354 ? -18.258 11.515 18.784 1.00 61.50 354 VAL A N 1
ATOM 2714 C CA . VAL A 1 354 ? -16.938 12.164 18.776 1.00 61.50 354 VAL A CA 1
ATOM 2715 C C . VAL A 1 354 ? -17.088 13.608 18.337 1.00 61.50 354 VAL A C 1
ATOM 2717 O O . VAL A 1 354 ? -16.494 14.488 18.943 1.00 61.50 354 VAL A O 1
ATOM 2720 N N . TRP A 1 355 ? -17.922 13.865 17.333 1.00 63.88 355 TRP A N 1
ATOM 2721 C CA . TRP A 1 355 ? -18.250 15.205 16.879 1.00 63.88 355 TRP A CA 1
ATOM 2722 C C . TRP A 1 355 ? -18.879 16.031 18.002 1.00 63.88 355 TRP A C 1
ATOM 2724 O O . TRP A 1 355 ? -18.363 17.088 18.343 1.00 63.88 355 TRP A O 1
ATOM 2734 N N . LYS A 1 356 ? -19.911 15.516 18.677 1.00 66.31 356 LYS A N 1
ATOM 2735 C CA . LYS A 1 356 ? -20.496 16.158 19.861 1.00 66.31 356 LYS A CA 1
ATOM 2736 C C . LYS A 1 356 ? -19.502 16.339 20.997 1.00 66.31 356 LYS A C 1
ATOM 2738 O O . LYS A 1 356 ? -19.551 17.373 21.637 1.00 66.31 356 LYS A O 1
ATOM 2743 N N . PHE A 1 357 ? -18.603 15.389 21.234 1.00 66.00 357 PHE A N 1
ATOM 2744 C CA . PHE A 1 357 ? -17.549 15.499 22.244 1.00 66.00 357 PHE A CA 1
ATOM 2745 C C . PHE A 1 357 ? -16.550 16.620 21.916 1.00 66.00 357 PHE A C 1
ATOM 2747 O O . PHE A 1 357 ? -16.234 17.446 22.772 1.00 66.00 357 PHE A O 1
ATOM 2754 N N . LEU A 1 358 ? -16.117 16.702 20.654 1.00 58.81 358 LEU A N 1
ATOM 2755 C CA . LEU A 1 358 ? -15.322 17.815 20.136 1.00 58.81 358 LEU A CA 1
ATOM 2756 C C . LEU A 1 358 ? -16.096 19.142 20.171 1.00 58.81 358 LEU A C 1
ATOM 2758 O O . LEU A 1 358 ? -15.481 20.192 20.130 1.00 58.81 358 LEU A O 1
ATOM 2762 N N . LEU A 1 359 ? -17.424 19.133 20.255 1.00 57.47 359 LEU A N 1
ATOM 2763 C CA . LEU A 1 359 ? -18.222 20.350 20.415 1.00 57.47 359 LEU A CA 1
ATOM 2764 C C . LEU A 1 359 ? -18.562 20.673 21.878 1.00 57.47 359 LEU A C 1
ATOM 2766 O O . LEU A 1 359 ? -18.803 21.836 22.190 1.00 57.47 359 LEU A O 1
ATOM 2770 N N . SER A 1 360 ? -18.610 19.679 22.770 1.00 60.94 360 SER A N 1
ATOM 2771 C CA . SER A 1 360 ? -19.079 19.842 24.152 1.00 60.94 360 SER A CA 1
ATOM 2772 C C . SER A 1 360 ? -17.965 20.223 25.118 1.00 60.94 360 SER A C 1
ATOM 2774 O O . SER A 1 360 ? -18.195 21.044 26.000 1.00 60.94 360 SER A O 1
ATOM 2776 N N . ASP A 1 361 ? -16.764 19.667 24.931 1.00 53.22 361 ASP A N 1
ATOM 2777 C CA . ASP A 1 361 ? -15.643 19.839 25.868 1.00 53.22 361 ASP A CA 1
ATOM 2778 C C . ASP A 1 361 ? -14.511 20.706 25.283 1.00 53.22 361 ASP A C 1
ATOM 2780 O O . ASP A 1 361 ? -13.467 20.897 25.910 1.00 53.22 361 ASP A O 1
ATOM 2784 N N . VAL A 1 362 ? -14.687 21.223 24.058 1.00 54.88 362 VAL A N 1
ATOM 2785 C CA . VAL A 1 362 ? -13.598 21.778 23.250 1.00 54.88 362 VAL A CA 1
ATOM 2786 C C . VAL A 1 362 ? -14.064 23.012 22.439 1.00 54.88 362 VAL A C 1
ATOM 2788 O O . VAL A 1 362 ? -14.724 22.894 21.417 1.00 54.88 362 VAL A O 1
ATOM 2791 N N . VAL A 1 363 ? -13.711 24.232 22.875 1.00 58.47 363 VAL A N 1
ATOM 2792 C CA . VAL A 1 363 ? -14.160 25.504 22.241 1.00 58.47 363 VAL A CA 1
ATOM 2793 C C . VAL A 1 363 ? -13.272 25.938 21.067 1.00 58.47 363 VAL A C 1
ATOM 2795 O O . VAL A 1 363 ? -12.281 26.631 21.284 1.00 58.47 363 VAL A O 1
ATOM 2798 N N . PHE A 1 364 ? -13.570 25.555 19.828 1.00 62.69 364 PHE A N 1
ATOM 2799 C CA . PHE A 1 364 ? -12.773 25.976 18.663 1.00 62.69 364 PHE A CA 1
ATOM 2800 C C . PHE A 1 364 ? -12.975 27.474 18.357 1.00 62.69 364 PHE A C 1
ATOM 2802 O O . PHE A 1 364 ? -14.036 27.866 17.883 1.00 62.69 364 PHE A O 1
ATOM 2809 N N . GLU A 1 365 ? -11.969 28.312 18.636 1.00 56.53 365 GLU A N 1
ATOM 2810 C CA . GLU A 1 365 ? -12.070 29.778 18.475 1.00 56.53 365 GLU A CA 1
ATOM 2811 C C . GLU A 1 365 ? -11.686 30.261 17.064 1.00 56.53 365 GLU A C 1
ATOM 2813 O O . GLU A 1 365 ? -12.270 31.221 16.568 1.00 56.53 365 GLU A O 1
ATOM 2818 N N . GLU A 1 366 ? -10.750 29.584 16.387 1.00 59.06 366 GLU A N 1
ATOM 2819 C CA . GLU A 1 366 ? -10.161 30.061 15.118 1.00 59.06 366 GLU A CA 1
ATOM 2820 C C . GLU A 1 366 ? -10.489 29.195 13.890 1.00 59.06 366 GLU A C 1
ATOM 2822 O O . GLU A 1 366 ? -10.232 29.602 12.756 1.00 59.06 366 GLU A O 1
ATOM 2827 N N . VAL A 1 367 ? -11.060 27.999 14.076 1.00 65.44 367 VAL A N 1
ATOM 2828 C CA . VAL A 1 367 ? -11.283 27.035 12.985 1.00 65.44 367 VAL A CA 1
ATOM 2829 C C . VAL A 1 367 ? -12.768 26.743 12.825 1.00 65.44 367 VAL A C 1
ATOM 2831 O O . VAL A 1 367 ? -13.438 26.344 13.777 1.00 65.44 367 VAL A O 1
ATOM 2834 N N . LYS A 1 368 ? -13.284 26.904 11.597 1.00 66.94 368 LYS A N 1
ATOM 2835 C CA . LYS A 1 368 ? -14.662 26.528 11.266 1.00 66.94 368 LYS A CA 1
ATOM 2836 C C . LYS A 1 368 ? -14.845 25.031 11.514 1.00 66.94 368 LYS A C 1
ATOM 2838 O O . LYS A 1 368 ? -14.158 24.202 10.921 1.00 66.94 368 LYS A O 1
ATOM 2843 N N . LEU A 1 369 ? -15.796 24.712 12.378 1.00 67.00 369 LEU A N 1
ATOM 2844 C CA . LEU A 1 369 ? -16.183 23.348 12.686 1.00 67.00 369 LEU A CA 1
ATOM 2845 C C . LEU A 1 369 ? -16.911 22.713 11.486 1.00 67.00 369 LEU A C 1
ATOM 2847 O O . LEU A 1 369 ? -17.815 23.348 10.934 1.00 67.00 369 LEU A O 1
ATOM 2851 N N . PRO A 1 370 ? -16.542 21.484 11.085 1.00 66.62 370 PRO A N 1
ATOM 2852 C CA . PRO A 1 370 ? -17.330 20.684 10.151 1.00 66.62 370 PRO A CA 1
ATOM 2853 C C . PRO A 1 370 ? -18.833 20.641 10.476 1.00 66.62 370 PRO A C 1
ATOM 2855 O O . PRO A 1 370 ? -19.221 20.538 11.625 1.00 66.62 370 PRO A O 1
ATOM 2858 N N . ALA A 1 371 ? -19.726 20.654 9.493 1.00 64.31 371 ALA A N 1
ATOM 2859 C CA . ALA A 1 371 ? -21.165 20.522 9.741 1.00 64.31 371 ALA A CA 1
ATOM 2860 C C . ALA A 1 371 ? -21.621 19.058 9.916 1.00 64.31 371 ALA A C 1
ATOM 2862 O O . ALA A 1 371 ? -22.771 18.812 10.275 1.00 64.31 371 ALA A O 1
ATOM 2863 N N . GLY A 1 372 ? -20.744 18.078 9.660 1.00 62.97 372 GLY A N 1
ATOM 2864 C CA . GLY A 1 372 ? -21.053 16.653 9.789 1.00 62.97 372 GLY A CA 1
ATOM 2865 C C . GLY A 1 372 ? -19.919 15.717 9.340 1.00 62.97 372 GLY A C 1
ATOM 2866 O O . GLY A 1 372 ? -18.824 16.184 9.013 1.00 62.97 372 GLY A O 1
ATOM 2867 N N . PRO A 1 373 ? -20.169 14.392 9.280 1.00 58.69 373 PRO A N 1
ATOM 2868 C CA . PRO A 1 373 ? -19.132 13.374 9.059 1.00 58.69 373 PRO A CA 1
ATOM 2869 C C . PRO A 1 373 ? -18.345 13.522 7.746 1.00 58.69 373 PRO A C 1
ATOM 2871 O O . PRO A 1 373 ? -17.133 13.311 7.726 1.00 58.69 373 PRO A O 1
ATOM 2874 N N . LEU A 1 374 ? -19.007 13.926 6.655 1.00 67.00 374 LEU A N 1
ATOM 2875 C CA . LEU A 1 374 ? -18.358 14.119 5.352 1.00 67.00 374 LEU A CA 1
ATOM 2876 C C . LEU A 1 374 ? -17.405 15.331 5.352 1.00 67.00 374 LEU A C 1
ATOM 2878 O O . LEU A 1 374 ? -16.271 15.221 4.888 1.00 67.00 374 LEU A O 1
ATOM 2882 N N . GLU A 1 375 ? -17.830 16.470 5.915 1.00 71.19 375 GLU A N 1
ATOM 2883 C CA . GLU A 1 375 ? -16.993 17.679 6.041 1.00 71.19 375 GLU A CA 1
ATOM 2884 C C . GLU A 1 375 ? -15.854 17.467 7.057 1.00 71.19 375 GLU A C 1
ATOM 2886 O O . GLU A 1 375 ? -14.772 18.036 6.910 1.00 71.19 375 GLU A O 1
ATOM 2891 N N . LEU A 1 376 ? -16.047 16.589 8.052 1.00 70.44 376 LEU A N 1
ATOM 2892 C CA . LEU A 1 376 ? -14.999 16.178 8.989 1.00 70.44 376 LEU A CA 1
ATOM 2893 C C . LEU A 1 376 ? -13.938 15.308 8.305 1.00 70.44 376 LEU A C 1
ATOM 2895 O O . LEU A 1 376 ? -12.754 15.588 8.476 1.00 70.44 376 LEU A O 1
ATOM 2899 N N . LYS A 1 377 ? -14.338 14.302 7.507 1.00 74.81 377 LYS A N 1
ATOM 2900 C CA . LYS A 1 377 ? -13.406 13.521 6.668 1.00 74.81 377 LYS A CA 1
ATOM 2901 C C . LYS A 1 377 ? -12.573 14.463 5.798 1.00 74.81 377 LYS A C 1
ATOM 2903 O O . LYS A 1 377 ? -11.349 14.370 5.794 1.00 74.81 377 LYS A O 1
ATOM 2908 N N . ALA A 1 378 ? -13.228 15.421 5.136 1.00 78.50 378 ALA A N 1
ATOM 2909 C CA . ALA A 1 378 ? -12.541 16.435 4.341 1.00 78.50 378 ALA A CA 1
ATOM 2910 C C . ALA A 1 378 ? -11.579 17.283 5.191 1.00 78.50 378 ALA A C 1
ATOM 2912 O O . ALA A 1 378 ? -10.444 17.498 4.784 1.00 78.50 378 ALA A O 1
ATOM 2913 N N . SER A 1 379 ? -11.972 17.703 6.395 1.00 80.06 379 SER A N 1
ATOM 2914 C CA . SER A 1 379 ? -11.124 18.519 7.276 1.00 80.06 379 SER A CA 1
ATOM 2915 C C . SER A 1 379 ? -9.911 17.758 7.823 1.00 80.06 379 SER A C 1
ATOM 2917 O O . SER A 1 379 ? -8.809 18.296 7.822 1.00 80.06 379 SER A O 1
ATOM 2919 N N . LEU A 1 380 ? -10.068 16.494 8.225 1.00 75.25 380 LEU A N 1
ATOM 2920 C CA . LEU A 1 380 ? -8.954 15.639 8.662 1.00 75.25 380 LEU A CA 1
ATOM 2921 C C . LEU A 1 380 ? -7.953 15.357 7.534 1.00 75.25 380 LEU A C 1
ATOM 2923 O O . LEU A 1 380 ? -6.749 15.251 7.779 1.00 75.25 380 LEU A O 1
ATOM 2927 N N . HIS A 1 381 ? -8.451 15.250 6.302 1.00 78.25 381 HIS A N 1
ATOM 2928 C CA . HIS A 1 381 ? -7.646 14.915 5.134 1.00 78.25 381 HIS A CA 1
ATOM 2929 C C . HIS A 1 381 ? -7.070 16.141 4.397 1.00 78.25 381 HIS A C 1
ATOM 2931 O O . HIS A 1 381 ? -6.040 16.029 3.742 1.00 78.25 381 HIS A O 1
ATOM 2937 N N . GLN A 1 382 ? -7.712 17.309 4.461 1.00 81.25 382 GLN A N 1
ATOM 2938 C CA . GLN A 1 382 ? -7.371 18.469 3.620 1.00 81.25 382 GLN A CA 1
ATOM 2939 C C . GLN A 1 382 ? -7.066 19.745 4.415 1.00 81.25 382 GLN A C 1
ATOM 2941 O O . GLN A 1 382 ? -6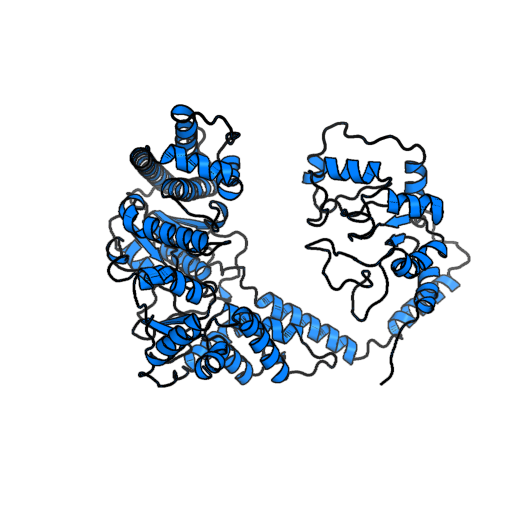.565 20.700 3.825 1.00 81.25 382 GLN A O 1
ATOM 2946 N N . ASN A 1 383 ? -7.328 19.790 5.728 1.00 83.25 383 ASN A N 1
ATOM 2947 C CA . ASN A 1 383 ? -7.114 20.978 6.557 1.00 83.25 383 ASN A CA 1
ATOM 2948 C C . ASN A 1 383 ? -6.067 20.719 7.666 1.00 83.25 383 ASN A C 1
ATOM 2950 O O . ASN A 1 383 ? -6.418 20.309 8.777 1.00 83.25 383 ASN A O 1
ATOM 2954 N N . PRO A 1 384 ? -4.773 20.991 7.396 1.00 82.44 384 PRO A N 1
ATOM 2955 C CA . PRO A 1 384 ? -3.696 20.861 8.379 1.00 82.44 384 PRO A CA 1
ATOM 2956 C C . PRO A 1 384 ? -3.946 21.615 9.690 1.00 82.44 384 PRO A C 1
ATOM 2958 O O . PRO A 1 384 ? -3.710 21.068 10.763 1.00 82.44 384 PRO A O 1
ATOM 2961 N N . THR A 1 385 ? -4.466 22.844 9.620 1.00 82.88 385 THR A N 1
ATOM 2962 C CA . THR A 1 385 ? -4.731 23.678 10.801 1.00 82.88 385 THR A CA 1
ATOM 2963 C C . THR A 1 385 ? -5.793 23.049 11.696 1.00 82.88 385 THR A C 1
ATOM 2965 O O . THR A 1 385 ? -5.634 23.006 12.914 1.00 82.88 385 THR A O 1
ATOM 2968 N N . PHE A 1 386 ? -6.851 22.491 11.100 1.00 81.50 386 PHE A N 1
ATOM 2969 C CA . PHE A 1 386 ? -7.858 21.739 11.847 1.00 81.50 386 PHE A CA 1
ATOM 2970 C C . PHE A 1 386 ? -7.248 20.517 12.543 1.00 81.50 386 PHE A C 1
ATOM 2972 O O . PHE A 1 386 ? -7.527 20.279 13.717 1.00 81.50 386 PHE A O 1
ATOM 2979 N N . LYS A 1 387 ? -6.386 19.763 11.849 1.00 80.62 387 LYS A N 1
ATOM 2980 C CA . LYS A 1 387 ? -5.700 18.594 12.416 1.00 80.62 387 LYS A CA 1
ATOM 2981 C C . LYS A 1 387 ? -4.814 18.974 13.605 1.00 80.62 387 LYS A C 1
ATOM 2983 O O . LYS A 1 387 ? -4.877 18.319 14.643 1.00 80.62 387 LYS A O 1
ATOM 2988 N N . GLU A 1 388 ? -4.015 20.031 13.482 1.00 82.94 388 GLU A N 1
ATOM 2989 C CA . GLU A 1 388 ? -3.174 20.520 14.580 1.00 82.94 388 GLU A CA 1
ATOM 2990 C C . GLU A 1 388 ? -4.003 20.942 15.794 1.00 82.94 388 GLU A C 1
ATOM 2992 O O . GLU A 1 388 ? -3.648 20.627 16.931 1.00 82.94 388 GLU A O 1
ATOM 2997 N N . GLU A 1 389 ? -5.120 21.626 15.561 1.00 79.62 389 GLU A N 1
ATOM 2998 C CA . GLU A 1 389 ? -6.010 22.060 16.631 1.00 79.62 389 GLU A CA 1
ATOM 2999 C C . GLU A 1 389 ? -6.696 20.871 17.313 1.00 79.62 389 GLU A C 1
ATOM 3001 O O . GLU A 1 389 ? -6.722 20.785 18.543 1.00 79.62 389 GLU A O 1
ATOM 3006 N N . LEU A 1 390 ? -7.158 19.888 16.534 1.00 80.06 390 LEU A N 1
ATOM 3007 C CA . LEU A 1 390 ? -7.681 18.628 17.055 1.00 80.06 390 LEU A CA 1
ATOM 3008 C C . LEU A 1 390 ? -6.650 17.927 17.950 1.00 80.06 390 LEU A C 1
ATOM 3010 O O . LEU A 1 390 ? -6.978 17.504 19.060 1.00 80.06 390 LEU A O 1
ATOM 3014 N N . GLN A 1 391 ? -5.399 17.827 17.499 1.00 83.88 391 GLN A N 1
ATOM 3015 C CA . GLN A 1 391 ? -4.310 17.216 18.263 1.00 83.88 391 GLN A CA 1
ATOM 3016 C C . GLN A 1 391 ? -4.060 17.961 19.578 1.00 83.88 391 GLN A C 1
ATOM 3018 O O . GLN A 1 391 ? -4.135 17.359 20.651 1.00 83.88 391 GLN A O 1
ATOM 3023 N N . LYS A 1 392 ? -3.854 19.286 19.529 1.00 83.00 392 LYS A N 1
ATOM 3024 C CA . LYS A 1 392 ? -3.613 20.115 20.727 1.00 83.00 392 LYS A CA 1
ATOM 3025 C C . LYS A 1 392 ? -4.666 19.885 21.803 1.00 83.00 392 LYS A C 1
ATOM 3027 O O . LYS A 1 392 ? -4.329 19.764 22.980 1.00 83.00 392 LYS A O 1
ATOM 3032 N N . ARG A 1 393 ? -5.928 19.795 21.394 1.00 78.19 393 ARG A N 1
ATOM 3033 C CA . ARG A 1 393 ? -7.059 19.723 22.315 1.00 78.19 393 ARG A CA 1
ATOM 3034 C C . ARG A 1 393 ? -7.376 18.313 22.792 1.00 78.19 393 ARG A C 1
ATOM 3036 O O . ARG A 1 393 ? -7.834 18.143 23.916 1.00 78.19 393 ARG A O 1
ATOM 3043 N N . THR A 1 394 ? -7.073 17.292 21.994 1.00 78.38 394 THR A N 1
ATOM 3044 C CA . THR A 1 394 ? -7.296 15.886 22.375 1.00 78.38 394 THR A CA 1
ATOM 3045 C C . THR A 1 394 ? -6.162 15.278 23.203 1.00 78.38 394 THR A C 1
ATOM 3047 O O . THR A 1 394 ? -6.372 14.235 23.822 1.00 78.38 394 THR A O 1
ATOM 3050 N N . ARG A 1 395 ? -4.990 15.926 23.302 1.00 79.00 395 ARG A N 1
ATOM 3051 C CA . ARG A 1 395 ? -3.833 15.439 24.088 1.00 79.00 395 ARG A CA 1
ATOM 3052 C C . ARG A 1 395 ? -4.156 15.082 25.542 1.00 79.00 395 ARG A C 1
ATOM 3054 O O . ARG A 1 395 ? -3.666 14.071 26.035 1.00 79.00 395 ARG A O 1
ATOM 3061 N N . GLY A 1 396 ? -5.001 15.864 26.217 1.00 80.69 396 GLY A N 1
ATOM 3062 C CA . GLY A 1 396 ? -5.432 15.588 27.598 1.00 80.69 396 GLY A CA 1
ATOM 3063 C C . GLY A 1 396 ? -6.554 14.549 27.719 1.00 80.69 396 GLY A C 1
ATOM 3064 O O . GLY A 1 396 ? -6.894 14.125 28.819 1.00 80.69 396 GLY A O 1
ATOM 3065 N N . LEU A 1 397 ? -7.131 14.135 26.592 1.00 81.44 397 LEU A N 1
ATOM 3066 C CA . LEU A 1 397 ? -8.390 13.395 26.519 1.00 81.44 397 LEU A CA 1
ATOM 3067 C C . LEU A 1 397 ? -8.234 12.011 25.874 1.00 81.44 397 LEU A C 1
ATOM 3069 O O . LEU A 1 397 ? -9.225 11.316 25.655 1.00 81.44 397 LEU A O 1
ATOM 3073 N N . VAL A 1 398 ? -7.001 11.574 25.597 1.00 86.06 398 VAL A N 1
ATOM 3074 C CA . VAL A 1 398 ? -6.715 10.323 24.874 1.00 86.06 398 VAL A CA 1
ATOM 3075 C C . VAL A 1 398 ? -7.397 9.113 25.516 1.00 86.06 398 VAL A C 1
ATOM 3077 O O . VAL A 1 398 ? -8.019 8.324 24.815 1.00 86.06 398 VAL A O 1
ATOM 3080 N N . GLU A 1 399 ? -7.342 8.965 26.842 1.00 89.50 399 GLU A N 1
ATOM 3081 C CA . GLU A 1 399 ? -7.971 7.821 27.521 1.00 89.50 399 GLU A CA 1
ATOM 3082 C C . GLU A 1 399 ? -9.502 7.838 27.415 1.00 89.50 399 GLU A C 1
ATOM 3084 O O . GLU A 1 399 ? -10.138 6.790 27.300 1.00 89.50 399 GLU A O 1
ATOM 3089 N N . GLN A 1 400 ? -10.113 9.023 27.428 1.00 84.12 400 GLN A N 1
ATOM 3090 C CA . GLN A 1 400 ? -11.553 9.167 27.220 1.00 84.12 400 GLN A CA 1
ATOM 3091 C C . GLN A 1 400 ? -11.938 8.842 25.776 1.00 84.12 400 GLN A C 1
ATOM 3093 O O . GLN A 1 400 ? -12.887 8.086 25.564 1.00 84.12 400 GLN A O 1
ATOM 3098 N N . LEU A 1 401 ? -11.163 9.331 24.805 1.00 83.19 401 LEU A N 1
ATOM 3099 C CA . LEU A 1 401 ? -11.346 9.023 23.389 1.00 83.19 401 LEU A CA 1
ATOM 3100 C C . LEU A 1 401 ? -11.236 7.514 23.128 1.00 83.19 401 LEU A C 1
ATOM 3102 O O . LEU A 1 401 ? -12.086 6.944 22.451 1.00 83.19 401 LEU A O 1
ATOM 3106 N N . VAL A 1 402 ? -10.244 6.840 23.723 1.00 89.38 402 VAL A N 1
ATOM 3107 C CA . VAL A 1 402 ? -10.074 5.379 23.618 1.00 89.38 402 VAL A CA 1
ATOM 3108 C C . VAL A 1 402 ? -11.264 4.628 24.225 1.00 89.38 402 VAL A C 1
ATOM 3110 O O . VAL A 1 402 ? -11.721 3.640 23.649 1.00 89.38 402 VAL A O 1
ATOM 3113 N N . ARG A 1 403 ? -11.814 5.082 25.362 1.00 87.81 403 ARG A N 1
ATOM 3114 C CA . ARG A 1 403 ? -13.034 4.476 25.928 1.00 87.81 403 ARG A CA 1
ATOM 3115 C C . ARG A 1 403 ? -14.227 4.626 24.987 1.00 87.81 403 ARG A C 1
ATOM 3117 O O . ARG A 1 403 ? -14.885 3.632 24.702 1.00 87.81 403 ARG A O 1
ATOM 3124 N N . GLN A 1 404 ? -14.468 5.829 24.466 1.00 83.19 404 GLN A N 1
ATOM 3125 C CA . GLN A 1 404 ? -15.559 6.087 23.517 1.00 83.19 404 GLN A CA 1
ATOM 3126 C C . GLN A 1 404 ? -15.406 5.271 22.228 1.00 83.19 404 GLN A C 1
ATOM 3128 O O . GLN A 1 404 ? -16.384 4.720 21.724 1.00 83.19 404 GLN A O 1
ATOM 3133 N N . ALA A 1 405 ? -14.174 5.149 21.731 1.00 87.06 405 ALA A N 1
ATOM 3134 C CA . ALA A 1 405 ? -13.820 4.307 20.599 1.00 87.06 405 ALA A CA 1
ATOM 3135 C C . ALA A 1 405 ? -14.199 2.840 20.833 1.00 87.06 405 ALA A C 1
ATOM 3137 O O . ALA A 1 405 ? -14.865 2.231 20.001 1.00 87.06 405 ALA A O 1
ATOM 3138 N N . ARG A 1 406 ? -13.836 2.278 21.990 1.00 91.50 406 ARG A N 1
ATOM 3139 C CA . ARG A 1 406 ? -14.185 0.895 22.346 1.00 91.50 406 ARG A CA 1
ATOM 3140 C C . ARG A 1 406 ? -15.694 0.692 22.486 1.00 91.50 406 ARG A C 1
ATOM 3142 O O . ARG A 1 406 ? -16.201 -0.299 21.971 1.00 91.50 406 ARG A O 1
ATOM 3149 N N . THR A 1 407 ? -16.406 1.624 23.126 1.00 88.00 407 THR A N 1
ATOM 3150 C CA . THR A 1 407 ? -17.876 1.579 23.227 1.00 88.00 407 THR A CA 1
ATOM 3151 C C . THR A 1 407 ? -18.521 1.554 21.847 1.00 88.00 407 THR A C 1
ATOM 3153 O O . THR A 1 407 ? -19.374 0.714 21.583 1.00 88.00 407 THR A O 1
ATOM 3156 N N . PHE A 1 408 ? -18.072 2.421 20.939 1.00 86.00 408 PHE A N 1
ATOM 3157 C CA . PHE A 1 408 ? -18.572 2.417 19.571 1.00 86.00 408 PHE A CA 1
ATOM 3158 C C . PHE A 1 408 ? -18.317 1.119 18.839 1.00 86.00 408 PHE A C 1
ATOM 3160 O O . PHE A 1 408 ? -19.234 0.601 18.214 1.00 86.00 408 PHE A O 1
ATOM 3167 N N . VAL A 1 409 ? -17.085 0.613 18.880 1.00 90.12 409 VAL A N 1
ATOM 3168 C CA . VAL A 1 409 ? -16.775 -0.626 18.174 1.00 90.12 409 VAL A CA 1
ATOM 3169 C C . VAL A 1 409 ? -17.656 -1.759 18.695 1.00 90.12 409 VAL A C 1
ATOM 3171 O O . VAL A 1 409 ? -18.159 -2.525 17.883 1.00 90.12 409 VAL A O 1
ATOM 3174 N N . GLY A 1 410 ? -17.928 -1.812 20.004 1.00 91.50 410 GLY A N 1
ATOM 3175 C CA . GLY A 1 410 ? -18.906 -2.741 20.575 1.00 91.50 410 GLY A CA 1
ATOM 3176 C C . GLY A 1 410 ? -20.298 -2.599 19.949 1.00 91.50 410 GLY A C 1
ATOM 3177 O O . GLY A 1 410 ? -20.827 -3.566 19.412 1.00 91.50 410 GLY A O 1
ATOM 3178 N N . GLU A 1 411 ? -20.855 -1.386 19.926 1.00 88.56 411 GLU A N 1
ATOM 3179 C CA . GLU A 1 411 ? -22.167 -1.122 19.311 1.00 88.56 411 GLU A CA 1
ATOM 3180 C C . GLU A 1 411 ? -22.205 -1.458 17.812 1.00 88.56 411 GLU A C 1
ATOM 3182 O O . GLU A 1 411 ? -23.180 -2.028 17.327 1.00 88.56 411 GLU A O 1
ATOM 3187 N N . ALA A 1 412 ? -21.144 -1.122 17.076 1.00 87.50 412 ALA A N 1
ATOM 3188 C CA . ALA A 1 412 ? -21.013 -1.398 15.651 1.00 87.50 412 ALA A CA 1
ATOM 3189 C C . ALA A 1 412 ? -20.934 -2.908 15.376 1.00 87.50 412 ALA A C 1
ATOM 3191 O O . ALA A 1 412 ? -21.577 -3.408 14.452 1.00 87.50 412 ALA A O 1
ATOM 3192 N N . VAL A 1 413 ? -20.183 -3.645 16.199 1.00 92.69 413 VAL A N 1
ATOM 3193 C CA . VAL A 1 413 ? -20.107 -5.110 16.153 1.00 92.69 413 VAL A CA 1
ATOM 3194 C C . VAL A 1 413 ? -21.483 -5.724 16.404 1.00 92.69 413 VAL A C 1
ATOM 3196 O O . VAL A 1 413 ? -21.926 -6.560 15.615 1.00 92.69 413 VAL A O 1
ATOM 3199 N N . ASP A 1 414 ? -22.182 -5.284 17.450 1.00 91.38 414 ASP A N 1
ATOM 3200 C CA . ASP A 1 414 ? -23.513 -5.787 17.796 1.00 91.38 414 ASP A CA 1
ATOM 3201 C C . ASP A 1 414 ? -24.540 -5.486 16.700 1.00 91.38 414 ASP A C 1
ATOM 3203 O O . ASP A 1 414 ? -25.367 -6.339 16.362 1.00 91.38 414 ASP A O 1
ATOM 3207 N N . GLN A 1 415 ? -24.463 -4.299 16.095 1.00 88.50 415 GLN A N 1
ATOM 3208 C CA . GLN A 1 415 ? -25.313 -3.912 14.976 1.00 88.50 415 GLN A CA 1
ATOM 3209 C C . GLN A 1 415 ? -25.098 -4.834 13.772 1.00 88.50 415 GLN A C 1
ATOM 3211 O O . GLN A 1 415 ? -26.057 -5.411 13.261 1.00 88.50 415 GLN A O 1
ATOM 3216 N N . VAL A 1 416 ? -23.852 -5.020 13.334 1.00 91.25 416 VAL A N 1
ATOM 3217 C CA . VAL A 1 416 ? -23.527 -5.880 12.185 1.00 91.25 416 VAL A CA 1
ATOM 3218 C C . VAL A 1 416 ? -23.951 -7.328 12.441 1.00 91.25 416 VAL A C 1
ATOM 3220 O O . VAL A 1 416 ? -24.557 -7.949 11.569 1.00 91.25 416 VAL A O 1
ATOM 3223 N N . ARG A 1 417 ? -23.695 -7.862 13.640 1.00 93.81 417 ARG A N 1
ATOM 3224 C CA . ARG A 1 417 ? -24.132 -9.211 14.039 1.00 93.81 417 ARG A CA 1
ATOM 3225 C C . ARG A 1 417 ? -25.649 -9.357 14.016 1.00 93.81 417 ARG A C 1
ATOM 3227 O O . ARG A 1 417 ? -26.155 -10.364 13.528 1.00 93.81 417 ARG A O 1
ATOM 3234 N N . SER A 1 418 ? -26.373 -8.336 14.473 1.00 91.62 418 SER A N 1
ATOM 3235 C CA . SER A 1 418 ? -27.839 -8.305 14.435 1.00 91.62 418 SER A CA 1
ATOM 3236 C C . SER A 1 418 ? -28.370 -8.270 12.999 1.00 91.62 418 SER A C 1
ATOM 3238 O O . SER A 1 418 ? -29.247 -9.058 12.653 1.00 91.62 418 SER A O 1
ATOM 3240 N N . GLN A 1 419 ? -27.796 -7.420 12.140 1.00 90.19 419 GLN A N 1
ATOM 3241 C CA . GLN A 1 419 ? -28.146 -7.314 10.716 1.00 90.19 419 GLN A CA 1
ATOM 3242 C C . GLN A 1 419 ? -27.857 -8.616 9.949 1.00 90.19 419 GLN A C 1
ATOM 3244 O O . GLN A 1 419 ? -28.597 -8.987 9.040 1.00 90.19 419 GLN A O 1
ATOM 3249 N N . ARG A 1 420 ? -26.794 -9.338 10.328 1.00 92.38 420 ARG A N 1
ATOM 3250 C CA . ARG A 1 420 ? -26.447 -10.657 9.774 1.00 92.38 420 ARG A CA 1
ATOM 3251 C C . ARG A 1 420 ? -27.168 -11.830 10.439 1.00 92.38 420 ARG A C 1
ATOM 3253 O O . ARG A 1 420 ? -27.069 -12.935 9.920 1.00 92.38 420 ARG A O 1
ATOM 3260 N N . GLN A 1 421 ? -27.886 -11.596 11.539 1.00 94.50 421 GLN A N 1
ATOM 3261 C CA . GLN A 1 421 ? -28.520 -12.631 12.365 1.00 94.50 421 GLN A CA 1
ATOM 3262 C C . GLN A 1 421 ? -27.534 -13.715 12.840 1.00 94.50 421 GLN A C 1
ATOM 3264 O O . GLN A 1 421 ? -27.888 -14.884 12.968 1.00 94.50 421 GLN A O 1
ATOM 3269 N N . ASP A 1 422 ? -26.292 -13.315 13.114 1.00 95.06 422 ASP A N 1
ATOM 3270 C CA . ASP A 1 422 ? -25.216 -14.207 13.540 1.00 95.06 422 ASP A CA 1
ATOM 3271 C C . ASP A 1 422 ? -24.428 -13.555 14.693 1.00 95.06 422 ASP A C 1
ATOM 3273 O O . ASP A 1 422 ? -23.590 -12.680 14.454 1.00 95.06 422 ASP A O 1
ATOM 3277 N N . PRO A 1 423 ? -24.681 -13.954 15.956 1.00 93.00 423 PRO A N 1
ATOM 3278 C CA . PRO A 1 423 ? -24.018 -13.372 17.122 1.00 93.00 423 PRO A CA 1
ATOM 3279 C C . PRO A 1 423 ? -22.537 -13.762 17.235 1.00 93.00 423 PRO A C 1
ATOM 3281 O O . PRO A 1 423 ? -21.786 -13.088 17.940 1.00 93.00 423 PRO A O 1
ATOM 3284 N N . ALA A 1 424 ? -22.108 -14.830 16.557 1.00 92.88 424 ALA A N 1
ATOM 3285 C CA . ALA A 1 424 ? -20.727 -15.301 16.562 1.00 92.88 424 ALA A CA 1
ATOM 3286 C C . ALA A 1 424 ? -19.915 -14.749 15.381 1.00 92.88 424 ALA A C 1
ATOM 3288 O O . ALA A 1 424 ? -18.692 -14.909 15.365 1.00 92.88 424 ALA A O 1
ATOM 3289 N N . ARG A 1 425 ? -20.563 -14.060 14.426 1.00 94.81 425 ARG A N 1
ATOM 3290 C CA . ARG A 1 425 ? -19.907 -13.484 13.247 1.00 94.81 425 ARG A CA 1
ATOM 3291 C C . ARG A 1 425 ? -18.688 -12.668 13.667 1.00 94.81 425 ARG A C 1
ATOM 3293 O O . ARG A 1 425 ? -18.776 -11.745 14.491 1.00 94.81 425 ARG A O 1
ATOM 3300 N N . LYS A 1 426 ? -17.544 -13.007 13.078 1.00 96.69 426 LYS A N 1
ATOM 3301 C CA . LYS A 1 426 ? -16.298 -12.259 13.235 1.00 96.69 426 LYS A CA 1
ATOM 3302 C C . LYS A 1 426 ? -16.318 -11.047 12.327 1.00 96.69 426 LYS A C 1
ATOM 3304 O O . LYS A 1 426 ? -16.617 -11.172 11.144 1.00 96.69 426 LYS A O 1
ATOM 3309 N N . LEU A 1 427 ? -15.971 -9.888 12.870 1.00 97.31 427 LEU A N 1
ATOM 3310 C CA . LEU A 1 427 ? -15.772 -8.681 12.082 1.00 97.31 427 LEU A CA 1
ATOM 3311 C C . LEU A 1 427 ? -14.282 -8.430 11.906 1.00 97.31 427 LEU A C 1
ATOM 3313 O O . LEU A 1 427 ? -13.508 -8.545 12.861 1.00 97.31 427 LEU A O 1
ATOM 3317 N N . VAL A 1 428 ? -13.898 -8.041 10.694 1.00 98.38 428 VAL A N 1
ATOM 3318 C CA . VAL A 1 428 ? -12.521 -7.690 10.359 1.00 98.38 428 VAL A CA 1
ATOM 3319 C C . VAL A 1 428 ? -12.496 -6.346 9.646 1.00 98.38 428 VAL A C 1
ATOM 3321 O O . VAL A 1 428 ? -13.181 -6.160 8.644 1.00 98.38 428 VAL A O 1
ATOM 3324 N N . LEU A 1 429 ? -11.681 -5.415 10.137 1.00 98.12 429 LEU A N 1
ATOM 3325 C CA . LEU A 1 429 ? -11.365 -4.165 9.454 1.00 98.12 429 LEU A CA 1
ATOM 3326 C C . LEU A 1 429 ? -9.932 -4.219 8.925 1.00 98.12 429 LEU A C 1
ATOM 3328 O O . LEU A 1 429 ? -8.981 -4.364 9.690 1.00 98.12 429 LEU A O 1
ATOM 3332 N N . ILE A 1 430 ? -9.769 -4.063 7.617 1.00 98.50 430 ILE A N 1
ATOM 3333 C CA . ILE A 1 430 ? -8.464 -3.919 6.975 1.00 98.50 430 ILE A CA 1
ATOM 3334 C C . ILE A 1 430 ? -8.190 -2.432 6.757 1.00 98.50 430 ILE A C 1
ATOM 3336 O O . ILE A 1 430 ? -8.961 -1.745 6.088 1.00 98.50 430 ILE A O 1
ATOM 3340 N N . VAL A 1 431 ? -7.085 -1.953 7.324 1.00 97.44 431 VAL A N 1
ATOM 3341 C CA . VAL A 1 431 ? -6.644 -0.556 7.306 1.00 97.44 431 VAL A CA 1
ATOM 3342 C C . VAL A 1 431 ? -5.383 -0.444 6.437 1.00 97.44 431 VAL A C 1
ATOM 3344 O O . VAL A 1 431 ? -4.266 -0.723 6.890 1.00 97.44 431 VAL A O 1
ATOM 3347 N N . ASP A 1 432 ? -5.559 -0.065 5.170 1.00 95.19 432 ASP A N 1
ATOM 3348 C CA . ASP A 1 432 ? -4.485 0.082 4.174 1.00 95.19 432 ASP A CA 1
ATOM 3349 C C . ASP A 1 432 ? -3.915 1.517 4.142 1.00 95.19 432 ASP A C 1
ATOM 3351 O O . ASP A 1 432 ? -4.471 2.456 4.719 1.00 95.19 432 ASP A O 1
ATOM 3355 N N . SER A 1 433 ? -2.792 1.679 3.442 1.00 91.81 433 SER A N 1
ATOM 3356 C CA . SER A 1 433 ? -2.068 2.921 3.163 1.00 91.81 433 SER A CA 1
ATOM 3357 C C . SER A 1 433 ? -1.364 3.589 4.342 1.00 91.81 433 SER A C 1
ATOM 3359 O O . SER A 1 433 ? -0.715 4.615 4.141 1.00 91.81 433 SER A O 1
ATOM 3361 N N . VAL A 1 434 ? -1.392 3.048 5.557 1.00 88.44 434 VAL A N 1
ATOM 3362 C CA . VAL A 1 434 ? -0.686 3.672 6.694 1.00 88.44 434 VAL A CA 1
ATOM 3363 C C . VAL A 1 434 ? 0.834 3.550 6.541 1.00 88.44 434 VAL A C 1
ATOM 3365 O O . VAL A 1 434 ? 1.589 4.423 6.971 1.00 88.44 434 VAL A O 1
ATOM 3368 N N . GLU A 1 435 ? 1.314 2.541 5.810 1.00 83.38 435 GLU A N 1
ATOM 3369 C CA . GLU A 1 435 ? 2.725 2.413 5.436 1.00 83.38 435 GLU A CA 1
ATOM 3370 C C . GLU A 1 435 ? 3.217 3.545 4.523 1.00 83.38 435 GLU A C 1
ATOM 3372 O O . GLU A 1 435 ? 4.417 3.685 4.263 1.00 83.38 435 GLU A O 1
ATOM 3377 N N . ARG A 1 436 ? 2.287 4.345 3.993 1.00 84.38 436 ARG A N 1
ATOM 3378 C CA . ARG A 1 436 ? 2.579 5.507 3.164 1.00 84.38 436 ARG A CA 1
ATOM 3379 C C . ARG A 1 436 ? 2.887 6.763 3.981 1.00 84.38 436 ARG A C 1
ATOM 3381 O O . ARG A 1 436 ? 3.205 7.749 3.321 1.00 84.38 436 ARG A O 1
ATOM 3388 N N . LEU A 1 437 ? 2.866 6.722 5.317 1.00 82.25 437 LEU A N 1
ATOM 3389 C CA . LEU A 1 437 ? 3.354 7.814 6.164 1.00 82.25 437 LEU A CA 1
ATOM 3390 C C . LEU A 1 437 ? 4.798 8.187 5.788 1.00 82.25 437 LEU A C 1
ATOM 3392 O O . LEU A 1 437 ? 5.709 7.350 5.813 1.00 82.25 437 LEU A O 1
ATOM 3396 N N . ARG A 1 438 ? 4.993 9.436 5.360 1.00 74.62 438 ARG A N 1
ATOM 3397 C CA . ARG A 1 438 ? 6.267 9.958 4.852 1.00 74.62 438 ARG A CA 1
ATOM 3398 C C . ARG A 1 438 ? 6.455 11.395 5.279 1.00 74.62 438 ARG A C 1
ATOM 3400 O O . ARG A 1 438 ? 5.554 12.195 5.104 1.00 74.62 438 ARG A O 1
ATOM 3407 N N . GLY A 1 439 ? 7.642 11.741 5.747 1.00 69.12 439 GLY A N 1
ATOM 3408 C CA . GLY A 1 439 ? 7.990 13.148 5.847 1.00 69.12 439 GLY A CA 1
ATOM 3409 C C . GLY A 1 439 ? 8.204 13.780 4.484 1.00 69.12 439 GLY A C 1
ATOM 3410 O O . GLY A 1 439 ? 8.775 13.154 3.589 1.00 69.12 439 GLY A O 1
ATOM 3411 N N . VAL A 1 440 ? 7.778 15.028 4.353 1.00 65.31 440 VAL A N 1
ATOM 3412 C CA . VAL A 1 440 ? 8.119 15.918 3.243 1.00 65.31 440 VAL A CA 1
ATOM 3413 C C . VAL A 1 440 ? 8.625 17.215 3.868 1.00 65.31 440 VAL A C 1
ATOM 3415 O O . VAL A 1 440 ? 8.066 17.642 4.871 1.00 65.31 440 VAL A O 1
ATOM 3418 N N . GLY A 1 441 ? 9.665 17.823 3.297 1.00 67.31 441 GLY A N 1
ATOM 3419 C CA . GLY A 1 441 ? 10.296 19.019 3.860 1.00 67.31 441 GLY A CA 1
ATOM 3420 C C . GLY A 1 441 ? 11.675 18.719 4.435 1.00 67.31 441 GLY A C 1
ATOM 3421 O O . GLY A 1 441 ? 12.422 17.911 3.873 1.00 67.31 441 GLY A O 1
ATOM 3422 N N . ASP A 1 442 ? 12.018 19.377 5.536 1.00 66.31 442 ASP A N 1
ATOM 3423 C CA . ASP A 1 442 ? 13.363 19.313 6.095 1.00 66.31 442 ASP A CA 1
ATOM 3424 C C . ASP A 1 442 ? 13.622 17.989 6.828 1.00 66.31 442 ASP A C 1
ATOM 3426 O O . ASP A 1 442 ? 12.721 17.248 7.226 1.00 66.31 442 ASP A O 1
ATOM 3430 N N . SER A 1 443 ? 14.903 17.673 7.045 1.00 68.94 443 SER A N 1
ATOM 3431 C CA . SER A 1 443 ? 15.313 16.409 7.681 1.00 68.94 443 SER A CA 1
ATOM 3432 C C . SER A 1 443 ? 14.729 16.212 9.088 1.00 68.94 443 SER A C 1
ATOM 3434 O O . SER A 1 443 ? 14.580 15.073 9.534 1.00 68.94 443 SER A O 1
ATOM 3436 N N . ALA A 1 444 ? 14.403 17.300 9.792 1.00 73.56 444 ALA A N 1
ATOM 3437 C CA . ALA A 1 444 ? 13.749 17.252 11.097 1.00 73.56 444 ALA A CA 1
ATOM 3438 C C . ALA A 1 444 ? 12.299 16.751 10.985 1.00 73.56 444 ALA A C 1
ATOM 3440 O O . ALA A 1 444 ? 11.944 15.791 11.672 1.00 73.56 444 ALA A O 1
ATOM 3441 N N . ASP A 1 445 ? 11.518 17.314 10.059 1.00 74.31 445 ASP A N 1
ATOM 3442 C CA . ASP A 1 445 ? 10.127 16.919 9.803 1.00 74.31 445 ASP A CA 1
ATOM 3443 C C . ASP A 1 445 ? 10.053 15.447 9.394 1.00 74.31 445 ASP A C 1
ATOM 3445 O O . ASP A 1 445 ? 9.227 14.678 9.887 1.00 74.31 445 ASP A O 1
ATOM 3449 N N . VAL A 1 446 ? 10.992 15.008 8.549 1.00 76.62 446 VAL A N 1
ATOM 3450 C CA . VAL A 1 446 ? 11.087 13.609 8.122 1.00 76.62 446 VAL A CA 1
ATOM 3451 C C . VAL A 1 446 ? 11.294 12.653 9.287 1.00 76.62 446 VAL A C 1
ATOM 3453 O O . VAL A 1 446 ? 10.611 11.627 9.380 1.00 76.62 446 VAL A O 1
ATOM 3456 N N . ARG A 1 447 ? 12.191 12.998 10.211 1.00 79.81 447 ARG A N 1
ATOM 3457 C CA . ARG A 1 447 ? 12.421 12.200 11.419 1.00 79.81 447 ARG A CA 1
ATOM 3458 C C . ARG A 1 447 ? 11.208 12.201 12.343 1.00 79.81 447 ARG A C 1
ATOM 3460 O O . ARG A 1 447 ? 10.895 11.156 12.912 1.00 79.81 447 ARG A O 1
ATOM 3467 N N . GLU A 1 448 ? 10.515 13.331 12.476 1.00 83.19 448 GLU A N 1
ATOM 3468 C CA . GLU A 1 448 ? 9.318 13.432 13.314 1.00 83.19 448 GLU A CA 1
ATOM 3469 C C . GLU A 1 448 ? 8.190 12.530 12.798 1.00 83.19 448 GLU A C 1
ATOM 3471 O O . GLU A 1 448 ? 7.606 11.778 13.581 1.00 83.19 448 GLU A O 1
ATOM 3476 N N . VAL A 1 449 ? 7.933 12.514 11.483 1.00 84.75 449 VAL A N 1
ATOM 3477 C CA . VAL A 1 449 ? 6.917 11.624 10.899 1.00 84.75 449 VAL A CA 1
ATOM 3478 C C . VAL A 1 449 ? 7.250 10.158 11.172 1.00 84.75 449 VAL A C 1
ATOM 3480 O O . VAL A 1 449 ? 6.385 9.414 11.641 1.00 84.75 449 VAL A O 1
ATOM 3483 N N . PHE A 1 450 ? 8.501 9.738 10.961 1.00 81.94 450 PHE A N 1
ATOM 3484 C CA . PHE A 1 450 ? 8.896 8.350 11.214 1.00 81.94 450 PHE A CA 1
ATOM 3485 C C . PHE A 1 450 ? 8.746 7.946 12.680 1.00 81.94 450 PHE A C 1
ATOM 3487 O O . PHE A 1 450 ? 8.179 6.885 12.961 1.00 81.94 450 PHE A O 1
ATOM 3494 N N . LYS A 1 451 ? 9.182 8.813 13.601 1.00 82.94 451 LYS A N 1
ATOM 3495 C CA . LYS A 1 451 ? 9.041 8.599 15.044 1.00 82.94 451 LYS A CA 1
ATOM 3496 C C . LYS A 1 451 ? 7.576 8.566 15.478 1.00 82.94 451 LYS A C 1
ATOM 3498 O O . LYS A 1 451 ? 7.218 7.794 16.366 1.00 82.94 451 LYS A O 1
ATOM 3503 N N . SER A 1 452 ? 6.714 9.367 14.850 1.00 88.81 452 SER A N 1
ATOM 3504 C CA . SER A 1 452 ? 5.277 9.366 15.144 1.00 88.81 452 SER A CA 1
ATOM 3505 C C . SER A 1 452 ? 4.621 8.031 14.774 1.00 88.81 452 SER A C 1
ATOM 3507 O O . SER A 1 452 ? 3.885 7.467 15.580 1.00 88.81 452 SER A O 1
ATOM 3509 N N . ALA A 1 453 ? 4.975 7.454 13.619 1.00 88.69 453 ALA A N 1
ATOM 3510 C CA . ALA A 1 453 ? 4.485 6.142 13.202 1.00 88.69 453 ALA A CA 1
ATOM 3511 C C . ALA A 1 453 ? 5.010 5.012 14.104 1.00 88.69 453 ALA A C 1
ATOM 3513 O O . ALA A 1 453 ? 4.250 4.125 14.487 1.00 88.69 453 ALA A O 1
ATOM 3514 N N . GLU A 1 454 ? 6.289 5.053 14.492 1.00 86.12 454 GLU A N 1
ATOM 3515 C CA . GLU A 1 454 ? 6.838 4.122 15.485 1.00 86.12 454 GLU A CA 1
ATOM 3516 C C . GLU A 1 454 ? 6.073 4.213 16.810 1.00 86.12 454 GLU A C 1
ATOM 3518 O O . GLU A 1 454 ? 5.631 3.193 17.338 1.00 86.12 454 GLU A O 1
ATOM 3523 N N . THR A 1 455 ? 5.877 5.426 17.331 1.00 89.38 455 THR A N 1
ATOM 3524 C CA . THR A 1 455 ? 5.171 5.671 18.599 1.00 89.38 455 THR A CA 1
ATOM 3525 C C . THR A 1 455 ? 3.733 5.155 18.543 1.00 89.38 455 THR A C 1
ATOM 3527 O O . THR A 1 455 ? 3.285 4.490 19.478 1.00 89.38 455 THR A O 1
ATOM 3530 N N . LEU A 1 456 ? 3.032 5.400 17.431 1.00 92.75 456 LEU A N 1
ATOM 3531 C CA . LEU A 1 456 ? 1.668 4.929 17.204 1.00 92.75 456 LEU A CA 1
ATOM 3532 C C . LEU A 1 456 ? 1.564 3.403 17.329 1.00 92.75 456 LEU A C 1
ATOM 3534 O O . LEU A 1 456 ? 0.694 2.902 18.038 1.00 92.75 456 LEU A O 1
ATOM 3538 N N . PHE A 1 457 ? 2.451 2.657 16.670 1.00 92.44 457 PHE A N 1
ATOM 3539 C CA . PHE A 1 457 ? 2.350 1.196 16.639 1.00 92.44 457 PHE A CA 1
ATOM 3540 C C . PHE A 1 457 ? 3.052 0.492 17.804 1.00 92.44 457 PHE A C 1
ATOM 3542 O O . PHE A 1 457 ? 2.710 -0.651 18.095 1.00 92.44 457 PHE A O 1
ATOM 3549 N N . SER A 1 458 ? 3.989 1.143 18.493 1.00 89.56 458 SER A N 1
ATOM 3550 C CA . SER A 1 458 ? 4.650 0.591 19.683 1.00 89.56 458 SER A CA 1
ATOM 3551 C C . SER A 1 458 ? 3.931 1.017 20.966 1.00 89.56 458 SER A C 1
ATOM 3553 O O . SER A 1 458 ? 3.208 0.239 21.583 1.00 89.56 458 SER A O 1
ATOM 3555 N N . SER A 1 459 ? 4.067 2.289 21.338 1.00 90.44 459 SER A N 1
ATOM 3556 C CA . SER A 1 459 ? 3.609 2.854 22.612 1.00 90.44 459 SER A CA 1
ATOM 3557 C C . SER A 1 459 ? 2.085 2.923 22.738 1.00 90.44 459 SER A C 1
ATOM 3559 O O . SER A 1 459 ? 1.557 3.070 23.842 1.00 90.44 459 SER A O 1
ATOM 3561 N N . HIS A 1 460 ? 1.354 2.832 21.625 1.00 94.06 460 HIS A N 1
ATOM 3562 C CA . HIS A 1 460 ? -0.110 2.847 21.615 1.00 94.06 460 HIS A CA 1
ATOM 3563 C C . HIS A 1 460 ? -0.746 1.538 21.133 1.00 94.06 460 HIS A C 1
ATOM 3565 O O . HIS A 1 460 ? -1.954 1.514 20.912 1.00 94.06 460 HIS A O 1
ATOM 3571 N N . ALA A 1 461 ? 0.004 0.431 21.065 1.00 93.50 461 ALA A N 1
ATOM 3572 C CA . ALA A 1 461 ? -0.512 -0.864 20.606 1.00 93.50 461 ALA A CA 1
ATOM 3573 C C . ALA A 1 461 ? -1.806 -1.306 21.328 1.00 93.50 461 ALA A C 1
ATOM 3575 O O . ALA A 1 461 ? -2.776 -1.696 20.682 1.00 93.50 461 ALA A O 1
ATOM 3576 N N . GLU A 1 462 ? -1.884 -1.160 22.658 1.00 93.94 462 GLU A N 1
ATOM 3577 C CA . GLU A 1 462 ? -3.089 -1.505 23.440 1.00 93.94 462 GLU A CA 1
ATOM 3578 C C . GLU A 1 462 ? -4.310 -0.621 23.121 1.00 93.94 462 GLU A C 1
ATOM 3580 O O . GLU A 1 462 ? -5.461 -1.031 23.298 1.00 93.94 462 GLU A O 1
ATOM 3585 N N . LYS A 1 463 ? -4.079 0.604 22.636 1.00 95.44 463 LYS A N 1
ATOM 3586 C CA . LYS A 1 463 ? -5.138 1.552 22.247 1.00 95.44 463 LYS A CA 1
ATOM 3587 C C . LYS A 1 463 ? -5.716 1.234 20.868 1.00 95.44 463 LYS A C 1
ATOM 3589 O O . LYS A 1 463 ? -6.815 1.684 20.568 1.00 95.44 463 LYS A O 1
ATOM 3594 N N . LEU A 1 464 ? -5.004 0.440 20.066 1.00 95.94 464 LEU A N 1
ATOM 3595 C CA . LEU A 1 464 ? -5.410 -0.014 18.732 1.00 95.94 464 LEU A CA 1
ATOM 3596 C C . LEU A 1 464 ? -6.144 -1.368 18.753 1.00 95.94 464 LEU A C 1
ATOM 3598 O O . LEU A 1 464 ? -6.460 -1.924 17.703 1.00 95.94 464 LEU A O 1
ATOM 3602 N N . ARG A 1 465 ? -6.409 -1.922 19.942 1.00 94.94 465 ARG A N 1
ATOM 3603 C CA . ARG A 1 465 ? -7.138 -3.182 20.125 1.00 94.94 465 ARG A CA 1
ATOM 3604 C C . ARG A 1 465 ? -8.586 -2.923 20.529 1.00 94.94 465 ARG A C 1
ATOM 3606 O O . ARG A 1 465 ? -8.856 -2.149 21.455 1.00 94.94 465 ARG A O 1
ATOM 3613 N N . PHE A 1 466 ? -9.500 -3.640 19.882 1.00 95.00 466 PHE A N 1
ATOM 3614 C CA . PHE A 1 466 ? -10.933 -3.560 20.139 1.00 95.00 466 PHE A CA 1
ATOM 3615 C C . PHE A 1 466 ? -11.534 -4.939 20.391 1.00 95.00 466 PHE A C 1
ATOM 3617 O O . PHE A 1 466 ? -11.161 -5.925 19.759 1.00 95.00 466 PHE A O 1
ATOM 3624 N N . SER A 1 467 ? -12.503 -5.000 21.299 1.00 93.25 467 SER A N 1
ATOM 3625 C CA . SER A 1 467 ? -13.277 -6.215 21.540 1.00 93.25 467 SER A CA 1
ATOM 3626 C C . SER A 1 467 ? -14.266 -6.442 20.397 1.00 93.25 467 SER A C 1
ATOM 3628 O O . SER A 1 467 ? -14.947 -5.514 19.973 1.00 93.25 467 SER A O 1
ATOM 3630 N N . GLY A 1 468 ? -14.357 -7.678 19.902 1.00 94.75 468 GLY A N 1
ATOM 3631 C CA . GLY A 1 468 ? -15.308 -8.067 18.851 1.00 94.75 468 GLY A CA 1
ATOM 3632 C C . GLY A 1 468 ? -14.940 -7.653 17.418 1.00 94.75 468 GLY A C 1
ATOM 3633 O O . GLY A 1 468 ? -15.561 -8.158 16.486 1.00 94.75 468 GLY A O 1
ATOM 3634 N N . LEU A 1 469 ? -13.916 -6.813 17.226 1.00 97.44 469 LEU A N 1
ATOM 3635 C CA . LEU A 1 469 ? -13.426 -6.376 15.916 1.00 97.44 469 LEU A CA 1
ATOM 3636 C C . LEU A 1 469 ? -11.935 -6.684 15.760 1.00 97.44 469 LEU A C 1
ATOM 3638 O O . LEU A 1 469 ? -11.097 -6.072 16.424 1.00 97.44 469 LEU A O 1
ATOM 3642 N N . SER A 1 470 ? -11.602 -7.593 14.847 1.00 98.44 470 SER A N 1
ATOM 3643 C CA . SER A 1 470 ? -10.214 -7.797 14.438 1.00 98.44 470 SER A CA 1
ATOM 3644 C C . SER A 1 470 ? -9.786 -6.686 13.483 1.00 98.44 470 SER A C 1
ATOM 3646 O O . SER A 1 470 ? -10.536 -6.327 12.577 1.00 98.44 470 SER A O 1
ATOM 3648 N N . VAL A 1 471 ? -8.582 -6.143 13.652 1.00 98.50 471 VAL A N 1
ATOM 3649 C CA . VAL A 1 471 ? -8.072 -5.065 12.793 1.00 98.50 471 VAL A CA 1
ATOM 3650 C C . VAL A 1 471 ? -6.714 -5.436 12.220 1.00 98.50 471 VAL A C 1
ATOM 3652 O O . VAL A 1 471 ? -5.806 -5.819 12.954 1.00 98.50 471 VAL A O 1
ATOM 3655 N N . VAL A 1 472 ? -6.565 -5.308 10.904 1.00 98.50 472 VAL A N 1
ATOM 3656 C CA . VAL A 1 472 ? -5.294 -5.488 10.197 1.00 98.50 472 VAL A CA 1
ATOM 3657 C C . VAL A 1 472 ? -4.767 -4.114 9.811 1.00 98.50 472 VAL A C 1
ATOM 3659 O O . VAL A 1 472 ? -5.332 -3.460 8.938 1.00 98.50 472 VAL A O 1
ATOM 3662 N N . TYR A 1 473 ? -3.684 -3.682 10.449 1.00 97.56 473 TYR A N 1
ATOM 3663 C CA . TYR A 1 473 ? -3.025 -2.416 10.154 1.00 97.56 473 TYR A CA 1
ATOM 3664 C C . TYR A 1 473 ? -1.861 -2.623 9.201 1.00 97.56 473 TYR A C 1
ATOM 3666 O O . TYR A 1 473 ? -0.937 -3.390 9.487 1.00 97.56 473 TYR A O 1
ATOM 3674 N N . THR A 1 474 ? -1.861 -1.890 8.092 1.00 95.69 474 THR A N 1
ATOM 3675 C CA . THR A 1 474 ? -0.626 -1.695 7.336 1.00 95.69 474 THR A CA 1
ATOM 3676 C C . THR A 1 474 ? 0.363 -0.865 8.143 1.00 95.69 474 THR A C 1
ATOM 3678 O O . THR A 1 474 ? -0.026 0.040 8.873 1.00 95.69 474 THR A O 1
ATOM 3681 N N . VAL A 1 475 ? 1.653 -1.177 8.047 1.00 92.19 475 VAL A N 1
ATOM 3682 C CA . VAL A 1 475 ? 2.703 -0.428 8.746 1.00 92.19 475 VAL A CA 1
ATOM 3683 C C . VAL A 1 475 ? 3.912 -0.181 7.852 1.00 92.19 475 VAL A C 1
ATOM 3685 O O . VAL A 1 475 ? 4.206 -1.014 6.987 1.00 92.19 475 VAL A O 1
ATOM 3688 N N . PRO A 1 476 ? 4.640 0.936 8.032 1.00 88.44 476 PRO A N 1
ATOM 3689 C CA . PRO A 1 476 ? 5.853 1.204 7.269 1.00 88.44 476 PRO A CA 1
ATOM 3690 C C . PRO A 1 476 ? 6.895 0.068 7.368 1.00 88.44 476 PRO A C 1
ATOM 3692 O O . PRO A 1 476 ? 7.176 -0.384 8.478 1.00 88.44 476 PRO A O 1
ATOM 3695 N N . PRO A 1 477 ? 7.514 -0.372 6.250 1.00 84.44 477 PRO A N 1
ATOM 3696 C CA . PRO A 1 477 ? 8.459 -1.501 6.234 1.00 84.44 477 PRO A CA 1
ATOM 3697 C C . PRO A 1 477 ? 9.659 -1.348 7.161 1.00 84.44 477 PRO A C 1
ATOM 3699 O O . PRO A 1 477 ? 10.151 -2.336 7.697 1.00 84.44 477 PRO A O 1
ATOM 3702 N N . TYR A 1 478 ? 10.098 -0.117 7.418 1.00 80.44 478 TYR A N 1
ATOM 3703 C CA . TYR A 1 478 ? 11.219 0.139 8.317 1.00 80.44 478 TYR A CA 1
ATOM 3704 C C . TYR A 1 478 ? 10.919 -0.249 9.771 1.00 80.44 478 TYR A C 1
ATOM 3706 O O . TYR A 1 478 ? 11.850 -0.506 10.528 1.00 80.44 478 TYR A O 1
ATOM 3714 N N . LEU A 1 479 ? 9.643 -0.368 10.167 1.00 82.81 479 LEU A N 1
ATOM 3715 C CA . LEU A 1 479 ? 9.279 -0.890 11.487 1.00 82.81 479 LEU A CA 1
ATOM 3716 C C . LEU A 1 479 ? 9.604 -2.390 11.628 1.00 82.81 479 LEU A C 1
ATOM 3718 O O . LEU A 1 479 ? 9.669 -2.891 12.746 1.00 82.81 479 LEU A O 1
ATOM 3722 N N . LEU A 1 480 ? 9.885 -3.109 10.532 1.00 78.25 480 LEU A N 1
ATOM 3723 C CA . LEU A 1 480 ? 10.485 -4.448 10.602 1.00 78.25 480 LEU A CA 1
ATOM 3724 C C . LEU A 1 480 ? 11.933 -4.408 11.084 1.00 78.25 480 LEU A C 1
ATOM 3726 O O . LEU A 1 480 ? 12.367 -5.332 11.759 1.00 78.25 480 LEU A O 1
ATOM 3730 N N . ALA A 1 481 ? 12.693 -3.356 10.770 1.00 66.81 481 ALA A N 1
ATOM 3731 C CA . ALA A 1 481 ? 14.056 -3.222 11.284 1.00 66.81 481 ALA A CA 1
ATOM 3732 C C . ALA A 1 481 ? 14.071 -2.977 12.805 1.00 66.81 481 ALA A C 1
ATOM 3734 O O . ALA A 1 481 ? 15.066 -3.263 13.463 1.00 66.81 481 ALA A O 1
ATOM 3735 N N . LEU A 1 482 ? 12.943 -2.528 13.373 1.00 62.38 482 LEU A N 1
ATOM 3736 C CA . LEU A 1 482 ? 12.696 -2.456 14.815 1.00 62.38 482 LEU A CA 1
ATOM 3737 C C . LEU A 1 482 ? 12.274 -3.799 15.442 1.00 62.38 482 LEU A C 1
ATOM 3739 O O . LEU A 1 482 ? 11.950 -3.830 16.630 1.00 62.38 482 LEU A O 1
ATOM 3743 N N . ALA A 1 483 ? 12.229 -4.907 14.689 1.00 55.22 483 ALA A N 1
ATOM 3744 C CA . ALA A 1 483 ? 11.694 -6.204 15.127 1.00 55.22 483 ALA A CA 1
ATOM 3745 C C . ALA A 1 483 ? 12.566 -6.957 16.154 1.00 55.22 483 ALA A C 1
ATOM 3747 O O . ALA A 1 483 ? 12.780 -8.160 16.045 1.00 55.22 483 ALA A O 1
ATOM 3748 N N . GLY A 1 484 ? 12.994 -6.272 17.212 1.00 59.66 484 GLY A N 1
ATOM 3749 C CA . GLY A 1 484 ? 13.325 -6.889 18.493 1.00 59.66 484 GLY A CA 1
ATOM 3750 C C . GLY A 1 484 ? 12.114 -7.078 19.420 1.00 59.66 484 GLY A C 1
ATOM 3751 O O . GLY A 1 484 ? 12.293 -7.565 20.529 1.00 59.66 484 GLY A O 1
ATOM 3752 N N . GLY A 1 485 ? 10.890 -6.694 19.019 1.00 74.12 485 GLY A N 1
ATOM 3753 C CA . GLY A 1 485 ? 9.720 -6.854 19.899 1.00 74.12 485 GLY A CA 1
ATOM 3754 C C . GLY A 1 485 ? 8.366 -6.324 19.418 1.00 74.12 485 GLY A C 1
ATOM 3755 O O . GLY A 1 485 ? 7.357 -6.688 20.013 1.00 74.12 485 GLY A O 1
ATOM 3756 N N . LEU A 1 486 ? 8.289 -5.526 18.341 1.00 85.44 486 LEU A N 1
ATOM 3757 C CA . LEU A 1 486 ? 7.018 -4.904 17.925 1.00 85.44 486 LEU A CA 1
ATOM 3758 C C . LEU A 1 486 ? 5.887 -5.925 17.698 1.00 85.44 486 LEU A C 1
ATOM 3760 O O . LEU A 1 486 ? 4.769 -5.715 18.156 1.00 85.44 486 LEU A O 1
ATOM 3764 N N . GLY A 1 487 ? 6.183 -7.053 17.045 1.00 86.56 487 GLY A N 1
ATOM 3765 C CA . GLY A 1 487 ? 5.198 -8.112 16.799 1.00 86.56 487 GLY A CA 1
ATOM 3766 C C . GLY A 1 487 ? 4.599 -8.719 18.073 1.00 86.56 487 GLY A C 1
ATOM 3767 O O . GLY A 1 487 ? 3.442 -9.127 18.051 1.00 86.56 487 GLY A O 1
ATOM 3768 N N . ALA A 1 488 ? 5.337 -8.723 19.190 1.00 89.06 488 ALA A N 1
ATOM 3769 C CA . ALA A 1 488 ? 4.869 -9.272 20.464 1.00 89.06 488 ALA A CA 1
ATOM 3770 C C . ALA A 1 488 ? 3.720 -8.453 21.081 1.00 89.06 488 ALA A C 1
ATOM 3772 O O . ALA A 1 488 ? 2.938 -8.984 21.866 1.00 89.06 488 ALA A O 1
ATOM 3773 N N . TYR A 1 489 ? 3.568 -7.181 20.695 1.00 90.50 489 TYR A N 1
ATOM 3774 C CA . TYR A 1 489 ? 2.443 -6.341 21.114 1.00 90.50 489 TYR A CA 1
ATOM 3775 C C . TYR A 1 489 ? 1.165 -6.576 20.296 1.00 90.50 489 TYR A C 1
ATOM 3777 O O . TYR A 1 489 ? 0.184 -5.857 20.480 1.00 90.50 489 TYR A O 1
ATOM 3785 N N . TYR A 1 490 ? 1.120 -7.559 19.396 1.00 94.19 490 TYR A N 1
ATOM 3786 C CA . TYR A 1 490 ? -0.020 -7.809 18.505 1.00 94.19 490 TYR A CA 1
ATOM 3787 C C . TYR A 1 490 ? -0.429 -9.283 18.532 1.00 94.19 490 TYR A C 1
ATOM 3789 O O . TYR A 1 490 ? 0.367 -10.149 18.883 1.00 94.19 490 TYR A O 1
ATOM 3797 N N . ALA A 1 491 ? -1.685 -9.575 18.179 1.00 91.00 491 ALA A N 1
ATOM 3798 C CA . ALA A 1 491 ? -2.309 -10.881 18.423 1.00 91.00 491 ALA A CA 1
ATOM 3799 C C . ALA A 1 491 ? -1.575 -12.050 17.740 1.00 91.00 491 ALA A C 1
ATOM 3801 O O . ALA A 1 491 ? -1.502 -13.141 18.290 1.00 91.00 491 ALA A O 1
ATOM 3802 N N . GLY A 1 492 ? -0.963 -11.809 16.576 1.00 82.25 492 GLY A N 1
ATOM 3803 C CA . GLY A 1 492 ? -0.179 -12.823 15.865 1.00 82.25 492 GLY A CA 1
ATOM 3804 C C . GLY A 1 492 ? 1.253 -13.022 16.376 1.00 82.25 492 GLY A C 1
ATOM 3805 O O . GLY A 1 492 ? 1.974 -13.832 15.799 1.00 82.25 492 GLY A O 1
ATOM 3806 N N . GLY A 1 493 ? 1.714 -12.245 17.365 1.00 88.56 493 GLY A N 1
ATOM 3807 C CA . GLY A 1 493 ? 3.093 -12.295 17.870 1.00 88.56 493 GLY A CA 1
ATOM 3808 C C . GLY A 1 493 ? 4.168 -11.914 16.841 1.00 88.56 493 GLY A C 1
ATOM 3809 O O . GLY A 1 493 ? 5.357 -12.112 17.082 1.00 88.56 493 GLY A O 1
ATOM 3810 N N . ARG A 1 494 ? 3.772 -11.399 15.669 1.00 89.06 494 ARG A N 1
ATOM 3811 C CA . ARG A 1 494 ? 4.649 -11.134 14.521 1.00 89.06 494 ARG A CA 1
ATOM 3812 C C . ARG A 1 494 ? 4.063 -10.091 13.577 1.00 89.06 494 ARG A C 1
ATOM 3814 O O . ARG A 1 494 ? 2.885 -9.748 13.657 1.00 89.06 494 ARG A O 1
ATOM 3821 N N . ILE A 1 495 ? 4.897 -9.643 12.642 1.00 91.00 495 ILE A N 1
ATOM 3822 C CA . ILE A 1 495 ? 4.510 -8.757 11.543 1.00 91.00 495 ILE A CA 1
ATOM 3823 C C . ILE A 1 495 ? 4.473 -9.572 10.248 1.00 91.00 495 ILE A C 1
ATOM 3825 O O . ILE A 1 495 ? 5.439 -10.252 9.896 1.00 91.00 495 ILE A O 1
ATOM 3829 N N . TYR A 1 496 ? 3.364 -9.488 9.521 1.00 91.81 496 TYR A N 1
ATOM 3830 C CA . TYR A 1 496 ? 3.166 -10.174 8.249 1.00 91.81 496 TYR A CA 1
ATOM 3831 C C . TYR A 1 496 ? 3.742 -9.327 7.114 1.00 91.81 496 TYR A C 1
ATOM 3833 O O . TYR A 1 496 ? 3.113 -8.382 6.645 1.00 91.81 496 TYR A O 1
ATOM 3841 N N . ALA A 1 497 ? 4.974 -9.629 6.707 1.00 90.00 497 ALA A N 1
ATOM 3842 C CA . ALA A 1 497 ? 5.679 -8.875 5.671 1.00 90.00 497 ALA A CA 1
ATOM 3843 C C . ALA A 1 497 ? 5.565 -9.516 4.284 1.00 90.00 497 ALA A C 1
ATOM 3845 O O . ALA A 1 497 ? 5.783 -10.722 4.142 1.00 90.00 497 ALA A O 1
ATOM 3846 N N . LEU A 1 498 ? 5.302 -8.683 3.275 1.00 91.25 498 LEU A N 1
ATOM 3847 C CA . LEU A 1 498 ? 5.415 -9.017 1.860 1.00 91.25 498 LEU A CA 1
ATOM 3848 C C . LEU A 1 498 ? 6.785 -8.590 1.307 1.00 91.25 498 LEU A C 1
ATOM 3850 O O . LEU A 1 498 ? 7.008 -7.386 1.115 1.00 91.25 498 LEU A O 1
ATOM 3854 N N . PRO A 1 499 ? 7.689 -9.547 1.030 1.00 89.62 499 PRO A N 1
ATOM 3855 C CA . PRO A 1 499 ? 8.966 -9.274 0.381 1.00 89.62 499 PRO A CA 1
ATOM 3856 C C . PRO A 1 499 ? 8.782 -8.898 -1.098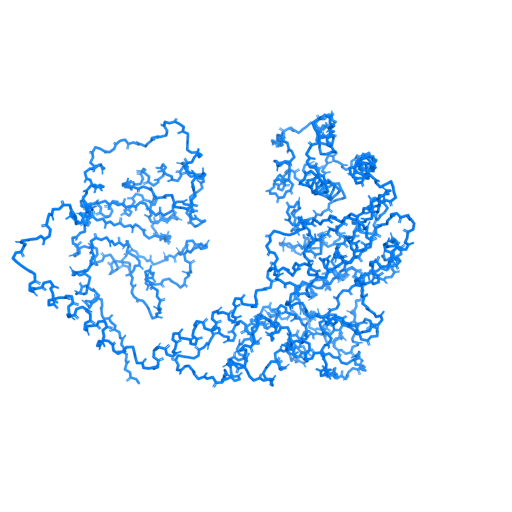 1.00 89.62 499 PRO A C 1
ATOM 3858 O O . PRO A 1 499 ? 7.699 -9.018 -1.677 1.00 89.62 499 PRO A O 1
ATOM 3861 N N . SER A 1 500 ? 9.873 -8.483 -1.737 1.00 90.75 500 SER A N 1
ATOM 3862 C CA . SER A 1 500 ? 9.957 -8.382 -3.201 1.00 90.75 500 SER A CA 1
ATOM 3863 C C . SER A 1 500 ? 9.698 -9.748 -3.845 1.00 90.75 500 SER A C 1
ATOM 3865 O O . SER A 1 500 ? 9.841 -10.781 -3.187 1.00 90.75 500 SER A O 1
ATOM 3867 N N . VAL A 1 501 ? 9.316 -9.777 -5.127 1.00 90.44 501 VAL A N 1
ATOM 3868 C CA . VAL A 1 501 ? 9.089 -11.050 -5.829 1.00 90.44 501 VAL A CA 1
ATOM 3869 C C . VAL A 1 501 ? 10.354 -11.903 -5.771 1.00 90.44 501 VAL A C 1
ATOM 3871 O O . VAL A 1 501 ? 11.462 -11.387 -5.927 1.00 90.44 501 VAL A O 1
ATOM 3874 N N . HIS A 1 502 ? 10.192 -13.204 -5.526 1.00 87.81 502 HIS A N 1
ATOM 3875 C CA . HIS A 1 502 ? 11.295 -14.135 -5.264 1.00 87.81 502 HIS A CA 1
ATOM 3876 C C . HIS A 1 502 ? 12.133 -14.411 -6.510 1.00 87.81 502 HIS A C 1
ATOM 3878 O O . HIS A 1 502 ? 12.048 -15.479 -7.102 1.00 87.81 502 HIS A O 1
ATOM 3884 N N . ILE A 1 503 ? 12.949 -13.444 -6.923 1.00 90.38 503 ILE A N 1
ATOM 3885 C CA . ILE A 1 503 ? 13.795 -13.560 -8.111 1.00 90.38 503 ILE A CA 1
ATOM 3886 C C . ILE A 1 503 ? 15.175 -14.148 -7.821 1.00 90.38 503 ILE A C 1
ATOM 3888 O O . ILE A 1 503 ? 15.879 -14.560 -8.740 1.00 90.38 503 ILE A O 1
ATOM 3892 N N . TYR A 1 504 ? 15.547 -14.221 -6.546 1.00 90.38 504 TYR A N 1
ATOM 3893 C CA . TYR A 1 504 ? 16.760 -14.876 -6.067 1.00 90.38 504 TYR A CA 1
ATOM 3894 C C . TYR A 1 504 ? 16.413 -16.186 -5.369 1.00 90.38 504 TYR A C 1
ATOM 3896 O O . TYR A 1 504 ? 15.314 -16.323 -4.836 1.00 90.38 504 TYR A O 1
ATOM 3904 N N . ARG A 1 505 ? 17.338 -17.150 -5.358 1.00 87.44 505 ARG A N 1
ATOM 3905 C CA . ARG A 1 505 ? 17.106 -18.479 -4.766 1.00 87.44 505 ARG A CA 1
ATOM 3906 C C . ARG A 1 505 ? 17.114 -18.457 -3.241 1.00 87.44 505 ARG A C 1
ATOM 3908 O O . ARG A 1 505 ? 16.246 -19.053 -2.618 1.00 87.44 505 ARG A O 1
ATOM 3915 N N . CYS A 1 506 ? 18.090 -17.789 -2.640 1.00 86.94 506 CYS A N 1
ATOM 3916 C CA . CYS A 1 506 ? 18.266 -17.710 -1.191 1.00 86.94 506 CYS A CA 1
ATOM 3917 C C . CYS A 1 506 ? 19.104 -16.483 -0.822 1.00 86.94 506 CYS A C 1
ATOM 3919 O O . CYS A 1 506 ? 19.629 -15.804 -1.708 1.00 86.94 506 CYS A O 1
ATOM 3921 N N . ARG A 1 507 ? 19.249 -16.219 0.484 1.00 89.44 507 ARG A N 1
ATOM 3922 C CA . ARG A 1 507 ? 20.240 -15.254 0.970 1.00 89.44 507 ARG A CA 1
ATOM 3923 C C . ARG A 1 507 ? 21.634 -15.692 0.493 1.00 89.44 507 ARG A C 1
ATOM 3925 O O . ARG A 1 507 ? 21.988 -16.856 0.707 1.00 89.44 507 ARG A O 1
ATOM 3932 N N . PRO A 1 508 ? 22.429 -14.812 -0.131 1.00 87.69 508 PRO A N 1
ATOM 3933 C CA . PRO A 1 508 ? 23.785 -15.157 -0.537 1.00 87.69 508 PRO A CA 1
ATOM 3934 C C . PRO A 1 508 ? 24.704 -15.310 0.681 1.00 87.69 508 PRO A C 1
ATOM 3936 O O . PRO A 1 508 ? 24.460 -14.739 1.747 1.00 87.69 508 PRO A O 1
ATOM 3939 N N . ALA A 1 509 ? 25.785 -16.076 0.528 1.00 85.69 509 ALA A N 1
ATOM 3940 C CA . ALA A 1 509 ? 26.882 -16.029 1.492 1.00 85.69 509 ALA A CA 1
ATOM 3941 C C . ALA A 1 509 ? 27.547 -14.644 1.450 1.00 85.69 509 ALA A C 1
ATOM 3943 O O . ALA A 1 509 ? 27.570 -14.009 0.396 1.00 85.69 509 ALA A O 1
ATOM 3944 N N . ALA A 1 510 ? 28.112 -14.194 2.572 1.00 82.56 510 ALA A N 1
ATOM 3945 C CA . ALA A 1 510 ? 28.685 -12.855 2.658 1.00 82.56 510 ALA A CA 1
ATOM 3946 C C . ALA A 1 510 ? 29.721 -12.601 1.545 1.00 82.56 510 ALA A C 1
ATOM 3948 O O . ALA A 1 510 ? 30.628 -13.410 1.324 1.00 82.56 510 ALA A O 1
ATOM 3949 N N . GLY A 1 511 ? 29.553 -11.495 0.818 1.00 76.75 511 GLY A N 1
ATOM 3950 C CA . GLY A 1 511 ? 30.400 -11.125 -0.321 1.00 76.75 511 GLY A CA 1
ATOM 3951 C C . GLY A 1 511 ? 30.211 -11.967 -1.595 1.00 76.75 511 GLY A C 1
ATOM 3952 O O . GLY A 1 511 ? 31.010 -11.843 -2.527 1.00 76.75 511 GLY A O 1
ATOM 3953 N N . LYS A 1 512 ? 29.190 -12.831 -1.672 1.00 83.38 512 LYS A N 1
ATOM 3954 C CA . LYS A 1 512 ? 28.809 -13.554 -2.898 1.00 83.38 512 LYS A CA 1
ATOM 3955 C C . LYS A 1 512 ? 27.580 -12.907 -3.547 1.00 83.38 512 LYS A C 1
ATOM 3957 O O . LYS A 1 512 ? 26.694 -12.446 -2.838 1.00 83.38 512 LYS A O 1
ATOM 3962 N N . PRO A 1 513 ? 27.485 -12.890 -4.888 1.00 80.19 513 PRO A N 1
ATOM 3963 C CA . PRO A 1 513 ? 26.292 -12.392 -5.561 1.00 80.19 513 PRO A CA 1
ATOM 3964 C C . PRO A 1 513 ? 25.102 -13.336 -5.349 1.00 80.19 513 PRO A C 1
ATOM 3966 O O . PRO A 1 513 ? 25.272 -14.551 -5.225 1.00 80.19 513 PRO A O 1
ATOM 3969 N N . ALA A 1 514 ? 23.893 -12.778 -5.371 1.00 85.25 514 ALA A N 1
ATOM 3970 C CA . ALA A 1 514 ? 22.669 -13.564 -5.308 1.00 85.25 514 ALA A CA 1
ATOM 3971 C C . ALA A 1 514 ? 22.449 -14.403 -6.572 1.00 85.25 514 ALA A C 1
ATOM 3973 O O . ALA A 1 514 ? 22.524 -13.898 -7.692 1.00 85.25 514 ALA A O 1
ATOM 3974 N N . GLU A 1 515 ? 22.155 -15.691 -6.378 1.00 90.75 515 GLU A N 1
ATOM 3975 C CA . GLU A 1 515 ? 21.818 -16.614 -7.463 1.00 90.75 515 GLU A CA 1
ATOM 3976 C C . GLU A 1 515 ? 20.377 -16.373 -7.926 1.00 90.75 515 GLU A C 1
ATOM 3978 O O . GLU A 1 515 ? 19.453 -16.335 -7.107 1.00 90.75 515 GLU A O 1
ATOM 3983 N N . ILE A 1 516 ? 20.179 -16.231 -9.238 1.00 92.19 516 ILE A N 1
ATOM 3984 C CA . ILE A 1 516 ? 18.854 -16.068 -9.842 1.00 92.19 516 ILE A CA 1
ATOM 3985 C C . ILE A 1 516 ? 18.024 -17.341 -9.671 1.00 92.19 516 ILE A C 1
ATOM 3987 O O . ILE A 1 516 ? 18.494 -18.455 -9.896 1.00 92.19 516 ILE A O 1
ATOM 3991 N N . TYR A 1 517 ? 16.753 -17.166 -9.324 1.00 91.44 517 TYR A N 1
ATOM 3992 C CA . TYR A 1 517 ? 15.768 -18.233 -9.288 1.00 91.44 517 TYR A CA 1
ATOM 3993 C C . TYR A 1 517 ? 14.873 -18.182 -10.529 1.00 91.44 517 TYR A C 1
ATOM 3995 O O . TYR A 1 517 ? 14.044 -17.283 -10.677 1.00 91.44 517 TYR A O 1
ATOM 4003 N N . ALA A 1 518 ? 15.012 -19.181 -11.406 1.00 91.44 518 ALA A N 1
ATOM 4004 C CA . ALA A 1 518 ? 14.248 -19.277 -12.654 1.00 91.44 518 ALA A CA 1
ATOM 4005 C C . ALA A 1 518 ? 12.725 -19.230 -12.431 1.00 91.44 518 ALA A C 1
ATOM 4007 O O . ALA A 1 518 ? 12.026 -18.523 -13.154 1.00 91.44 518 ALA A O 1
ATOM 4008 N N . GLY A 1 519 ? 12.222 -19.883 -11.373 1.00 90.88 519 GLY A N 1
ATOM 4009 C CA . GLY A 1 519 ? 10.799 -19.841 -11.017 1.00 90.88 519 GLY A CA 1
ATOM 4010 C C . GLY A 1 519 ? 10.306 -18.427 -10.683 1.00 90.88 519 GLY A C 1
ATOM 4011 O O . GLY A 1 519 ? 9.184 -18.062 -11.021 1.00 90.88 519 GLY A O 1
ATOM 4012 N N . GLY A 1 520 ? 11.160 -17.584 -10.100 1.00 91.00 520 GLY A N 1
ATOM 4013 C CA . GLY A 1 520 ? 10.870 -16.167 -9.881 1.00 91.00 520 GLY A CA 1
ATOM 4014 C C . GLY A 1 520 ? 10.716 -15.389 -11.181 1.00 91.00 520 GLY A C 1
ATOM 4015 O O . GLY A 1 520 ? 9.779 -14.608 -11.343 1.00 91.00 520 GLY A O 1
ATOM 4016 N N . GLN A 1 521 ? 11.602 -15.642 -12.144 1.00 93.88 521 GLN A N 1
ATOM 4017 C CA . GLN A 1 521 ? 11.503 -15.037 -13.470 1.00 93.88 521 GLN A CA 1
ATOM 4018 C C . GLN A 1 521 ? 10.238 -15.503 -14.196 1.00 93.88 521 GLN A C 1
ATOM 4020 O O . GLN A 1 521 ? 9.538 -14.682 -14.780 1.00 93.88 521 GLN A O 1
ATOM 4025 N N . GLU A 1 522 ? 9.909 -16.796 -14.125 1.00 94.75 522 GLU A N 1
ATOM 4026 C CA . GLU A 1 522 ? 8.675 -17.354 -14.693 1.00 94.75 522 GLU A CA 1
ATOM 4027 C C . GLU A 1 522 ? 7.435 -16.674 -14.115 1.00 94.75 522 GLU A C 1
ATOM 4029 O O . GLU A 1 522 ? 6.528 -16.312 -14.860 1.00 94.75 522 GLU A O 1
ATOM 4034 N N . LYS A 1 523 ? 7.413 -16.423 -12.802 1.00 94.38 523 LYS A N 1
ATOM 4035 C CA . LYS A 1 523 ? 6.334 -15.680 -12.141 1.00 94.38 523 LYS A CA 1
ATOM 4036 C C . LYS A 1 523 ? 6.227 -14.243 -12.648 1.00 94.38 523 LYS A C 1
ATOM 4038 O O . LYS A 1 523 ? 5.127 -13.806 -12.978 1.00 94.38 523 LYS A O 1
ATOM 4043 N N . MET A 1 524 ? 7.347 -13.531 -12.764 1.00 95.38 524 MET A N 1
ATOM 4044 C CA . MET A 1 524 ? 7.377 -12.168 -13.314 1.00 95.38 524 MET A CA 1
ATOM 4045 C C . MET A 1 524 ? 6.857 -12.134 -14.757 1.00 95.38 524 MET A C 1
ATOM 4047 O O . MET A 1 524 ? 6.039 -11.278 -15.092 1.00 95.38 524 MET A O 1
ATOM 4051 N N . ARG A 1 525 ? 7.247 -13.109 -15.589 1.00 96.12 525 ARG A N 1
ATOM 4052 C CA . ARG A 1 525 ? 6.731 -13.260 -16.958 1.00 96.12 525 ARG A CA 1
ATOM 4053 C C . ARG A 1 525 ? 5.242 -13.590 -16.981 1.00 96.12 525 ARG A C 1
ATOM 4055 O O . ARG A 1 525 ? 4.507 -12.957 -17.728 1.00 96.12 525 ARG A O 1
ATOM 4062 N N . ALA A 1 526 ? 4.779 -14.508 -16.134 1.00 96.25 526 ALA A N 1
ATOM 4063 C CA . ALA A 1 526 ? 3.370 -14.892 -16.049 1.00 96.25 526 ALA A CA 1
ATOM 4064 C C . ALA A 1 526 ? 2.455 -13.706 -15.699 1.00 96.25 526 ALA A C 1
ATOM 4066 O O . ALA A 1 526 ? 1.319 -13.644 -16.165 1.00 96.25 526 ALA A O 1
ATOM 4067 N N . ILE A 1 527 ? 2.942 -12.742 -14.908 1.00 95.69 527 ILE A N 1
ATOM 4068 C CA . ILE A 1 527 ? 2.200 -11.508 -14.614 1.00 95.69 527 ILE A CA 1
ATOM 4069 C C . ILE A 1 527 ? 1.984 -10.688 -15.892 1.00 95.69 527 ILE A C 1
ATOM 4071 O O . ILE A 1 527 ? 0.885 -10.178 -16.115 1.00 95.69 527 ILE A O 1
ATOM 4075 N N . ILE A 1 528 ? 3.017 -10.557 -16.728 1.00 97.12 528 ILE A N 1
ATOM 4076 C CA . ILE A 1 528 ? 2.924 -9.844 -18.008 1.00 97.12 528 ILE A CA 1
ATOM 4077 C C . ILE A 1 528 ? 2.037 -10.613 -18.984 1.00 97.12 528 ILE A C 1
ATOM 4079 O O . ILE A 1 528 ? 1.172 -10.010 -19.609 1.00 97.12 528 ILE A O 1
ATOM 4083 N N . ASP A 1 529 ? 2.194 -11.933 -19.046 1.00 96.69 529 ASP A N 1
ATOM 4084 C CA . ASP A 1 529 ? 1.421 -12.820 -19.912 1.00 96.69 529 ASP A CA 1
ATOM 4085 C C . ASP A 1 529 ? -0.087 -12.706 -19.668 1.00 96.69 529 ASP A C 1
ATOM 4087 O O . ASP A 1 529 ? -0.855 -12.471 -20.597 1.00 96.69 529 ASP A O 1
ATOM 4091 N N . ARG A 1 530 ? -0.516 -12.740 -18.401 1.00 96.06 530 ARG A N 1
ATOM 4092 C CA . ARG A 1 530 ? -1.934 -12.575 -18.052 1.00 96.06 530 ARG A CA 1
ATOM 4093 C C . ARG A 1 530 ? -2.474 -11.184 -18.363 1.00 96.06 530 ARG A C 1
ATOM 4095 O O . ARG A 1 530 ? -3.638 -11.052 -18.725 1.00 96.06 530 ARG A O 1
ATOM 4102 N N . ARG A 1 531 ? -1.653 -10.143 -18.204 1.00 95.19 531 ARG A N 1
ATOM 4103 C CA . ARG A 1 531 ? -2.055 -8.749 -18.455 1.00 95.19 531 ARG A CA 1
ATOM 4104 C C . ARG A 1 531 ? -2.124 -8.427 -19.939 1.00 95.19 531 ARG A C 1
ATOM 4106 O O . ARG A 1 531 ? -3.006 -7.685 -20.363 1.00 95.19 531 ARG A O 1
ATOM 4113 N N . TYR A 1 532 ? -1.193 -8.957 -20.720 1.00 96.69 532 TYR A N 1
ATOM 4114 C CA . TYR A 1 532 ? -1.123 -8.737 -22.154 1.00 96.69 532 TYR A CA 1
ATOM 4115 C C . TYR A 1 532 ? -0.433 -9.928 -22.840 1.00 96.69 532 TYR A C 1
ATOM 4117 O O . TYR A 1 532 ? 0.786 -9.899 -23.011 1.00 96.69 532 TYR A O 1
ATOM 4125 N N . PRO A 1 533 ? -1.184 -10.952 -23.290 1.00 95.44 533 PRO A N 1
ATOM 4126 C CA . PRO A 1 533 ? -0.612 -12.182 -23.854 1.00 95.44 533 PRO A CA 1
ATOM 4127 C C . PRO A 1 533 ? 0.288 -11.967 -25.080 1.00 95.44 533 PRO A C 1
ATOM 4129 O O . PRO A 1 533 ? 1.219 -12.725 -25.322 1.00 95.44 533 PRO A O 1
ATOM 4132 N N . ALA A 1 534 ? 0.055 -10.901 -25.850 1.00 94.81 534 ALA A N 1
ATOM 4133 C CA . ALA A 1 534 ? 0.848 -10.561 -27.034 1.00 94.81 534 ALA A CA 1
ATOM 4134 C C . ALA A 1 534 ? 2.128 -9.759 -26.703 1.00 94.81 534 ALA A C 1
ATOM 4136 O O . ALA A 1 534 ? 2.624 -8.994 -27.529 1.00 94.81 534 ALA A O 1
ATOM 4137 N N . TRP A 1 535 ? 2.675 -9.877 -25.488 1.00 95.44 535 TRP A N 1
ATOM 4138 C CA . TRP A 1 535 ? 3.881 -9.144 -25.071 1.00 95.44 535 TRP A CA 1
ATOM 4139 C C . TRP A 1 535 ? 5.113 -9.505 -25.911 1.00 95.44 535 TRP A C 1
ATOM 4141 O O . TRP A 1 535 ? 6.021 -8.681 -26.051 1.00 95.44 535 TRP A O 1
ATOM 4151 N N . SER A 1 536 ? 5.128 -10.709 -26.496 1.00 94.50 536 SER A N 1
ATOM 4152 C CA . SER A 1 536 ? 6.202 -11.211 -27.360 1.00 94.50 536 SER A CA 1
ATOM 4153 C C . SER A 1 536 ? 6.372 -10.395 -28.642 1.00 94.50 536 SER A C 1
ATOM 4155 O O . SER A 1 536 ? 7.418 -10.468 -29.280 1.00 94.50 536 SER A O 1
ATOM 4157 N N . ASP A 1 537 ? 5.371 -9.586 -28.999 1.00 90.88 537 ASP A N 1
ATOM 4158 C CA . ASP A 1 537 ? 5.477 -8.611 -30.082 1.00 90.88 537 ASP A CA 1
ATOM 4159 C C . ASP A 1 537 ? 6.541 -7.545 -29.782 1.00 90.88 537 ASP A C 1
ATOM 4161 O O . ASP A 1 537 ? 7.154 -7.011 -30.699 1.00 90.88 537 ASP A O 1
ATOM 4165 N N . PHE A 1 538 ? 6.764 -7.217 -28.507 1.00 94.62 538 PHE A N 1
ATOM 4166 C CA . PHE A 1 538 ? 7.639 -6.118 -28.090 1.00 94.62 538 PHE A CA 1
ATOM 4167 C C . PHE A 1 538 ? 8.953 -6.588 -27.484 1.00 94.62 538 PHE A C 1
ATOM 4169 O O . PHE A 1 538 ? 9.978 -5.933 -27.673 1.00 94.62 538 PHE A O 1
ATOM 4176 N N . PHE A 1 539 ? 8.926 -7.702 -26.758 1.00 96.75 539 PHE A N 1
ATOM 4177 C CA . PHE A 1 539 ? 10.054 -8.175 -25.967 1.00 96.75 539 PHE A CA 1
ATOM 4178 C C . PHE A 1 539 ? 10.323 -9.649 -26.227 1.00 96.75 539 PHE A C 1
ATOM 4180 O O . PHE A 1 539 ? 9.410 -10.453 -26.388 1.00 96.75 539 PHE A O 1
ATOM 4187 N N . THR A 1 540 ? 11.594 -10.024 -26.178 1.00 97.38 540 THR A N 1
ATOM 4188 C CA . THR A 1 540 ? 11.982 -11.431 -26.051 1.00 97.38 540 THR A CA 1
ATOM 4189 C C . THR A 1 540 ? 11.864 -11.899 -24.598 1.00 97.38 540 THR A C 1
ATOM 4191 O O . THR A 1 540 ? 11.914 -11.101 -23.659 1.00 97.38 540 THR A O 1
ATOM 4194 N N . GLU A 1 541 ? 11.789 -13.212 -24.382 1.00 96.88 541 GLU A N 1
ATOM 4195 C CA . GLU A 1 541 ? 11.800 -13.786 -23.029 1.00 96.88 541 GLU A CA 1
ATOM 4196 C C . GLU A 1 541 ? 13.055 -13.374 -22.238 1.00 96.88 541 GLU A C 1
ATOM 4198 O O . GLU A 1 541 ? 12.975 -12.978 -21.076 1.00 96.88 541 GLU A O 1
ATOM 4203 N N . LYS A 1 542 ? 14.219 -13.379 -22.901 1.00 97.00 542 LYS A N 1
ATOM 4204 C CA . LYS A 1 542 ? 15.497 -12.953 -22.315 1.00 97.00 542 LYS A CA 1
ATOM 4205 C C . LYS A 1 542 ? 15.450 -11.501 -21.832 1.00 97.00 542 LYS A C 1
ATOM 4207 O O . LYS A 1 542 ? 16.019 -11.178 -20.792 1.00 97.00 542 LYS A O 1
ATOM 4212 N N . GLN A 1 543 ? 14.766 -10.634 -22.571 1.00 97.56 543 GLN A N 1
ATOM 4213 C CA . GLN A 1 543 ? 14.593 -9.228 -22.221 1.00 97.56 543 GLN A CA 1
ATOM 4214 C C . GLN A 1 543 ? 13.672 -9.039 -21.012 1.00 97.56 543 GLN A C 1
ATOM 4216 O O . GLN A 1 543 ? 14.005 -8.263 -20.117 1.00 97.56 543 GLN A O 1
ATOM 4221 N N . LEU A 1 544 ? 12.564 -9.783 -20.928 1.00 97.44 544 LEU A N 1
ATOM 4222 C CA . LEU A 1 544 ? 11.715 -9.781 -19.731 1.00 97.44 544 LEU A CA 1
ATOM 4223 C C . LEU A 1 544 ? 12.466 -10.287 -18.497 1.00 97.44 544 LEU A C 1
ATOM 4225 O O . LEU A 1 544 ? 12.332 -9.691 -17.431 1.00 97.44 544 LEU A O 1
ATOM 4229 N N . ASN A 1 545 ? 13.270 -11.342 -18.647 1.00 97.06 545 ASN A N 1
ATOM 4230 C CA . ASN A 1 545 ? 14.081 -11.900 -17.562 1.00 97.06 545 ASN A CA 1
ATOM 4231 C C . ASN A 1 545 ? 15.115 -10.899 -17.068 1.00 97.06 545 ASN A C 1
ATOM 4233 O O . ASN A 1 545 ? 15.203 -10.655 -15.868 1.00 97.06 545 ASN A O 1
ATOM 4237 N N . ARG A 1 546 ? 15.814 -10.243 -17.998 1.00 96.56 546 ARG A N 1
ATOM 4238 C CA . ARG A 1 546 ? 16.736 -9.153 -17.686 1.00 96.56 546 ARG A CA 1
ATOM 4239 C C . ARG A 1 546 ? 16.048 -8.035 -16.905 1.00 96.56 546 ARG A C 1
ATOM 4241 O O . ARG A 1 546 ? 16.560 -7.631 -15.873 1.00 96.56 546 ARG A O 1
ATOM 4248 N N . LEU A 1 547 ? 14.903 -7.531 -17.370 1.00 97.75 547 LEU A N 1
ATOM 4249 C CA . LEU A 1 547 ? 14.215 -6.433 -16.681 1.00 97.75 547 LEU A CA 1
ATOM 4250 C C . LEU A 1 547 ? 13.679 -6.850 -15.306 1.00 97.75 547 LEU A C 1
ATOM 4252 O O . LEU A 1 547 ? 13.660 -6.029 -14.392 1.00 97.75 547 LEU A O 1
ATOM 4256 N N . ALA A 1 548 ? 13.280 -8.113 -15.142 1.00 96.75 548 ALA A N 1
ATOM 4257 C CA . ALA A 1 548 ? 12.898 -8.651 -13.844 1.00 96.75 548 ALA A CA 1
ATOM 4258 C C . ALA A 1 548 ? 14.109 -8.678 -12.892 1.00 96.75 548 ALA A C 1
ATOM 4260 O O . ALA A 1 548 ? 14.007 -8.226 -11.753 1.00 96.75 548 ALA A O 1
ATOM 4261 N N . GLU A 1 549 ? 15.272 -9.143 -13.366 1.00 96.00 549 GLU A N 1
ATOM 4262 C CA . GLU A 1 549 ? 16.529 -9.117 -12.604 1.00 96.00 549 GLU A CA 1
ATOM 4263 C C . GLU A 1 549 ? 16.959 -7.687 -12.255 1.00 96.00 549 GLU A C 1
ATOM 4265 O O . GLU A 1 549 ? 17.337 -7.425 -11.114 1.00 96.00 549 GLU A O 1
ATOM 4270 N N . SER A 1 550 ? 16.859 -6.753 -13.205 1.00 96.69 550 SER A N 1
ATOM 4271 C CA . SER A 1 550 ? 17.186 -5.336 -13.018 1.00 96.69 550 SER A CA 1
ATOM 4272 C C . SER A 1 550 ? 16.292 -4.671 -11.965 1.00 96.69 550 SER A C 1
ATOM 4274 O O . SER A 1 550 ? 16.776 -3.818 -11.221 1.00 96.69 550 SER A O 1
ATOM 4276 N N . SER A 1 551 ? 15.018 -5.067 -11.850 1.00 95.69 551 SER A N 1
ATOM 4277 C CA . SER A 1 551 ? 14.116 -4.548 -10.811 1.00 95.69 551 SER A CA 1
ATOM 4278 C C . SER A 1 551 ? 14.305 -5.214 -9.446 1.00 95.69 551 SER A C 1
ATOM 4280 O O . SER A 1 551 ? 13.690 -4.789 -8.474 1.00 95.69 551 SER A O 1
ATOM 4282 N N . GLY A 1 552 ? 15.092 -6.293 -9.358 1.00 93.94 552 GLY A N 1
ATOM 4283 C CA . GLY A 1 552 ? 15.213 -7.085 -8.131 1.00 93.94 552 GLY A CA 1
ATOM 4284 C C . GLY A 1 552 ? 13.881 -7.686 -7.676 1.00 93.94 552 GLY A C 1
ATOM 4285 O O . GLY A 1 552 ? 13.670 -7.882 -6.487 1.00 93.94 552 GLY A O 1
ATOM 4286 N N . GLY A 1 553 ? 12.939 -7.932 -8.592 1.00 92.88 553 GLY A N 1
ATOM 4287 C CA . GLY A 1 553 ? 11.600 -8.397 -8.223 1.00 92.88 553 GLY A CA 1
ATOM 4288 C C . GLY A 1 553 ? 10.669 -7.307 -7.669 1.00 92.88 553 GLY A C 1
ATOM 4289 O O . GLY A 1 553 ? 9.567 -7.630 -7.220 1.00 92.88 553 GLY A O 1
ATOM 4290 N N . ASP A 1 554 ? 11.045 -6.023 -7.713 1.00 93.75 554 ASP A N 1
ATOM 4291 C CA . ASP A 1 554 ? 10.095 -4.924 -7.506 1.00 93.75 554 ASP A CA 1
ATOM 4292 C C . ASP A 1 554 ? 9.156 -4.835 -8.720 1.00 93.75 554 ASP A C 1
ATOM 4294 O O . ASP A 1 554 ? 9.582 -4.559 -9.847 1.00 93.75 554 ASP A O 1
ATOM 4298 N N . LEU A 1 555 ? 7.865 -5.104 -8.505 1.00 92.81 555 LEU A N 1
ATOM 4299 C CA . LEU A 1 555 ? 6.865 -5.130 -9.579 1.00 92.81 555 LEU A CA 1
ATOM 4300 C C . LEU A 1 555 ? 6.644 -3.757 -10.209 1.00 92.81 555 LEU A C 1
ATOM 4302 O O . LEU A 1 555 ? 6.390 -3.656 -11.410 1.00 92.81 555 LEU A O 1
ATOM 4306 N N . ARG A 1 556 ? 6.729 -2.690 -9.411 1.00 92.50 556 ARG A N 1
ATOM 4307 C CA . ARG A 1 556 ? 6.483 -1.332 -9.892 1.00 92.50 556 ARG A CA 1
ATOM 4308 C C . ARG A 1 556 ? 7.601 -0.877 -10.822 1.00 92.50 556 ARG A C 1
ATOM 4310 O O . ARG A 1 556 ? 7.297 -0.337 -11.882 1.00 92.50 556 ARG A O 1
ATOM 4317 N N . ASP A 1 557 ? 8.856 -1.119 -10.465 1.00 94.75 557 ASP A N 1
ATOM 4318 C CA . ASP A 1 557 ? 9.999 -0.777 -11.312 1.00 94.75 557 ASP A CA 1
ATOM 4319 C C . ASP A 1 557 ? 10.076 -1.688 -12.531 1.00 94.75 557 ASP A C 1
ATOM 4321 O O . ASP A 1 557 ? 10.365 -1.209 -13.626 1.00 94.75 557 ASP A O 1
ATOM 4325 N N . TYR A 1 558 ? 9.699 -2.963 -12.392 1.00 96.38 558 TYR A N 1
ATOM 4326 C CA . TYR A 1 558 ? 9.551 -3.865 -13.531 1.00 96.38 558 TYR A CA 1
ATOM 4327 C C . TYR A 1 558 ? 8.542 -3.336 -14.561 1.00 96.38 558 TYR A C 1
ATOM 4329 O O . TYR A 1 558 ? 8.875 -3.162 -15.736 1.00 96.38 558 TYR A O 1
ATOM 4337 N N . PHE A 1 559 ? 7.324 -2.998 -14.124 1.00 96.06 559 PHE A N 1
ATOM 4338 C CA . PHE A 1 559 ? 6.296 -2.443 -15.009 1.00 96.06 559 PHE A CA 1
ATOM 4339 C C . PHE A 1 559 ? 6.702 -1.079 -15.558 1.00 96.06 559 PHE A C 1
ATOM 4341 O O . PHE A 1 559 ? 6.455 -0.791 -16.729 1.00 96.06 559 PHE A O 1
ATOM 4348 N N . ARG A 1 560 ? 7.342 -0.236 -14.740 1.00 95.69 560 ARG A N 1
ATOM 4349 C CA . ARG A 1 560 ? 7.839 1.072 -15.170 1.00 95.69 560 ARG A CA 1
ATOM 4350 C C . ARG A 1 560 ? 8.875 0.930 -16.282 1.00 95.69 560 ARG A C 1
ATOM 4352 O O . ARG A 1 560 ? 8.736 1.618 -17.288 1.00 95.69 560 ARG A O 1
ATOM 4359 N N . MET A 1 561 ? 9.861 0.040 -16.154 1.00 97.56 561 MET A N 1
ATOM 4360 C CA . MET A 1 561 ? 10.858 -0.187 -17.209 1.00 97.56 561 MET A CA 1
ATOM 4361 C C . MET A 1 561 ? 10.211 -0.691 -18.501 1.00 97.56 561 MET A C 1
ATOM 4363 O O . MET A 1 561 ? 10.508 -0.168 -19.572 1.00 97.56 561 MET A O 1
ATOM 4367 N N . LEU A 1 562 ? 9.273 -1.639 -18.411 1.00 97.56 562 LEU A N 1
ATOM 4368 C CA . LEU A 1 562 ? 8.534 -2.135 -19.578 1.00 97.56 562 LEU A CA 1
ATOM 4369 C C . LEU A 1 562 ? 7.726 -1.027 -20.264 1.00 97.56 562 LEU A C 1
ATOM 4371 O O . LEU A 1 562 ? 7.767 -0.893 -21.487 1.00 97.56 562 LEU A O 1
ATOM 4375 N N . ARG A 1 563 ? 7.035 -0.193 -19.481 1.00 97.12 563 ARG A N 1
ATOM 4376 C CA . ARG A 1 563 ? 6.273 0.961 -19.976 1.00 97.12 563 ARG A CA 1
ATOM 4377 C C . ARG A 1 563 ? 7.175 2.007 -20.632 1.00 97.12 563 ARG A C 1
ATOM 4379 O O . ARG A 1 563 ? 6.848 2.474 -21.716 1.00 97.12 563 ARG A O 1
ATOM 4386 N N . LEU A 1 564 ? 8.310 2.341 -20.018 1.00 96.50 564 LEU A N 1
ATOM 4387 C CA . LEU A 1 564 ? 9.299 3.272 -20.576 1.00 96.50 564 LEU A CA 1
ATOM 4388 C C . LEU A 1 564 ? 9.956 2.737 -21.855 1.00 96.50 564 LEU A C 1
ATOM 4390 O O . LEU A 1 564 ? 10.284 3.510 -22.751 1.00 96.50 564 LEU A O 1
ATOM 4394 N N . ALA A 1 565 ? 10.143 1.422 -21.961 1.00 95.75 565 ALA A N 1
ATOM 4395 C CA . ALA A 1 565 ? 10.685 0.816 -23.168 1.00 95.75 565 ALA A CA 1
ATOM 4396 C C . ALA A 1 565 ? 9.695 0.928 -24.342 1.00 95.75 565 ALA A C 1
ATOM 4398 O O . ALA A 1 565 ? 10.082 1.355 -25.429 1.00 95.75 565 ALA A O 1
ATOM 4399 N N . VAL A 1 566 ? 8.403 0.633 -24.135 1.00 94.19 566 VAL A N 1
ATOM 4400 C CA . VAL A 1 566 ? 7.406 0.724 -25.222 1.00 94.19 566 VAL A CA 1
ATOM 4401 C C . VAL A 1 566 ? 7.052 2.157 -25.626 1.00 94.19 566 VAL A C 1
ATOM 4403 O O . VAL A 1 566 ? 6.616 2.375 -26.755 1.00 94.19 566 VAL A O 1
ATOM 4406 N N . THR A 1 567 ? 7.252 3.163 -24.768 1.00 92.19 567 THR A N 1
ATOM 4407 C CA . THR A 1 567 ? 7.071 4.569 -25.182 1.00 92.19 567 THR A CA 1
ATOM 4408 C C . THR A 1 567 ? 8.171 5.046 -26.128 1.00 92.19 567 THR A C 1
ATOM 4410 O O . THR A 1 567 ? 7.973 6.026 -26.843 1.00 92.19 567 THR A O 1
ATOM 4413 N N . ARG A 1 568 ? 9.299 4.330 -26.190 1.00 88.38 568 ARG A N 1
ATOM 4414 C CA . ARG A 1 568 ? 10.424 4.580 -27.099 1.00 88.38 568 ARG A CA 1
ATOM 4415 C C . ARG A 1 568 ? 10.401 3.689 -28.343 1.00 88.38 568 ARG A C 1
ATOM 4417 O O . ARG A 1 568 ? 11.451 3.406 -28.918 1.00 88.38 568 ARG A O 1
ATOM 4424 N N . LEU A 1 569 ? 9.214 3.250 -28.770 1.00 82.50 569 LEU A N 1
ATOM 4425 C CA . LEU A 1 569 ? 9.047 2.536 -30.035 1.00 82.50 569 LEU A CA 1
ATOM 4426 C C . LEU A 1 569 ? 9.760 3.280 -31.175 1.00 82.50 569 LEU A C 1
ATOM 4428 O O . LEU A 1 569 ? 9.516 4.476 -31.373 1.00 82.50 569 LEU A O 1
ATOM 4432 N N . PRO A 1 570 ? 10.625 2.601 -31.942 1.00 71.12 570 PRO A N 1
ATOM 4433 C CA . PRO A 1 570 ? 11.355 3.264 -33.001 1.00 71.12 570 PRO A CA 1
ATOM 4434 C C . PRO A 1 570 ? 10.393 3.643 -34.133 1.00 71.12 570 PRO A C 1
ATOM 4436 O O . PRO A 1 570 ? 9.457 2.910 -34.453 1.00 71.12 570 PRO A O 1
ATOM 4439 N N . ALA A 1 571 ? 10.639 4.783 -34.783 1.00 66.06 571 ALA A N 1
ATOM 4440 C CA . ALA A 1 571 ? 9.777 5.307 -35.849 1.00 66.06 571 ALA A CA 1
ATOM 4441 C C . ALA A 1 571 ? 9.682 4.392 -37.089 1.00 66.06 571 ALA A C 1
ATOM 4443 O O . ALA A 1 571 ? 8.832 4.615 -37.945 1.00 66.06 571 ALA A O 1
ATOM 4444 N N . ASN A 1 572 ? 10.553 3.384 -37.194 1.00 65.31 572 ASN A N 1
ATOM 4445 C CA . ASN A 1 572 ? 10.550 2.356 -38.236 1.00 65.31 572 ASN A CA 1
ATOM 4446 C C . ASN A 1 572 ? 9.842 1.051 -37.810 1.00 65.31 572 ASN A C 1
ATOM 4448 O O . ASN A 1 572 ? 9.738 0.138 -38.622 1.00 65.31 572 ASN A O 1
ATOM 4452 N N . GLY A 1 573 ? 9.338 0.963 -36.571 1.00 68.44 573 GLY A N 1
ATOM 4453 C CA . GLY A 1 573 ? 8.530 -0.162 -36.095 1.00 68.44 573 GLY A CA 1
ATOM 4454 C C . GLY A 1 573 ? 9.301 -1.474 -35.950 1.00 68.44 573 GLY A C 1
ATOM 4455 O O . GLY A 1 573 ? 8.681 -2.534 -35.952 1.00 68.44 573 GLY A O 1
ATOM 4456 N N . VAL A 1 574 ? 10.636 -1.423 -35.856 1.00 79.25 574 VAL A N 1
ATOM 4457 C CA . VAL A 1 574 ? 11.467 -2.619 -35.664 1.00 79.25 574 VAL A CA 1
ATOM 4458 C C . VAL A 1 574 ? 11.180 -3.231 -34.296 1.00 79.25 574 VAL A C 1
ATOM 4460 O O . VAL A 1 574 ? 11.313 -2.569 -33.266 1.00 79.25 574 VAL A O 1
ATOM 4463 N N . LEU A 1 575 ? 10.788 -4.502 -34.324 1.00 86.81 575 LEU A N 1
ATOM 4464 C CA . LEU A 1 575 ? 10.424 -5.316 -33.175 1.00 86.81 575 LEU A CA 1
ATOM 4465 C C . LEU A 1 575 ? 11.119 -6.690 -33.264 1.00 86.81 575 LEU A C 1
ATOM 4467 O O . LEU A 1 575 ? 11.340 -7.169 -34.381 1.00 86.81 575 LEU A O 1
ATOM 4471 N N . PRO A 1 576 ? 11.443 -7.343 -32.131 1.00 91.69 576 PRO A N 1
ATOM 4472 C CA . PRO A 1 576 ? 11.325 -6.841 -30.756 1.00 91.69 576 PRO A CA 1
ATOM 4473 C C . PRO A 1 576 ? 12.236 -5.627 -30.504 1.00 91.69 576 PRO A C 1
ATOM 4475 O O . PRO A 1 576 ? 13.138 -5.334 -31.292 1.00 91.69 576 PRO A O 1
ATOM 4478 N N . LEU A 1 577 ? 11.971 -4.884 -29.428 1.00 93.19 577 LEU A N 1
ATOM 4479 C CA . LEU A 1 577 ? 12.721 -3.677 -29.080 1.00 93.19 577 LEU A CA 1
ATOM 4480 C C . LEU A 1 577 ? 14.216 -3.984 -28.922 1.00 93.19 577 LEU A C 1
ATOM 4482 O O . LEU A 1 577 ? 14.601 -5.023 -28.388 1.00 93.19 577 LEU A O 1
ATOM 4486 N N . ALA A 1 578 ? 15.070 -3.061 -29.365 1.00 93.25 578 ALA A N 1
ATOM 4487 C CA . ALA A 1 578 ? 16.514 -3.203 -29.216 1.00 93.25 578 ALA A CA 1
ATOM 4488 C C . ALA A 1 578 ? 16.941 -3.106 -27.741 1.00 93.25 578 ALA A C 1
ATOM 4490 O O . ALA A 1 578 ? 16.382 -2.325 -26.971 1.00 93.25 578 ALA A O 1
ATOM 4491 N N . ASP A 1 579 ? 18.002 -3.823 -27.364 1.00 94.56 579 ASP A N 1
ATOM 4492 C CA . ASP A 1 579 ? 18.546 -3.806 -25.996 1.00 94.56 579 ASP A CA 1
ATOM 4493 C C . ASP A 1 579 ? 18.987 -2.410 -25.523 1.00 94.56 579 ASP A C 1
ATOM 4495 O O . ASP A 1 579 ? 19.009 -2.150 -24.320 1.00 94.56 579 ASP A O 1
ATOM 4499 N N . THR A 1 580 ? 19.305 -1.497 -26.445 1.00 94.38 580 THR A N 1
ATOM 4500 C CA . THR A 1 580 ? 19.594 -0.089 -26.135 1.00 94.38 580 THR A CA 1
ATOM 4501 C C . THR A 1 580 ? 18.382 0.634 -25.550 1.00 94.38 580 THR A C 1
ATOM 4503 O O . THR A 1 580 ? 18.525 1.373 -24.585 1.00 94.38 580 THR A O 1
ATOM 4506 N N . VAL A 1 581 ? 17.172 0.355 -26.044 1.00 94.62 581 VAL A N 1
ATOM 4507 C CA . VAL A 1 581 ? 15.932 0.940 -25.509 1.00 94.62 581 VAL A CA 1
ATOM 4508 C C . VAL A 1 581 ? 15.681 0.468 -24.075 1.00 94.62 581 VAL A C 1
ATOM 4510 O O . VAL A 1 581 ? 15.240 1.246 -23.227 1.00 94.62 581 VAL A O 1
ATOM 4513 N N . LEU A 1 582 ? 15.992 -0.799 -23.788 1.00 95.94 582 LEU A N 1
ATOM 4514 C CA . LEU A 1 582 ? 15.883 -1.364 -22.444 1.00 95.94 582 LEU A CA 1
ATOM 4515 C C . LEU A 1 582 ? 16.926 -0.769 -21.498 1.00 95.94 582 LEU A C 1
ATOM 4517 O O . LEU A 1 582 ? 16.581 -0.428 -20.370 1.00 95.94 582 LEU A O 1
ATOM 4521 N N . LEU A 1 583 ? 18.169 -0.594 -21.962 1.00 96.25 583 LEU A N 1
ATOM 4522 C CA . LEU A 1 583 ? 19.212 0.112 -21.212 1.00 96.25 583 LEU A CA 1
ATOM 4523 C C . LEU A 1 583 ? 18.759 1.524 -20.830 1.00 96.25 583 LEU A C 1
ATOM 4525 O O . LEU A 1 583 ? 18.909 1.918 -19.677 1.00 96.25 583 LEU A O 1
ATOM 4529 N N . ASP A 1 584 ? 18.157 2.268 -21.755 1.00 95.12 584 ASP A N 1
ATOM 4530 C CA . ASP A 1 584 ? 17.682 3.621 -21.467 1.00 95.12 584 ASP A CA 1
ATOM 4531 C C . ASP A 1 584 ? 16.499 3.620 -20.478 1.00 95.12 584 ASP A C 1
ATOM 4533 O O . ASP A 1 584 ? 16.281 4.603 -19.764 1.00 95.12 584 ASP A O 1
ATOM 4537 N N . ALA A 1 585 ? 15.681 2.561 -20.453 1.00 97.06 585 ALA A N 1
ATOM 4538 C CA . ALA A 1 585 ? 14.594 2.402 -19.485 1.00 97.06 585 ALA A CA 1
ATOM 4539 C C . ALA A 1 585 ? 15.134 2.060 -18.084 1.00 97.06 585 ALA A C 1
ATOM 4541 O O . ALA A 1 585 ? 14.712 2.669 -17.101 1.00 97.06 585 ALA A O 1
ATOM 4542 N N . GLU A 1 586 ? 16.115 1.155 -17.999 1.00 98.00 586 GLU A N 1
ATOM 4543 C CA . GLU A 1 586 ? 16.869 0.851 -16.774 1.00 98.00 586 GLU A CA 1
ATOM 4544 C C . GLU A 1 586 ? 17.548 2.115 -16.225 1.00 98.00 586 GLU A C 1
ATOM 4546 O O . GLU A 1 586 ? 17.449 2.413 -15.036 1.00 98.00 586 GLU A O 1
ATOM 4551 N N . GLN A 1 587 ? 18.187 2.910 -17.090 1.00 96.31 587 GLN A N 1
ATOM 4552 C CA . GLN A 1 587 ? 18.821 4.173 -16.705 1.00 96.31 587 GLN A CA 1
ATOM 4553 C C . GLN A 1 587 ? 17.815 5.207 -16.196 1.00 96.31 587 GLN A C 1
ATOM 4555 O O . GLN A 1 587 ? 18.109 5.890 -15.220 1.00 96.31 587 GLN A O 1
ATOM 4560 N N . ALA A 1 588 ? 16.634 5.303 -16.811 1.00 96.12 588 ALA A N 1
ATOM 4561 C CA . ALA A 1 588 ? 15.588 6.226 -16.378 1.00 96.12 588 ALA A CA 1
ATOM 4562 C C . ALA A 1 588 ? 14.980 5.852 -15.015 1.00 96.12 588 ALA A C 1
ATOM 4564 O O . ALA A 1 588 ? 14.563 6.736 -14.278 1.00 96.12 588 ALA A O 1
ATOM 4565 N N . VAL A 1 589 ? 14.918 4.565 -14.656 1.00 95.94 589 VAL A N 1
ATOM 4566 C CA . VAL A 1 589 ? 14.541 4.149 -13.290 1.00 95.94 589 VAL A CA 1
ATOM 4567 C C . VAL A 1 589 ? 15.692 4.381 -12.317 1.00 95.94 589 VAL A C 1
ATOM 4569 O O . VAL A 1 589 ? 15.482 4.888 -11.221 1.00 95.94 589 VAL A O 1
ATOM 4572 N N . ARG A 1 590 ? 16.924 4.066 -12.728 1.00 96.25 590 ARG A N 1
ATOM 4573 C CA . ARG A 1 590 ? 18.126 4.297 -11.921 1.00 96.25 590 ARG A CA 1
ATOM 4574 C C . ARG A 1 590 ? 18.320 5.773 -11.571 1.00 96.25 590 ARG A C 1
ATOM 4576 O O . ARG A 1 590 ? 18.750 6.066 -10.463 1.00 96.25 590 ARG A O 1
ATOM 4583 N N . GLY A 1 591 ? 18.008 6.678 -12.498 1.00 95.00 591 GLY A N 1
ATOM 4584 C CA . GLY A 1 591 ? 18.144 8.125 -12.323 1.00 95.00 591 GLY A CA 1
ATOM 4585 C C . GLY A 1 591 ? 17.391 8.668 -11.108 1.00 95.00 591 GLY A C 1
ATOM 4586 O O . GLY A 1 591 ? 17.927 9.530 -10.426 1.00 95.00 591 GLY A O 1
ATOM 4587 N N . ASP A 1 592 ? 16.227 8.105 -10.773 1.00 91.06 592 ASP A N 1
ATOM 4588 C CA . ASP A 1 592 ? 15.432 8.510 -9.600 1.00 91.06 592 ASP A CA 1
ATOM 4589 C C . ASP A 1 592 ? 16.121 8.201 -8.259 1.00 91.06 592 ASP A C 1
ATOM 4591 O O . ASP A 1 592 ? 15.767 8.771 -7.230 1.00 91.06 592 ASP A O 1
ATOM 4595 N N . MET A 1 593 ? 17.081 7.275 -8.263 1.00 93.12 593 MET A N 1
ATOM 4596 C CA . MET A 1 593 ? 17.843 6.852 -7.086 1.00 93.12 593 MET A CA 1
ATOM 4597 C C . MET A 1 593 ? 19.238 7.500 -7.030 1.00 93.12 593 MET A C 1
ATOM 4599 O O . MET A 1 593 ? 20.015 7.224 -6.114 1.00 93.12 593 MET A O 1
ATOM 4603 N N . LEU A 1 594 ? 19.593 8.343 -8.006 1.00 91.69 594 LEU A N 1
ATOM 4604 C CA . LEU A 1 594 ? 20.883 9.029 -8.071 1.00 91.69 594 LEU A CA 1
ATOM 4605 C C . LEU A 1 594 ? 20.725 10.542 -7.823 1.00 91.69 594 LEU A C 1
ATOM 4607 O O . LEU A 1 594 ? 19.707 11.116 -8.200 1.00 91.69 594 LEU A O 1
ATOM 4611 N N . PRO A 1 595 ? 21.742 11.215 -7.246 1.00 92.00 595 PRO A N 1
ATOM 4612 C CA . PRO A 1 595 ? 23.008 10.663 -6.754 1.00 92.00 595 PRO A CA 1
ATOM 4613 C C . PRO A 1 595 ? 22.864 9.927 -5.407 1.00 92.00 595 PRO A C 1
ATOM 4615 O O . PRO A 1 595 ? 21.954 10.194 -4.629 1.00 92.00 595 PRO A O 1
ATOM 4618 N N . ILE A 1 596 ? 23.799 9.017 -5.112 1.00 91.06 596 ILE A N 1
ATOM 4619 C CA . ILE A 1 596 ? 23.927 8.392 -3.784 1.00 91.06 596 ILE A CA 1
ATOM 4620 C C . ILE A 1 596 ? 24.836 9.283 -2.927 1.00 91.06 596 ILE A C 1
ATOM 4622 O O . ILE A 1 596 ? 25.969 9.563 -3.327 1.00 91.06 596 ILE A O 1
ATOM 4626 N N . ALA A 1 597 ? 24.362 9.711 -1.753 1.00 88.69 597 ALA A N 1
ATOM 4627 C CA . ALA A 1 597 ? 25.186 10.443 -0.790 1.00 88.69 597 ALA A CA 1
ATOM 4628 C C . ALA A 1 597 ? 26.376 9.586 -0.315 1.00 88.69 597 ALA A C 1
ATOM 4630 O O . ALA A 1 597 ? 26.253 8.368 -0.194 1.00 88.69 597 ALA A O 1
ATOM 4631 N N . ALA A 1 598 ? 27.526 10.201 -0.020 1.00 85.50 598 ALA A N 1
ATOM 4632 C CA . ALA A 1 598 ? 28.732 9.463 0.383 1.00 85.50 598 ALA A CA 1
ATOM 4633 C C . ALA A 1 598 ? 28.495 8.578 1.623 1.00 85.50 598 ALA A C 1
ATOM 4635 O O . ALA A 1 598 ? 28.851 7.398 1.615 1.00 85.50 598 ALA A O 1
ATOM 4636 N N . ASP A 1 599 ? 27.807 9.122 2.630 1.00 82.81 599 ASP A N 1
ATOM 4637 C CA . ASP A 1 599 ? 27.444 8.405 3.858 1.00 82.81 599 ASP A CA 1
ATOM 4638 C C . ASP A 1 599 ? 26.526 7.202 3.578 1.00 82.81 599 ASP A C 1
ATOM 4640 O O . ASP A 1 599 ? 26.711 6.122 4.146 1.00 82.81 599 ASP A O 1
ATOM 4644 N N . ASP A 1 600 ? 25.574 7.360 2.652 1.00 90.94 600 ASP A N 1
ATOM 4645 C CA . ASP A 1 600 ? 24.667 6.287 2.237 1.00 90.94 600 ASP A CA 1
ATOM 4646 C C . ASP A 1 600 ? 25.417 5.200 1.464 1.00 90.94 600 ASP A C 1
ATOM 4648 O O . ASP A 1 600 ? 25.173 4.014 1.679 1.00 90.94 600 ASP A O 1
ATOM 4652 N N . ARG A 1 601 ? 26.366 5.574 0.595 1.00 91.31 601 ARG A N 1
ATOM 4653 C CA . ARG A 1 601 ? 27.129 4.619 -0.222 1.00 91.31 601 ARG A CA 1
ATOM 4654 C C . ARG A 1 601 ? 27.872 3.609 0.651 1.00 91.31 601 ARG A C 1
ATOM 4656 O O . ARG A 1 601 ? 27.766 2.407 0.409 1.00 91.31 601 ARG A O 1
ATOM 4663 N N . GLY A 1 602 ? 28.563 4.083 1.689 1.00 90.81 602 GLY A N 1
ATOM 4664 C CA . GLY A 1 602 ? 29.275 3.211 2.625 1.00 90.81 602 GLY A CA 1
ATOM 4665 C C . GLY A 1 602 ? 28.338 2.254 3.369 1.00 90.81 602 GLY A C 1
ATOM 4666 O O . GLY A 1 602 ? 28.689 1.100 3.609 1.00 90.81 602 GLY A O 1
ATOM 4667 N N . TRP A 1 603 ? 27.124 2.697 3.706 1.00 92.06 603 TRP A N 1
ATOM 4668 C CA . TRP A 1 603 ? 26.115 1.834 4.323 1.00 92.06 603 TRP A CA 1
ATOM 4669 C C . TRP A 1 603 ? 25.578 0.787 3.338 1.00 92.06 603 TRP A C 1
ATOM 4671 O O . TRP A 1 603 ? 25.581 -0.404 3.647 1.00 92.06 603 TRP A O 1
ATOM 4681 N N . LEU A 1 604 ? 25.210 1.192 2.122 1.00 94.56 604 LEU A N 1
ATOM 4682 C CA . LEU A 1 604 ? 24.733 0.289 1.071 1.00 94.56 604 LEU A CA 1
ATOM 4683 C C . LEU A 1 604 ? 25.773 -0.791 0.714 1.00 94.56 604 LEU A C 1
ATOM 4685 O O . LEU A 1 604 ? 25.408 -1.944 0.475 1.00 94.56 604 LEU A O 1
ATOM 4689 N N . ALA A 1 605 ? 27.068 -0.461 0.742 1.00 92.44 605 ALA A N 1
ATOM 4690 C CA . ALA A 1 605 ? 28.147 -1.428 0.527 1.00 92.44 605 ALA A CA 1
ATOM 4691 C C . ALA A 1 605 ? 28.197 -2.510 1.623 1.00 92.44 605 ALA A C 1
ATOM 4693 O O . ALA A 1 605 ? 28.363 -3.697 1.319 1.00 92.44 605 ALA A O 1
ATOM 4694 N N . ARG A 1 606 ? 27.982 -2.129 2.893 1.00 92.12 606 ARG A N 1
ATOM 4695 C CA . ARG A 1 606 ? 27.873 -3.099 3.996 1.00 92.12 606 ARG A CA 1
ATOM 4696 C C . ARG A 1 606 ? 26.663 -4.011 3.814 1.00 92.12 606 ARG A C 1
ATOM 4698 O O . ARG A 1 606 ? 26.831 -5.222 3.893 1.00 92.12 606 ARG A O 1
ATOM 4705 N N . ILE A 1 607 ? 25.497 -3.453 3.468 1.00 92.50 607 ILE A N 1
ATOM 4706 C CA . ILE A 1 607 ? 24.271 -4.232 3.200 1.00 92.50 607 ILE A CA 1
ATOM 4707 C C . ILE A 1 607 ? 24.502 -5.236 2.064 1.00 92.50 607 ILE A C 1
ATOM 4709 O O . ILE A 1 607 ? 24.141 -6.400 2.196 1.00 92.50 607 ILE A O 1
ATOM 4713 N N . THR A 1 608 ? 25.157 -4.818 0.976 1.00 91.50 608 THR A N 1
ATOM 4714 C CA . THR A 1 608 ? 25.487 -5.706 -0.160 1.00 91.50 608 THR A CA 1
ATOM 4715 C C . THR A 1 608 ? 26.382 -6.873 0.267 1.00 91.50 608 THR A C 1
ATOM 4717 O O . THR A 1 608 ? 26.324 -7.950 -0.315 1.00 91.50 608 THR A O 1
ATOM 4720 N N . THR A 1 609 ? 27.233 -6.666 1.275 1.00 90.94 609 THR A N 1
ATOM 4721 C CA . THR A 1 609 ? 28.175 -7.686 1.745 1.00 90.94 609 THR A CA 1
ATOM 4722 C C . THR A 1 609 ? 27.544 -8.622 2.769 1.00 90.94 609 THR A C 1
ATOM 4724 O O . THR A 1 609 ? 27.769 -9.828 2.695 1.00 90.94 609 THR A O 1
ATOM 4727 N N . SER A 1 610 ? 26.793 -8.091 3.736 1.00 91.25 610 SER A N 1
ATOM 4728 C CA . SER A 1 610 ? 26.250 -8.870 4.856 1.00 91.25 610 SER A CA 1
ATOM 4729 C C . SER A 1 610 ? 24.837 -9.397 4.620 1.00 91.25 610 SER A C 1
ATOM 4731 O O . SER A 1 610 ? 24.419 -10.343 5.289 1.00 91.25 610 SER A O 1
ATOM 4733 N N . HIS A 1 611 ? 24.100 -8.796 3.683 1.00 91.94 611 HIS A N 1
ATOM 4734 C CA . HIS A 1 611 ? 22.677 -9.026 3.437 1.00 91.94 611 HIS A CA 1
ATOM 4735 C C . HIS A 1 611 ? 21.769 -8.763 4.649 1.00 91.94 611 HIS A C 1
ATOM 4737 O O . HIS A 1 611 ? 20.666 -9.308 4.756 1.00 91.94 611 HIS A O 1
ATOM 4743 N N . GLN A 1 612 ? 22.234 -7.909 5.562 1.00 89.00 612 GLN A N 1
ATOM 4744 C CA . GLN A 1 612 ? 21.530 -7.455 6.760 1.00 89.00 612 GLN A CA 1
ATOM 4745 C C . GLN A 1 612 ? 21.248 -5.944 6.676 1.00 89.00 612 GLN A C 1
ATOM 4747 O O . GLN A 1 612 ? 21.872 -5.259 5.868 1.00 89.00 612 GLN A O 1
ATOM 4752 N N . PRO A 1 613 ? 20.346 -5.383 7.508 1.00 87.56 613 PRO A N 1
ATOM 4753 C CA . PRO A 1 613 ? 20.095 -3.936 7.544 1.00 87.56 613 PRO A CA 1
ATOM 4754 C C . PRO A 1 613 ? 21.328 -3.080 7.871 1.00 87.56 613 PRO A C 1
ATOM 4756 O O . PRO A 1 613 ? 21.373 -1.908 7.498 1.00 87.56 613 PRO A O 1
ATOM 4759 N N . GLU A 1 614 ? 22.313 -3.641 8.587 1.00 89.19 614 GLU A N 1
ATOM 4760 C CA . GLU A 1 614 ? 23.546 -2.948 9.005 1.00 89.19 614 GLU A CA 1
ATOM 4761 C C . GLU A 1 614 ? 23.284 -1.652 9.790 1.00 89.19 614 GLU A C 1
ATOM 4763 O O . GLU A 1 614 ? 24.017 -0.670 9.650 1.00 89.19 614 GLU A O 1
ATOM 4768 N N . LEU A 1 615 ? 22.210 -1.639 10.590 1.00 84.56 615 LEU A N 1
ATOM 4769 C CA . LEU A 1 615 ? 21.785 -0.485 11.378 1.00 84.56 615 LEU A CA 1
ATOM 4770 C C . LEU A 1 615 ? 22.781 -0.229 12.527 1.00 84.56 615 LEU A C 1
ATOM 4772 O O . LEU A 1 615 ? 22.838 -1.045 13.447 1.00 84.56 615 LEU A O 1
ATOM 4776 N N . PRO A 1 616 ? 23.545 0.885 12.528 1.00 80.00 616 PRO A N 1
ATOM 4777 C CA . PRO A 1 616 ? 24.559 1.118 13.561 1.00 80.00 616 PRO A CA 1
ATOM 4778 C C . PRO A 1 616 ? 23.956 1.428 14.939 1.00 80.00 616 PRO A C 1
ATOM 4780 O O . PRO A 1 616 ? 24.510 1.044 15.964 1.00 80.00 616 PRO A O 1
ATOM 4783 N N . SER A 1 617 ? 22.828 2.146 14.963 1.00 81.81 617 SER A N 1
ATOM 4784 C CA . SER A 1 617 ? 22.048 2.468 16.162 1.00 81.81 617 SER A CA 1
ATOM 4785 C C . SER A 1 617 ? 20.589 2.753 15.792 1.00 81.81 617 SER A C 1
ATOM 4787 O O . SER A 1 617 ? 20.284 3.054 14.635 1.00 81.81 617 SER A O 1
ATOM 4789 N N . LEU A 1 618 ? 19.680 2.709 16.771 1.00 75.88 618 LEU A N 1
ATOM 4790 C CA . LEU A 1 618 ? 18.261 3.029 16.551 1.00 75.88 618 LEU A CA 1
ATOM 4791 C C . LEU A 1 618 ? 18.039 4.475 16.073 1.00 75.88 618 LEU A C 1
ATOM 4793 O O . LEU A 1 618 ? 17.115 4.721 15.303 1.00 75.88 618 LEU A O 1
ATOM 4797 N N . ASP A 1 619 ? 18.931 5.413 16.408 1.00 78.56 619 ASP A N 1
ATOM 4798 C CA . ASP A 1 619 ? 18.865 6.800 15.912 1.00 78.56 619 ASP A CA 1
ATOM 4799 C C . ASP A 1 619 ? 19.000 6.893 14.385 1.00 78.56 619 ASP A C 1
ATOM 4801 O O . ASP A 1 619 ? 18.564 7.864 13.764 1.00 78.56 619 ASP A O 1
ATOM 4805 N N . LYS A 1 620 ? 19.596 5.870 13.760 1.00 82.06 620 LYS A N 1
ATOM 4806 C CA . LYS A 1 620 ? 19.760 5.764 12.309 1.00 82.06 620 LYS A CA 1
ATOM 4807 C C . LYS A 1 620 ? 18.569 5.119 11.606 1.00 82.06 620 LYS A C 1
ATOM 4809 O O . LYS A 1 620 ? 18.582 5.001 10.383 1.00 82.06 620 LYS A O 1
ATOM 4814 N N . LEU A 1 621 ? 17.511 4.750 12.331 1.00 78.88 621 LEU A N 1
ATOM 4815 C CA . LEU A 1 621 ? 16.334 4.114 11.742 1.00 78.88 621 LEU A CA 1
ATOM 4816 C C . LEU A 1 621 ? 15.668 4.997 10.682 1.00 78.88 621 LEU A C 1
ATOM 4818 O O . LEU A 1 621 ? 15.299 4.500 9.624 1.00 78.88 621 LEU A O 1
ATOM 4822 N N . ALA A 1 622 ? 15.547 6.301 10.935 1.00 78.94 622 ALA A N 1
ATOM 4823 C CA . ALA A 1 622 ? 14.983 7.247 9.972 1.00 78.94 622 ALA A CA 1
ATOM 4824 C C . ALA A 1 622 ? 15.797 7.301 8.665 1.00 78.94 622 ALA A C 1
ATOM 4826 O O . ALA A 1 622 ? 15.229 7.377 7.575 1.00 78.94 622 ALA A O 1
ATOM 4827 N N . ASP A 1 623 ? 17.126 7.211 8.771 1.00 84.19 623 ASP A N 1
ATOM 4828 C CA . ASP A 1 623 ? 18.025 7.189 7.617 1.00 84.19 623 ASP A CA 1
ATOM 4829 C C . ASP A 1 623 ? 17.843 5.873 6.828 1.00 84.19 623 ASP A C 1
ATOM 4831 O O . ASP A 1 623 ? 17.679 5.901 5.608 1.00 84.19 623 ASP A O 1
ATOM 4835 N N . PHE A 1 624 ? 17.750 4.725 7.512 1.00 85.75 624 PHE A N 1
ATOM 4836 C CA . PHE A 1 624 ? 17.453 3.429 6.882 1.00 85.75 624 PHE A CA 1
ATOM 4837 C C . PHE A 1 624 ? 16.057 3.390 6.236 1.00 85.75 624 PHE A C 1
ATOM 4839 O O . PHE A 1 624 ? 15.887 2.892 5.121 1.00 85.75 624 PHE A O 1
ATOM 4846 N N . ALA A 1 625 ? 15.057 3.967 6.904 1.00 81.06 625 ALA A N 1
ATOM 4847 C CA . ALA A 1 625 ? 13.698 4.100 6.396 1.00 81.06 625 ALA A CA 1
ATOM 4848 C C . ALA A 1 625 ? 13.668 4.877 5.079 1.00 81.06 625 ALA A C 1
ATOM 4850 O O . ALA A 1 625 ? 13.015 4.451 4.124 1.00 81.06 625 ALA A O 1
ATOM 4851 N N . ARG A 1 626 ? 14.421 5.981 4.996 1.00 84.50 626 ARG A N 1
ATOM 4852 C CA . ARG A 1 626 ? 14.591 6.749 3.758 1.00 84.50 626 ARG A CA 1
ATOM 4853 C C . ARG A 1 626 ? 15.201 5.892 2.645 1.00 84.50 626 ARG A C 1
ATOM 4855 O O . ARG A 1 626 ? 14.688 5.932 1.528 1.00 84.50 626 ARG A O 1
ATOM 4862 N N . LEU A 1 627 ? 16.227 5.084 2.935 1.00 88.69 627 LEU A N 1
ATOM 4863 C CA . LEU A 1 627 ? 16.841 4.181 1.947 1.00 88.69 627 LEU A CA 1
ATOM 4864 C C . LEU A 1 627 ? 15.842 3.146 1.407 1.00 88.69 627 LEU A C 1
ATOM 4866 O O . LEU A 1 627 ? 15.762 2.944 0.196 1.00 88.69 627 LEU A O 1
ATOM 4870 N N . GLN A 1 628 ? 15.030 2.530 2.269 1.00 86.12 628 GLN A N 1
ATOM 4871 C CA . GLN A 1 628 ? 13.974 1.607 1.830 1.00 86.12 628 GLN A CA 1
ATOM 4872 C C . GLN A 1 628 ? 12.876 2.319 1.027 1.00 86.12 628 GLN A C 1
ATOM 4874 O O . GLN A 1 628 ? 12.441 1.835 -0.018 1.00 86.12 628 GLN A O 1
ATOM 4879 N N . GLN A 1 629 ? 12.422 3.493 1.477 1.00 81.44 629 GLN A N 1
ATOM 4880 C CA . GLN A 1 629 ? 11.363 4.247 0.799 1.00 81.44 629 GLN A CA 1
ATOM 4881 C C . GLN A 1 629 ? 11.786 4.789 -0.567 1.00 81.44 629 GLN A C 1
ATOM 4883 O O . GLN A 1 629 ? 10.945 4.850 -1.470 1.00 81.44 629 GLN A O 1
ATOM 4888 N N . GLY A 1 630 ? 13.060 5.164 -0.701 1.00 85.81 630 GLY A N 1
ATOM 4889 C CA . GLY A 1 630 ? 13.708 5.531 -1.958 1.00 85.81 630 GLY A CA 1
ATOM 4890 C C . GLY A 1 630 ? 14.120 4.330 -2.811 1.00 85.81 630 GLY A C 1
ATOM 4891 O O . GLY A 1 630 ? 14.749 4.524 -3.841 1.00 85.81 630 GLY A O 1
ATOM 4892 N N . LYS A 1 631 ? 13.773 3.102 -2.394 1.00 88.56 631 LYS A N 1
ATOM 4893 C CA . LYS A 1 631 ? 14.088 1.839 -3.075 1.00 88.56 631 LYS A CA 1
ATOM 4894 C C . LYS A 1 631 ? 15.577 1.554 -3.266 1.00 88.56 631 LYS A C 1
ATOM 4896 O O . LYS A 1 631 ? 15.933 0.742 -4.107 1.00 88.56 631 LYS A O 1
ATOM 4901 N N . TYR A 1 632 ? 16.454 2.145 -2.461 1.00 93.06 632 TYR A N 1
ATOM 4902 C CA . TYR A 1 632 ? 17.881 1.812 -2.475 1.00 93.06 632 TYR A CA 1
ATOM 4903 C C . TYR A 1 632 ? 18.119 0.390 -1.963 1.00 93.06 632 TYR A C 1
ATOM 4905 O O . TYR A 1 632 ? 19.038 -0.289 -2.418 1.00 93.06 632 TYR A O 1
ATOM 4913 N N . VAL A 1 633 ? 17.276 -0.053 -1.027 1.00 92.31 633 VAL A N 1
ATOM 4914 C CA . VAL A 1 633 ? 17.338 -1.364 -0.379 1.00 92.31 633 VAL A CA 1
ATOM 4915 C C . VAL A 1 633 ? 16.021 -2.101 -0.603 1.00 92.31 633 VAL A C 1
ATOM 4917 O O . VAL A 1 633 ? 14.944 -1.559 -0.347 1.00 92.31 633 VAL A O 1
ATOM 4920 N N . LEU A 1 634 ? 16.117 -3.351 -1.046 1.00 92.06 634 LEU A N 1
ATOM 4921 C CA . LEU A 1 634 ? 15.001 -4.272 -1.231 1.00 92.06 634 LEU A CA 1
ATOM 4922 C C . LEU A 1 634 ? 15.056 -5.381 -0.174 1.00 92.06 634 LEU A C 1
ATOM 4924 O O . LEU A 1 634 ? 16.130 -5.764 0.287 1.00 92.06 634 LEU A O 1
ATOM 4928 N N . GLN A 1 635 ? 13.883 -5.889 0.206 1.00 89.94 635 GLN A N 1
ATOM 4929 C CA . GLN A 1 635 ? 13.729 -6.993 1.156 1.00 89.94 635 GLN A CA 1
ATOM 4930 C C . GLN A 1 635 ? 13.282 -8.260 0.423 1.00 89.94 635 GLN A C 1
ATOM 4932 O O . GLN A 1 635 ? 12.431 -8.191 -0.470 1.00 89.94 635 GLN A O 1
ATOM 4937 N N . TYR A 1 636 ? 13.808 -9.406 0.846 1.00 89.56 636 TYR A N 1
ATOM 4938 C CA . TYR A 1 636 ? 13.533 -10.731 0.291 1.00 89.56 636 TYR A CA 1
ATOM 4939 C C . TYR A 1 636 ? 13.295 -11.750 1.414 1.00 89.56 636 TYR A C 1
ATOM 4941 O O . TYR A 1 636 ? 13.812 -11.572 2.518 1.00 89.56 636 TYR A O 1
ATOM 4949 N N . ARG A 1 637 ? 12.565 -12.841 1.130 1.00 86.62 637 ARG A N 1
ATOM 4950 C CA . ARG A 1 637 ? 12.335 -13.940 2.086 1.00 86.62 637 ARG A CA 1
ATOM 4951 C C . ARG A 1 637 ? 12.370 -15.304 1.409 1.00 86.62 637 ARG A C 1
ATOM 4953 O O . ARG A 1 637 ? 11.365 -15.799 0.935 1.00 86.62 637 ARG A O 1
ATOM 4960 N N . ASN A 1 638 ? 13.510 -15.977 1.448 1.00 83.25 638 ASN A N 1
ATOM 4961 C CA . ASN A 1 638 ? 13.663 -17.315 0.863 1.00 83.25 638 ASN A CA 1
ATOM 4962 C C . ASN A 1 638 ? 14.155 -18.290 1.937 1.00 83.25 638 ASN A C 1
ATOM 4964 O O . ASN A 1 638 ? 15.277 -18.790 1.866 1.00 83.25 638 ASN A O 1
ATOM 4968 N N . GLY A 1 639 ? 13.341 -18.460 2.981 1.00 79.88 639 GLY A N 1
ATOM 4969 C CA . GLY A 1 639 ? 13.747 -19.016 4.273 1.00 79.88 639 GLY A CA 1
ATOM 4970 C C . GLY A 1 639 ? 13.743 -17.912 5.327 1.00 79.88 639 GLY A C 1
ATOM 4971 O O . GLY A 1 639 ? 12.697 -17.609 5.891 1.00 79.88 639 GLY A O 1
ATOM 4972 N N . GLU A 1 640 ? 14.891 -17.271 5.538 1.00 80.69 640 GLU A N 1
ATOM 4973 C CA . GLU A 1 640 ? 15.018 -16.099 6.416 1.00 80.69 640 GLU A CA 1
ATOM 4974 C C . GLU A 1 640 ? 14.800 -14.784 5.653 1.00 80.69 640 GLU A C 1
ATOM 4976 O O . GLU A 1 640 ? 14.984 -14.721 4.432 1.00 80.69 640 GLU A O 1
ATOM 4981 N N . ASP A 1 641 ? 14.438 -13.728 6.387 1.00 85.69 641 ASP A N 1
ATOM 4982 C CA . ASP A 1 641 ? 14.429 -12.359 5.870 1.00 85.69 641 ASP A CA 1
ATOM 4983 C C . ASP A 1 641 ? 15.857 -11.861 5.631 1.00 85.69 641 ASP A C 1
ATOM 4985 O O . ASP A 1 641 ? 16.748 -12.045 6.462 1.00 85.69 641 ASP A O 1
ATOM 4989 N N . TRP A 1 642 ? 16.073 -11.205 4.494 1.00 89.69 642 TRP A N 1
ATOM 4990 C CA . TRP A 1 642 ? 17.350 -10.586 4.154 1.00 89.69 642 TRP A CA 1
ATOM 4991 C C . TRP A 1 642 ? 17.159 -9.366 3.255 1.00 89.69 642 TRP A C 1
ATOM 4993 O O . TRP A 1 642 ? 16.087 -9.148 2.679 1.00 89.69 642 TRP A O 1
ATOM 5003 N N . TYR A 1 643 ? 18.214 -8.563 3.154 1.00 91.62 643 TYR A N 1
ATOM 5004 C CA . TYR A 1 643 ? 18.212 -7.298 2.432 1.00 91.62 643 TYR A CA 1
ATOM 5005 C C . TYR A 1 643 ? 19.311 -7.277 1.379 1.00 91.62 643 TYR A C 1
ATOM 5007 O O . TYR A 1 643 ? 20.367 -7.885 1.546 1.00 91.62 643 TYR A O 1
ATOM 5015 N N . ASP A 1 644 ? 19.073 -6.550 0.298 1.00 93.44 644 ASP A N 1
ATOM 5016 C CA . ASP A 1 644 ? 20.114 -6.249 -0.676 1.00 93.44 644 ASP A CA 1
ATOM 5017 C C . ASP A 1 644 ? 19.865 -4.894 -1.324 1.00 93.44 644 ASP A C 1
ATOM 5019 O O . ASP A 1 644 ? 18.747 -4.371 -1.324 1.00 93.44 644 ASP A O 1
ATOM 5023 N N . VAL A 1 645 ? 20.918 -4.329 -1.893 1.00 94.50 645 VAL A N 1
ATOM 5024 C CA . VAL A 1 645 ? 20.830 -3.098 -2.667 1.00 94.50 645 VAL A CA 1
ATOM 5025 C C . VAL A 1 645 ? 20.083 -3.366 -3.971 1.00 94.50 645 VAL A C 1
ATOM 5027 O O . VAL A 1 645 ? 20.266 -4.403 -4.616 1.00 94.50 645 VAL A O 1
ATOM 5030 N N . HIS A 1 646 ? 19.258 -2.405 -4.387 1.00 95.44 646 HIS A N 1
ATOM 5031 C CA . HIS A 1 646 ? 18.553 -2.464 -5.661 1.00 95.44 646 HIS A CA 1
ATOM 5032 C C . HIS A 1 646 ? 19.537 -2.752 -6.814 1.00 95.44 646 HIS A C 1
ATOM 5034 O O . HIS A 1 646 ? 20.547 -2.051 -6.938 1.00 95.44 646 HIS A O 1
ATOM 5040 N N . PRO A 1 647 ? 19.276 -3.733 -7.702 1.00 95.38 647 PRO A N 1
ATOM 5041 C CA . PRO A 1 647 ? 20.267 -4.194 -8.682 1.00 95.38 647 PRO A CA 1
ATOM 5042 C C . PRO A 1 647 ? 20.844 -3.091 -9.580 1.00 95.38 647 PRO A C 1
ATOM 5044 O O . PRO A 1 647 ? 22.050 -3.073 -9.831 1.00 95.38 647 PRO A O 1
ATOM 5047 N N . LEU A 1 648 ? 20.013 -2.124 -9.988 1.00 96.06 648 LEU A N 1
ATOM 5048 C CA . LEU A 1 648 ? 20.434 -0.933 -10.745 1.00 96.06 648 LEU A CA 1
ATOM 5049 C C . LEU A 1 648 ? 21.495 -0.054 -10.049 1.00 96.06 648 LEU A C 1
ATOM 5051 O O . LEU A 1 648 ? 22.184 0.701 -10.734 1.00 96.06 648 LEU A O 1
ATOM 5055 N N . LEU A 1 649 ? 21.655 -0.142 -8.725 1.00 95.62 649 LEU A N 1
ATOM 5056 C CA . LEU A 1 649 ? 22.612 0.656 -7.950 1.00 95.62 649 LEU A CA 1
ATOM 5057 C C . LEU A 1 649 ? 23.914 -0.081 -7.626 1.00 95.62 649 LEU A C 1
ATOM 5059 O O . LEU A 1 649 ? 24.894 0.565 -7.263 1.00 95.62 649 LEU A O 1
ATOM 5063 N N . ARG A 1 650 ? 23.976 -1.409 -7.794 1.00 91.81 650 ARG A N 1
ATOM 5064 C CA . ARG A 1 650 ? 25.139 -2.224 -7.383 1.00 91.81 650 ARG A CA 1
ATOM 5065 C C . ARG A 1 650 ? 26.469 -1.720 -7.952 1.00 91.81 650 ARG A C 1
ATOM 5067 O O . ARG A 1 650 ? 27.474 -1.721 -7.251 1.00 91.81 650 ARG A O 1
ATOM 5074 N N . ARG A 1 651 ? 26.477 -1.249 -9.207 1.00 89.56 651 ARG A N 1
ATOM 5075 C CA . ARG A 1 651 ? 27.684 -0.687 -9.844 1.00 89.56 651 ARG A CA 1
ATOM 5076 C C . ARG A 1 651 ? 28.154 0.608 -9.179 1.00 89.56 651 ARG A C 1
ATOM 5078 O O . ARG A 1 651 ? 29.348 0.773 -8.987 1.00 89.56 651 ARG A O 1
ATOM 5085 N N . GLU A 1 652 ? 27.228 1.491 -8.818 1.00 89.75 652 GLU A N 1
ATOM 5086 C CA . GLU A 1 652 ? 27.522 2.794 -8.197 1.00 89.75 652 GLU A CA 1
ATOM 5087 C C . GLU A 1 652 ? 27.960 2.648 -6.734 1.00 89.75 652 GLU A C 1
ATOM 5089 O O . GLU A 1 652 ? 28.708 3.472 -6.211 1.00 89.75 652 GLU A O 1
ATOM 5094 N N . VAL A 1 653 ? 27.493 1.588 -6.068 1.00 90.19 653 VAL A N 1
ATOM 5095 C CA . VAL A 1 653 ? 27.918 1.231 -4.710 1.00 90.19 653 VAL A CA 1
ATOM 5096 C C . VAL A 1 653 ? 29.310 0.593 -4.716 1.00 90.19 653 VAL A C 1
ATOM 5098 O O . VAL A 1 653 ? 30.108 0.898 -3.840 1.00 90.19 653 VAL A O 1
ATOM 5101 N N . ALA A 1 654 ? 29.634 -0.234 -5.716 1.00 81.94 654 ALA A N 1
ATOM 5102 C CA . ALA A 1 654 ? 30.933 -0.909 -5.823 1.00 81.94 654 ALA A CA 1
ATOM 5103 C C . ALA A 1 654 ? 32.103 -0.006 -6.272 1.00 81.94 654 ALA A C 1
ATOM 5105 O O . ALA A 1 654 ? 33.253 -0.424 -6.188 1.00 81.94 654 ALA A O 1
ATOM 5106 N N . GLN A 1 655 ? 31.827 1.194 -6.795 1.00 65.56 655 GLN A N 1
ATOM 5107 C CA . GLN A 1 655 ? 32.841 2.136 -7.295 1.00 65.56 655 GLN A CA 1
ATOM 5108 C C . GLN A 1 655 ? 33.400 3.096 -6.228 1.00 65.56 655 GLN A C 1
ATOM 5110 O O . GLN A 1 655 ? 34.244 3.926 -6.569 1.00 65.56 655 GLN A O 1
ATOM 5115 N N . GLY A 1 656 ? 32.919 3.034 -4.982 1.00 54.12 656 GLY A N 1
ATOM 5116 C CA . GLY A 1 656 ? 33.276 3.984 -3.921 1.00 54.12 656 GLY A CA 1
ATOM 5117 C C . GLY A 1 656 ? 33.959 3.384 -2.710 1.00 54.12 656 GLY A C 1
ATOM 5118 O O . GLY A 1 656 ? 34.066 2.141 -2.626 1.00 54.12 656 GLY A O 1
#

pLDDT: mean 78.63, std 17.65, range [21.28, 98.5]

Radius of gyration: 30.64 Å; chains: 1; bounding box: 67×71×88 Å